Protein AF-A0A842U729-F1 (afdb_monomer)

Radius of gyration: 25.36 Å; Cα contacts (8 Å, |Δi|>4): 456; chains: 1; bounding box: 64×39×78 Å

Sequence (405 aa):
MPEKSKDIVEADSGRELNILMIYAKYDQAFELDDLKESMGKRLDIDKDDVQVNQLYGSFKEGNASMIFLDDNSDHFTTAYDQDFIRETRDWVINTFPKVKPIDQNFYANWRGLIFIMQILGGLGAFFLLIELISNTFVKQKRLLDDKENNEEKDIPDSKNETMLSIILKTIGFSLIFALPGMIIMIPVFLFLPLSIAGFALMLMFGQAFGLLVLLWWMGRKENYSLKEMLSKPFKTNRNVLVKHLILGATLSVLLIAMLYLSLGLNYLGMIPSITKLIWIPAYFTISFILFYIYNLLFQERLQARYGKKLKDIIKLSFINIAIISTYLTIIILLLCFLMGSFFFIIMLYIAIPLFSLTVFVSSITYEKTGNIIPGIIINATLIIFLVSTLSPFMTGLEYISVFSN

pLDDT: mean 86.86, std 15.6, range [28.17, 98.62]

Nearest PDB structures (foldseek):
  5hxh-assembly2_B  TM=2.381E-01  e=4.086E+00  Methanocaldococcus jannaschii DSM 2661
  9b43-assembly1_A  TM=2.752E-01  e=9.316E+00  Mycolicibacterium smegmatis
  5gtm-assembly2_B  TM=1.290E-01  e=7.500E+00  Homo sapiens

Secondary structure (DSSP, 8-state):
------------TT----EEEEEETT-SSS-HHHHHHHHHHHHTS-GGG--TT--BS-TTTT--EEEEEETT--TTTGGG-HHHHHHHHHHHHHH-TT------HHHHHHHHHHHHHHHHHHHHHHHHHHHHHHHHHS-THHHHHHHHHHTTTS----TT--HHHHHHHHHHHHHHTHHHHHHHHHHHHHTSSBHHHHHHHHHHHHHHHHHHHHHHHHHHHTT--HHHHTTGGG-S-HHHHHHHHHHHHHHHHHHHHHHIIIIITTTS--SPPHHHHTTHHHHHHHHHHHHHHHHIIIIIIIIHHH-SSHHHHHHHHHHHHHHHHHHHHHHHHHHHHHHT--GGGHHHHHHHHHHHHHHHHHHHHHHHHS-SHHHHHHHHHHHHHHHHHHS-SB-HHHHHHHH--

Foldseek 3Di:
DDDPDPPPVQPPLPDLAADEAEDEPAEQPDDVLVVLPSVCSNLVHDSVPQDAPDWDDALVSSNTYHYHYDDPDYPQCLVLDPVSVVVVVVSVCSNPVPDDDDDCVVVSVCVVVLLVCLVCVLLVVLLVVLQVLLCVLAPQVVVVVVLVVCVVPDQCQPPPDDPVNLLVQLLVLLQVQLVVQLVVLCVVQLFAQFNQLSVVLSNLRSSLVSLLVVCQVSCVVRVHHSVCLLCVLVPDDPSLVVSLQVSLVVSLVSSLVSCCVSDCPPHAPQAFDPVLVVCLVVLLVSLLSSLSSLCSPQQVPVCSPQVPDPVSLVVSLVSSLCSVLVSSVVVLVVVCVVVVTNNSVVVSVVVSVLSSSLSNLQSSSCVSRVHRSSSSSNSSSRSSSRSNRPTDRGGNVRVVVVVVD

Solvent-accessible surface area (backbone atoms only — not comparable to full-atom values): 22033 Å² total; per-residue (Å²): 131,81,85,78,65,92,65,68,77,73,68,58,90,86,59,71,51,67,44,80,45,79,42,37,69,58,32,62,88,62,60,72,66,62,54,26,43,58,48,10,68,65,69,77,47,59,38,89,74,52,57,67,73,41,82,40,79,36,56,90,73,27,42,19,34,32,40,39,70,38,84,86,25,28,75,80,46,36,89,74,34,66,65,53,53,49,50,56,48,53,53,47,35,60,68,38,78,85,57,79,78,76,87,45,83,60,47,62,66,46,45,58,54,50,42,51,52,31,47,54,50,34,52,50,52,47,61,60,44,49,57,63,53,41,55,75,69,45,64,55,75,63,55,54,59,50,48,70,69,35,70,84,66,55,79,76,65,68,97,78,77,48,73,66,58,53,52,54,49,50,53,50,33,20,60,73,32,19,62,64,30,30,58,69,40,46,73,63,31,40,76,36,55,33,30,57,32,36,49,56,52,26,59,53,32,4,36,31,41,10,49,49,53,47,51,36,56,53,23,57,78,64,78,39,54,52,68,58,64,76,37,54,90,68,76,55,57,69,73,57,49,51,39,37,53,52,50,9,52,52,51,26,53,50,48,53,50,36,45,32,75,40,36,28,78,83,78,43,73,45,71,47,56,79,89,51,56,84,51,46,66,61,53,35,54,53,37,32,54,38,39,45,48,49,36,50,52,52,42,68,46,48,32,66,73,61,33,85,44,72,71,38,40,53,53,50,36,53,51,50,40,51,50,54,46,53,52,50,51,53,53,46,50,51,50,20,64,74,68,77,44,68,48,66,58,62,54,51,72,56,46,50,60,51,47,44,51,41,43,48,48,32,51,53,42,25,70,62,64,76,43,56,63,24,24,21,45,26,41,17,51,53,51,46,34,38,35,50,32,72,23,61,87,37,27,30,58,59,55,54,57,65,73,77,109

Mean predicted aligned error: 7.65 Å

Structure (mmCIF, N/CA/C/O backbone):
data_AF-A0A842U729-F1
#
_entry.id   AF-A0A842U729-F1
#
loop_
_atom_site.group_PDB
_atom_site.id
_atom_site.type_symbol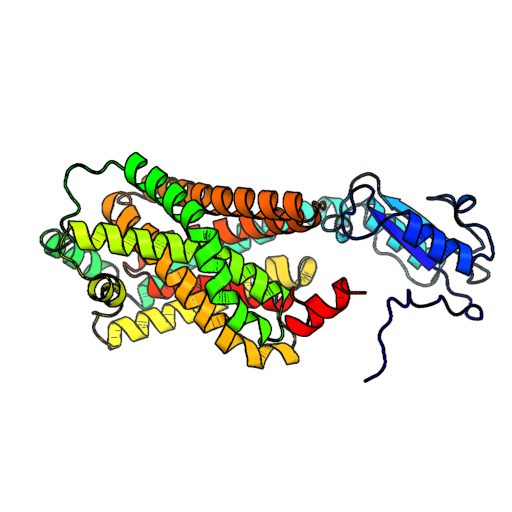
_atom_site.label_atom_id
_atom_site.label_alt_id
_atom_site.label_comp_id
_atom_site.label_asym_id
_atom_site.label_entity_id
_atom_site.label_seq_id
_atom_site.pdbx_PDB_ins_code
_atom_site.Cartn_x
_atom_site.Cartn_y
_atom_site.Cartn_z
_atom_site.occupancy
_atom_site.B_iso_or_equiv
_atom_site.auth_seq_id
_atom_site.auth_comp_id
_atom_site.auth_asym_id
_atom_site.auth_atom_id
_atom_site.pdbx_PDB_model_num
ATOM 1 N N . MET A 1 1 ? 23.853 -22.473 -8.145 1.00 31.83 1 MET A N 1
ATOM 2 C CA . MET A 1 1 ? 23.250 -21.862 -9.353 1.00 31.83 1 MET A CA 1
ATOM 3 C C . MET A 1 1 ? 24.121 -20.675 -9.723 1.00 31.83 1 MET A C 1
ATOM 5 O O . MET A 1 1 ? 24.646 -20.082 -8.790 1.00 31.83 1 MET A O 1
ATOM 9 N N . PRO A 1 2 ? 24.391 -20.445 -11.019 1.00 28.17 2 PRO A N 1
ATOM 10 C CA . PRO A 1 2 ? 25.539 -19.660 -11.467 1.00 28.17 2 PRO A CA 1
ATOM 11 C C . PRO A 1 2 ? 25.438 -18.209 -10.992 1.00 28.17 2 PRO A C 1
ATOM 13 O O . PRO A 1 2 ? 24.328 -17.696 -10.839 1.00 28.17 2 PRO A O 1
ATOM 16 N N . GLU A 1 3 ? 26.600 -17.601 -10.741 1.00 30.67 3 GLU A N 1
ATOM 17 C CA . GLU A 1 3 ? 26.783 -16.161 -10.553 1.00 30.67 3 GLU A CA 1
ATOM 18 C C . GLU A 1 3 ? 25.898 -15.394 -11.536 1.00 30.67 3 GLU A C 1
ATOM 20 O O . GLU A 1 3 ? 26.087 -15.465 -12.745 1.00 30.67 3 GLU A O 1
ATOM 25 N N . LYS A 1 4 ? 24.901 -14.680 -11.013 1.00 34.84 4 LYS A N 1
ATOM 26 C CA . LYS A 1 4 ? 24.376 -13.505 -11.696 1.00 34.84 4 LYS A CA 1
ATOM 27 C C . LYS A 1 4 ? 25.204 -12.337 -11.191 1.00 34.84 4 LYS A C 1
ATOM 29 O O . LYS A 1 4 ? 24.825 -11.676 -10.225 1.00 34.84 4 LYS A O 1
ATOM 34 N N . SER A 1 5 ? 26.356 -12.136 -11.820 1.00 32.75 5 SER A N 1
ATOM 35 C CA . SER A 1 5 ? 26.939 -10.806 -11.951 1.00 32.75 5 SER A CA 1
ATOM 36 C C . SER A 1 5 ? 25.858 -9.842 -12.448 1.00 32.75 5 SER A C 1
ATOM 38 O O . SER A 1 5 ? 24.846 -10.247 -13.035 1.00 32.75 5 SER A O 1
ATOM 40 N N . LYS A 1 6 ? 26.068 -8.546 -12.218 1.00 34.53 6 LYS A N 1
ATOM 41 C CA . LYS A 1 6 ? 25.431 -7.464 -12.976 1.00 34.53 6 LYS A CA 1
ATOM 42 C C . LYS A 1 6 ? 25.871 -7.551 -14.448 1.00 34.53 6 LYS A C 1
ATOM 44 O O . LYS A 1 6 ? 26.420 -6.602 -14.992 1.00 34.53 6 LYS A O 1
ATOM 49 N N . ASP A 1 7 ? 25.651 -8.693 -15.088 1.00 33.50 7 ASP A N 1
ATOM 50 C CA . ASP A 1 7 ? 25.668 -8.797 -16.527 1.00 33.50 7 ASP A CA 1
ATOM 51 C C . ASP A 1 7 ? 24.417 -8.039 -16.955 1.00 33.50 7 ASP A C 1
ATOM 53 O O . ASP A 1 7 ? 23.306 -8.577 -17.019 1.00 33.50 7 ASP A O 1
ATOM 57 N N . ILE A 1 8 ? 24.601 -6.742 -17.221 1.00 40.00 8 ILE A N 1
ATOM 58 C CA . ILE A 1 8 ? 23.958 -6.127 -18.379 1.00 40.00 8 ILE A CA 1
ATOM 59 C C . ILE A 1 8 ? 23.994 -7.225 -19.431 1.00 40.00 8 ILE A C 1
ATOM 61 O O . ILE A 1 8 ? 25.086 -7.687 -19.755 1.00 40.00 8 ILE A O 1
ATOM 65 N N . VAL A 1 9 ? 22.829 -7.734 -19.838 1.00 39.50 9 VAL A N 1
ATOM 66 C CA . VAL A 1 9 ? 22.755 -8.769 -20.870 1.00 39.50 9 VAL A CA 1
ATOM 67 C C . VAL A 1 9 ? 23.575 -8.228 -22.029 1.00 39.50 9 VAL A C 1
ATOM 69 O O . VAL A 1 9 ? 23.125 -7.288 -22.686 1.00 39.50 9 VAL A O 1
ATOM 72 N N . GLU A 1 10 ? 24.800 -8.738 -22.198 1.00 41.09 10 GLU A N 1
ATOM 73 C CA . GLU A 1 10 ? 25.688 -8.276 -23.250 1.00 41.09 10 GLU A CA 1
ATOM 74 C C . GLU A 1 10 ? 24.894 -8.481 -24.525 1.00 41.09 10 GLU A C 1
ATOM 76 O O . GLU A 1 10 ? 24.412 -9.584 -24.809 1.00 41.09 10 GLU A O 1
ATOM 81 N N . ALA A 1 11 ? 24.628 -7.379 -25.220 1.00 46.03 11 ALA A N 1
ATOM 82 C CA . ALA A 1 11 ? 23.924 -7.439 -26.475 1.00 46.03 11 ALA A CA 1
ATOM 83 C C . ALA A 1 11 ? 24.799 -8.291 -27.396 1.00 46.03 11 ALA A C 1
ATOM 85 O O . ALA A 1 11 ? 25.840 -7.819 -27.838 1.00 46.03 11 ALA A O 1
ATOM 86 N N . ASP A 1 12 ? 24.407 -9.555 -27.591 1.00 45.16 12 ASP A N 1
ATOM 87 C CA . ASP A 1 12 ? 25.110 -10.549 -28.402 1.00 45.16 12 ASP A CA 1
ATOM 88 C C . ASP A 1 12 ? 25.584 -9.880 -29.698 1.00 45.16 12 ASP A C 1
ATOM 90 O O . ASP A 1 12 ? 24.768 -9.497 -30.544 1.00 45.16 12 ASP A O 1
ATOM 94 N N . SER A 1 13 ? 26.896 -9.657 -29.807 1.00 47.50 13 SER A N 1
ATOM 95 C CA . SER A 1 13 ? 27.513 -8.820 -30.843 1.00 47.50 13 SER A CA 1
ATOM 96 C C . SER A 1 13 ? 27.365 -9.413 -32.247 1.00 47.50 13 SER A C 1
ATOM 98 O O . SER A 1 13 ? 27.620 -8.732 -33.236 1.00 47.50 13 SER A O 1
ATOM 100 N N . GLY A 1 14 ? 26.898 -10.664 -32.346 1.00 49.53 14 GLY A N 1
ATOM 101 C CA . GLY A 1 14 ? 26.557 -11.336 -33.598 1.00 49.53 14 GLY A CA 1
ATOM 102 C C . GLY A 1 14 ? 25.070 -11.321 -33.971 1.00 49.53 14 GLY A C 1
ATOM 103 O O . GLY A 1 14 ? 24.719 -11.854 -35.024 1.00 49.53 14 GLY A O 1
ATOM 104 N N . ARG A 1 15 ? 24.173 -10.761 -33.144 1.00 54.12 15 ARG A N 1
ATOM 105 C CA . ARG A 1 15 ? 22.732 -10.693 -33.445 1.00 54.12 15 ARG A CA 1
ATOM 106 C C . ARG A 1 15 ? 22.320 -9.304 -33.936 1.00 54.12 15 ARG A C 1
ATOM 108 O O . ARG A 1 15 ? 22.244 -8.344 -33.165 1.00 54.12 15 ARG A O 1
ATOM 115 N N . GLU A 1 16 ? 21.954 -9.238 -35.215 1.00 69.88 16 GLU A N 1
ATOM 116 C CA . GLU A 1 16 ? 21.210 -8.125 -35.814 1.00 69.88 16 GLU A CA 1
ATOM 117 C C . GLU A 1 16 ? 19.824 -8.042 -35.154 1.00 69.88 16 GLU A C 1
ATOM 119 O O . GLU A 1 16 ? 18.891 -8.775 -35.491 1.00 69.88 16 GLU A O 1
ATOM 124 N N . LEU A 1 17 ? 19.716 -7.191 -34.134 1.00 84.50 17 LEU A N 1
ATOM 125 C CA . LEU A 1 17 ? 18.466 -6.864 -33.459 1.00 84.50 17 LEU A CA 1
ATOM 126 C C . LEU A 1 17 ? 18.265 -5.352 -33.470 1.00 84.50 17 LEU A C 1
ATOM 128 O O . LEU A 1 17 ? 19.180 -4.590 -33.152 1.00 84.50 17 LEU A O 1
ATOM 132 N N . ASN A 1 18 ? 17.039 -4.922 -33.754 1.00 91.38 18 ASN A N 1
ATOM 133 C CA . ASN A 1 18 ? 16.661 -3.535 -33.535 1.00 91.38 18 ASN A CA 1
ATOM 134 C C . ASN A 1 18 ? 16.465 -3.310 -32.025 1.00 91.38 18 ASN A C 1
ATOM 136 O O . ASN A 1 18 ? 15.563 -3.910 -31.436 1.00 91.38 18 ASN A O 1
ATOM 140 N N . ILE A 1 19 ? 17.277 -2.459 -31.394 1.00 93.38 19 ILE A N 1
ATOM 141 C CA . ILE A 1 19 ? 17.250 -2.194 -29.947 1.00 93.38 19 ILE A CA 1
ATOM 142 C C . ILE A 1 19 ? 16.781 -0.771 -29.651 1.00 93.38 19 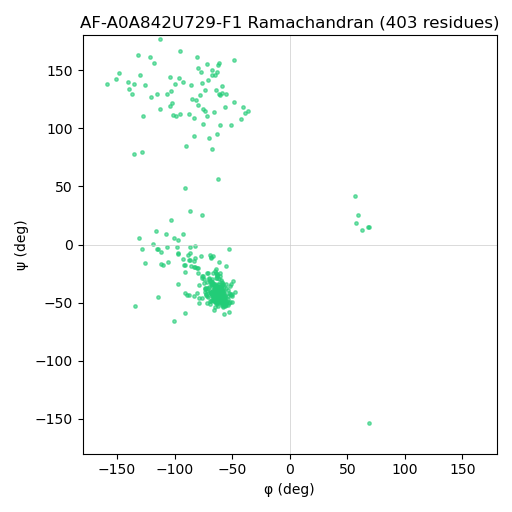ILE A C 1
ATOM 144 O O . ILE A 1 19 ? 17.466 0.201 -29.955 1.00 93.38 19 ILE A O 1
ATOM 148 N N . LEU A 1 20 ? 15.646 -0.669 -28.967 1.00 94.69 20 LEU A N 1
ATOM 149 C CA . LEU A 1 20 ? 15.211 0.561 -28.321 1.00 94.69 20 LEU A CA 1
ATOM 150 C C . LEU A 1 20 ? 15.479 0.455 -26.825 1.00 94.69 20 LEU A C 1
ATOM 152 O O . LEU A 1 20 ? 14.954 -0.442 -26.165 1.00 94.69 20 LEU A O 1
ATOM 156 N N . MET A 1 21 ? 16.261 1.386 -26.297 1.00 94.31 21 MET A N 1
ATOM 157 C CA . MET A 1 21 ? 16.318 1.663 -24.867 1.00 94.31 21 MET A CA 1
ATOM 158 C C . MET A 1 21 ? 15.523 2.938 -24.623 1.00 94.31 21 MET A C 1
ATOM 160 O O . MET A 1 21 ? 15.719 3.914 -25.338 1.00 94.31 21 MET A O 1
ATOM 164 N N . ILE A 1 22 ? 14.631 2.946 -23.638 1.00 92.44 22 ILE A N 1
ATOM 165 C CA . ILE A 1 22 ? 13.933 4.167 -23.235 1.00 92.44 22 ILE A CA 1
ATOM 166 C C . ILE A 1 22 ? 14.354 4.504 -21.814 1.00 92.44 22 ILE A C 1
ATOM 168 O O . ILE A 1 22 ? 14.312 3.642 -20.938 1.00 92.44 22 ILE A O 1
ATOM 172 N N . TYR A 1 23 ? 14.761 5.750 -21.610 1.00 93.56 23 TYR A N 1
ATOM 173 C CA . TYR A 1 23 ? 15.233 6.271 -20.342 1.00 93.56 23 TYR A CA 1
ATOM 174 C C . TYR A 1 23 ? 14.356 7.434 -19.887 1.00 93.56 23 TYR A C 1
ATOM 176 O O . TYR A 1 23 ? 14.168 8.399 -20.627 1.00 93.56 23 TYR A O 1
ATOM 184 N N . ALA A 1 24 ? 13.850 7.349 -18.660 1.00 92.75 24 ALA A N 1
ATOM 185 C CA . ALA A 1 24 ? 13.142 8.439 -18.007 1.00 92.75 24 ALA A CA 1
ATOM 186 C C . ALA A 1 24 ? 14.148 9.463 -17.475 1.00 92.75 24 ALA A C 1
ATOM 188 O O . ALA A 1 24 ? 15.045 9.120 -16.708 1.00 92.75 24 ALA A O 1
ATOM 189 N N . LYS A 1 25 ? 13.971 10.745 -17.795 1.00 91.25 25 LYS A N 1
ATOM 190 C CA . LYS A 1 25 ? 14.827 11.826 -17.286 1.00 91.25 25 LYS A CA 1
ATOM 191 C C . LYS A 1 25 ? 14.908 11.863 -15.762 1.00 91.25 25 LYS A C 1
ATOM 193 O O . LYS A 1 25 ? 15.946 12.238 -15.218 1.00 91.25 25 LYS A O 1
ATOM 198 N N . TYR A 1 26 ? 13.817 11.503 -15.089 1.00 89.38 26 TYR A N 1
ATOM 199 C CA . TYR A 1 26 ? 13.731 11.460 -13.634 1.00 89.38 26 TYR A CA 1
ATOM 200 C C . TYR A 1 26 ? 13.824 10.032 -13.081 1.00 89.38 26 TYR A C 1
ATOM 202 O O . TYR A 1 26 ? 13.364 9.803 -11.965 1.00 89.38 26 TYR A O 1
ATOM 210 N N . ASP A 1 27 ? 14.373 9.066 -13.826 1.00 86.75 27 ASP A N 1
ATOM 211 C CA . ASP A 1 27 ? 14.597 7.711 -13.311 1.00 86.75 27 ASP A CA 1
ATOM 212 C C . ASP A 1 27 ? 15.570 7.756 -12.115 1.00 86.75 27 ASP A C 1
ATOM 214 O O . ASP A 1 27 ? 16.613 8.408 -12.155 1.00 86.75 27 ASP A O 1
ATOM 218 N N . GLN A 1 28 ? 15.181 7.126 -11.005 1.00 81.88 28 GLN A N 1
ATOM 219 C CA . GLN A 1 28 ? 15.986 7.049 -9.780 1.00 81.88 28 GLN A CA 1
ATOM 220 C C . GLN A 1 28 ? 16.592 5.654 -9.556 1.00 81.88 28 GLN A C 1
ATOM 222 O O . GLN A 1 28 ? 17.257 5.434 -8.543 1.00 81.88 28 GLN A O 1
ATOM 227 N N . ALA A 1 29 ? 16.296 4.702 -10.442 1.00 82.19 29 ALA A N 1
ATOM 228 C CA . ALA A 1 29 ? 16.752 3.319 -10.398 1.00 82.19 29 ALA A CA 1
ATOM 229 C C . ALA A 1 29 ? 17.976 3.077 -11.290 1.00 82.19 29 ALA A C 1
ATOM 231 O O . ALA A 1 29 ? 18.819 2.257 -10.932 1.00 82.19 29 ALA A O 1
ATOM 232 N N . PHE A 1 30 ? 18.063 3.771 -12.428 1.00 84.62 30 PHE A N 1
ATOM 233 C CA . PHE A 1 30 ? 19.140 3.626 -13.409 1.00 84.62 30 PHE A CA 1
ATOM 234 C C . PHE A 1 30 ? 19.731 4.984 -13.781 1.00 84.62 30 PHE A C 1
ATOM 236 O O . PHE A 1 30 ? 19.001 5.969 -13.853 1.00 84.62 30 PHE A O 1
ATOM 243 N N . GLU A 1 31 ? 21.035 5.030 -14.054 1.00 89.12 31 GLU A N 1
ATOM 244 C CA . GLU A 1 31 ? 21.704 6.230 -14.556 1.00 89.12 31 GLU A CA 1
ATOM 245 C C . GLU A 1 31 ? 21.825 6.182 -16.085 1.00 89.12 31 GLU A C 1
ATOM 247 O O . GLU A 1 31 ? 22.071 5.131 -16.679 1.00 89.12 31 GLU A O 1
ATOM 252 N N . LEU A 1 32 ? 21.678 7.334 -16.748 1.00 92.06 32 LEU A N 1
ATOM 253 C CA . LEU A 1 32 ? 21.807 7.427 -18.208 1.00 92.06 32 LEU A CA 1
ATOM 254 C C . LEU A 1 32 ? 23.181 6.950 -18.705 1.00 92.06 32 LEU A C 1
ATOM 256 O O . LEU A 1 32 ? 23.280 6.375 -19.790 1.00 92.06 32 LEU A O 1
ATOM 260 N N . ASP A 1 33 ? 24.231 7.180 -17.920 1.00 93.62 33 ASP A N 1
ATOM 261 C CA . ASP A 1 33 ? 25.597 6.811 -18.286 1.00 93.62 33 ASP A CA 1
ATOM 262 C C . ASP A 1 33 ? 25.778 5.289 -18.390 1.00 93.62 33 ASP A C 1
ATOM 264 O O . ASP A 1 33 ? 26.474 4.833 -19.299 1.00 93.62 33 ASP A O 1
ATOM 268 N N . ASP A 1 34 ? 25.083 4.500 -17.563 1.00 91.56 34 ASP A N 1
ATOM 269 C CA . ASP A 1 34 ? 25.094 3.031 -17.642 1.00 91.56 34 ASP A CA 1
ATOM 270 C C . ASP A 1 34 ? 24.459 2.536 -18.955 1.00 91.56 34 ASP A C 1
ATOM 272 O O . ASP A 1 34 ? 24.933 1.591 -19.603 1.00 91.56 34 ASP A O 1
ATOM 276 N N . LEU A 1 35 ? 23.379 3.197 -19.387 1.00 92.00 35 LEU A N 1
ATOM 277 C CA . LEU A 1 35 ? 22.720 2.901 -20.660 1.00 92.00 35 LEU A CA 1
ATOM 278 C C . LEU A 1 35 ? 23.615 3.288 -21.841 1.00 92.00 35 LEU A C 1
ATOM 280 O O . LEU A 1 35 ? 23.723 2.526 -22.804 1.00 92.00 35 LEU A O 1
ATOM 284 N N . LYS A 1 36 ? 24.282 4.445 -21.767 1.00 95.75 36 LYS A N 1
ATOM 285 C CA . LYS A 1 36 ? 25.249 4.876 -22.783 1.00 95.75 36 LYS A CA 1
ATOM 286 C C . LYS A 1 36 ? 26.441 3.938 -22.872 1.00 95.75 36 LYS A C 1
ATOM 288 O O . LYS A 1 36 ? 26.849 3.614 -23.980 1.00 95.75 36 LYS A O 1
ATOM 293 N N . GLU A 1 37 ? 26.961 3.451 -21.748 1.00 94.31 37 GLU A N 1
ATOM 294 C CA . GLU A 1 37 ? 28.031 2.452 -21.742 1.00 94.31 37 GLU A CA 1
ATOM 295 C C . GLU A 1 37 ? 27.587 1.161 -22.443 1.00 94.31 37 GLU A C 1
ATOM 297 O O . GLU A 1 37 ? 28.293 0.636 -23.306 1.00 94.31 37 GLU A O 1
ATOM 302 N N . SER A 1 38 ? 26.385 0.680 -22.122 1.00 90.75 38 SER A N 1
ATOM 303 C CA . SER A 1 38 ? 25.804 -0.516 -22.743 1.00 90.75 38 SER A CA 1
ATOM 304 C C . SER A 1 38 ? 25.612 -0.346 -24.255 1.00 90.75 38 SER A C 1
ATOM 306 O O . SER A 1 38 ? 25.897 -1.257 -25.035 1.00 90.75 38 SER A O 1
ATOM 308 N N . MET A 1 39 ? 25.149 0.830 -24.682 1.00 93.38 39 MET A N 1
ATOM 309 C CA . MET A 1 39 ? 24.952 1.158 -26.093 1.00 93.38 39 MET A CA 1
ATOM 310 C C . MET A 1 39 ? 26.281 1.361 -26.834 1.00 93.38 39 MET A C 1
ATOM 312 O O . MET A 1 39 ? 26.423 0.875 -27.951 1.00 93.38 39 MET A O 1
ATOM 316 N N . GLY A 1 40 ? 27.272 2.008 -26.214 1.00 93.81 40 GLY A N 1
ATOM 317 C CA . GLY A 1 40 ? 28.609 2.204 -26.782 1.00 93.81 40 GLY A CA 1
ATOM 318 C C . GLY A 1 40 ? 29.293 0.871 -27.079 1.00 93.81 40 GLY A C 1
ATOM 319 O O . GLY A 1 40 ? 29.736 0.644 -28.202 1.00 93.81 40 GLY A O 1
ATOM 320 N N . LYS A 1 41 ? 29.235 -0.080 -26.131 1.00 91.50 41 LYS A N 1
ATOM 321 C CA . LYS A 1 41 ? 29.713 -1.462 -26.336 1.00 91.50 41 LYS A CA 1
ATOM 322 C C . LYS A 1 41 ? 29.030 -2.156 -27.516 1.00 91.50 41 LYS A C 1
ATOM 324 O O . LYS A 1 41 ? 29.685 -2.877 -28.260 1.00 91.50 41 LYS A O 1
ATOM 329 N N . ARG A 1 42 ? 27.722 -1.948 -27.700 1.00 87.69 42 ARG A N 1
ATOM 330 C CA . ARG A 1 42 ? 26.973 -2.506 -28.838 1.00 87.69 42 ARG A CA 1
ATOM 331 C C . ARG A 1 42 ? 27.394 -1.888 -30.172 1.00 87.69 42 ARG A C 1
ATOM 333 O O . ARG A 1 42 ? 27.431 -2.592 -31.176 1.00 87.69 42 ARG A O 1
ATOM 340 N N . LEU A 1 43 ? 27.606 -0.577 -30.186 1.00 90.75 43 LEU A N 1
ATOM 341 C CA . LEU A 1 43 ? 27.884 0.202 -31.390 1.00 90.75 43 LEU A CA 1
ATOM 342 C C . LEU A 1 43 ? 29.372 0.237 -31.763 1.00 90.75 43 LEU A C 1
ATOM 344 O O . LEU A 1 43 ? 29.691 0.745 -32.834 1.00 90.75 43 LEU A O 1
ATOM 348 N N . ASP A 1 44 ? 30.248 -0.297 -30.908 1.00 92.12 44 ASP A N 1
ATOM 349 C CA . ASP A 1 44 ? 31.708 -0.203 -31.031 1.00 92.12 44 ASP A CA 1
ATOM 350 C C . ASP A 1 44 ? 32.199 1.259 -31.095 1.00 92.12 44 ASP A C 1
ATOM 352 O O . ASP A 1 44 ? 33.059 1.627 -31.894 1.00 92.12 44 ASP A O 1
ATOM 356 N N . ILE A 1 45 ? 31.605 2.118 -30.256 1.00 94.19 45 ILE A N 1
ATOM 357 C CA . ILE A 1 45 ? 31.989 3.528 -30.080 1.00 94.19 45 ILE A CA 1
ATOM 358 C C . ILE A 1 45 ? 32.129 3.866 -28.595 1.00 94.19 45 ILE A C 1
ATOM 360 O O . ILE A 1 45 ? 31.624 3.146 -27.728 1.00 94.19 45 ILE A O 1
ATOM 364 N N . ASP A 1 46 ? 32.797 4.978 -28.295 1.00 95.94 46 ASP A N 1
ATOM 365 C CA . ASP A 1 46 ? 32.888 5.470 -26.924 1.00 95.94 46 ASP A CA 1
ATOM 366 C C . ASP A 1 46 ? 31.500 5.883 -26.397 1.00 95.94 46 ASP A C 1
ATOM 368 O O . ASP A 1 46 ? 30.654 6.388 -27.140 1.00 95.94 46 ASP A O 1
ATOM 372 N N . LYS A 1 47 ? 31.252 5.674 -25.099 1.00 94.81 47 LYS A N 1
ATOM 373 C CA . LYS A 1 47 ? 29.978 6.036 -24.462 1.00 94.81 47 LYS A CA 1
ATOM 374 C C . LYS A 1 47 ? 29.694 7.540 -24.541 1.00 94.81 47 LYS A C 1
ATOM 376 O O . LYS A 1 47 ? 28.527 7.931 -24.587 1.00 94.81 47 LYS A O 1
ATOM 381 N N . ASP A 1 48 ? 30.737 8.369 -24.571 1.00 96.44 48 ASP A N 1
ATOM 382 C CA . ASP A 1 48 ? 30.614 9.825 -24.641 1.00 96.44 48 ASP A CA 1
ATOM 383 C C . ASP A 1 48 ? 30.121 10.282 -26.026 1.00 96.44 48 ASP A C 1
ATOM 385 O O . ASP A 1 48 ? 29.445 11.308 -26.138 1.00 96.44 48 ASP A O 1
ATOM 389 N N . ASP A 1 49 ? 30.360 9.470 -27.062 1.00 96.75 49 ASP A N 1
ATOM 390 C CA . ASP A 1 49 ? 29.868 9.691 -28.424 1.00 96.75 49 ASP A CA 1
ATOM 391 C C . ASP A 1 49 ? 28.417 9.206 -28.617 1.00 96.75 49 ASP A C 1
ATOM 393 O O . ASP A 1 49 ? 27.768 9.546 -29.612 1.00 96.75 49 ASP A O 1
ATOM 397 N N . VAL A 1 50 ? 27.859 8.455 -27.657 1.00 96.12 50 VAL A N 1
ATOM 398 C CA . VAL A 1 50 ? 26.459 8.013 -27.688 1.00 96.12 50 VAL A CA 1
ATOM 399 C C . VAL A 1 50 ? 25.527 9.174 -27.328 1.00 96.12 50 VAL A C 1
ATOM 401 O O . VAL A 1 50 ? 25.330 9.544 -26.164 1.00 96.12 50 VAL A O 1
ATOM 404 N N . GLN A 1 51 ? 24.882 9.727 -28.352 1.00 97.12 51 GLN A N 1
ATOM 405 C CA . GLN A 1 51 ? 23.809 10.714 -28.218 1.00 97.12 51 GLN A CA 1
ATOM 406 C C . GLN A 1 51 ? 22.437 10.055 -28.019 1.00 97.12 51 GLN A C 1
ATOM 408 O O . GLN A 1 51 ? 22.084 9.094 -28.707 1.00 97.12 51 GLN A O 1
ATOM 413 N N . VAL A 1 52 ? 21.648 10.607 -27.092 1.00 96.06 52 VAL A N 1
ATOM 414 C CA . VAL A 1 52 ? 20.232 10.251 -26.904 1.00 96.06 52 VAL A CA 1
ATOM 415 C C . VAL A 1 52 ? 19.381 10.804 -28.047 1.00 96.06 52 VAL A C 1
ATOM 417 O O . VAL A 1 52 ? 19.745 11.796 -28.676 1.00 96.06 52 VAL A O 1
ATOM 420 N N . ASN A 1 53 ? 18.235 10.177 -28.304 1.00 96.12 53 ASN A N 1
ATOM 421 C CA . ASN A 1 53 ? 17.300 10.504 -29.384 1.00 96.12 53 ASN A CA 1
ATOM 422 C C . ASN A 1 53 ? 17.927 10.462 -30.794 1.00 96.12 53 ASN A C 1
ATOM 424 O O . ASN A 1 53 ? 17.366 11.010 -31.742 1.00 96.12 53 ASN A O 1
ATOM 428 N N . GLN A 1 54 ? 19.078 9.798 -30.942 1.00 96.44 54 GLN A N 1
ATOM 429 C CA . GLN A 1 54 ? 19.744 9.558 -32.217 1.00 96.44 54 GLN A CA 1
ATOM 430 C C . GLN A 1 54 ? 19.589 8.091 -32.626 1.00 96.44 54 GLN A C 1
ATOM 432 O O . GLN A 1 54 ? 19.900 7.181 -31.856 1.00 96.44 54 GLN A O 1
ATOM 437 N N . LEU A 1 55 ? 19.142 7.869 -33.863 1.00 95.81 55 LEU A N 1
ATOM 438 C CA . LEU A 1 55 ? 19.093 6.543 -34.470 1.00 95.81 55 LEU A CA 1
ATOM 439 C C . LEU A 1 55 ? 20.471 6.163 -35.025 1.00 95.81 55 LEU A C 1
ATOM 441 O O . LEU A 1 55 ? 21.013 6.855 -35.887 1.00 95.81 55 LEU A O 1
ATOM 445 N N . TYR A 1 56 ? 20.992 5.028 -34.575 1.00 94.62 56 TYR A N 1
ATOM 446 C CA . TYR A 1 56 ? 22.175 4.370 -35.123 1.00 94.62 56 TYR A CA 1
ATOM 447 C C . TYR A 1 56 ? 21.747 3.160 -35.959 1.00 94.62 56 TYR A C 1
ATOM 449 O O . TYR A 1 56 ? 20.785 2.475 -35.611 1.00 94.62 56 TYR A O 1
ATOM 457 N N . GLY A 1 57 ? 22.451 2.885 -37.060 1.00 91.12 57 GLY A N 1
ATOM 458 C CA . GLY A 1 57 ? 22.101 1.795 -37.977 1.00 91.12 57 GLY A CA 1
ATOM 459 C C . GLY A 1 57 ? 20.801 2.044 -38.751 1.00 91.12 57 GLY A C 1
ATOM 460 O O . GLY A 1 57 ? 20.403 3.184 -38.999 1.00 91.12 57 GLY A O 1
ATOM 461 N N . SER A 1 58 ? 20.130 0.971 -39.170 1.00 90.94 58 SER A N 1
ATOM 462 C CA . SER A 1 58 ? 18.867 1.038 -39.899 1.00 90.94 58 SER A CA 1
ATOM 463 C C . SER A 1 58 ? 17.950 -0.152 -39.608 1.00 90.94 58 SER A C 1
ATOM 465 O O . SER A 1 58 ? 18.380 -1.291 -39.442 1.00 90.94 58 SER A O 1
ATOM 467 N N . PHE A 1 59 ? 16.637 0.090 -39.637 1.00 90.62 59 PHE A N 1
ATOM 468 C CA . PHE A 1 59 ? 15.642 -0.978 -39.474 1.00 90.62 59 PHE A CA 1
ATOM 469 C C . PHE A 1 59 ? 15.699 -2.014 -40.604 1.00 90.62 59 PHE A C 1
ATOM 471 O O . PHE A 1 59 ? 15.327 -3.168 -40.403 1.00 90.62 59 PHE A O 1
ATOM 478 N N . LYS A 1 60 ? 16.163 -1.608 -41.795 1.00 86.62 60 LYS A N 1
ATOM 479 C CA . LYS A 1 60 ? 16.281 -2.473 -42.976 1.00 86.62 60 LYS A CA 1
ATOM 480 C C . LYS A 1 60 ? 17.391 -3.512 -42.817 1.00 86.62 60 LYS A C 1
ATOM 482 O O . LYS A 1 60 ? 17.233 -4.630 -43.296 1.00 86.62 60 LYS A O 1
ATOM 487 N N . GLU A 1 61 ? 18.485 -3.126 -42.172 1.00 85.94 61 GLU A N 1
ATOM 488 C CA . GLU A 1 61 ? 19.627 -3.992 -41.859 1.00 85.94 61 GLU A CA 1
ATOM 489 C C . GLU A 1 61 ? 19.435 -4.748 -40.536 1.00 85.94 61 GLU A C 1
ATOM 491 O O . GLU A 1 61 ? 20.292 -5.529 -40.152 1.00 85.94 61 GLU A O 1
ATOM 496 N N . GLY A 1 62 ? 18.326 -4.523 -39.821 1.00 86.19 62 GLY A N 1
ATOM 497 C CA . GLY A 1 62 ? 18.051 -5.198 -38.551 1.00 86.19 62 GLY A CA 1
ATOM 498 C C . GLY A 1 62 ? 18.980 -4.781 -37.407 1.00 86.19 62 GLY A C 1
ATOM 499 O O . GLY A 1 62 ? 19.022 -5.465 -36.392 1.00 86.19 62 GLY A O 1
ATOM 500 N N . ASN A 1 63 ? 19.719 -3.679 -37.550 1.00 90.56 63 ASN A N 1
ATOM 501 C CA . ASN A 1 63 ? 20.706 -3.195 -36.581 1.00 90.56 63 ASN A CA 1
ATOM 502 C C . ASN A 1 63 ? 20.338 -1.825 -35.971 1.00 90.56 63 ASN A C 1
ATOM 504 O O . ASN A 1 63 ? 21.176 -1.209 -35.311 1.00 90.56 63 ASN A O 1
ATOM 508 N N . ALA A 1 64 ? 19.102 -1.343 -36.170 1.00 93.81 64 ALA A N 1
ATOM 509 C CA . ALA A 1 64 ? 18.647 -0.064 -35.625 1.00 93.81 64 ALA A CA 1
ATOM 510 C C . ALA A 1 64 ? 18.847 -0.022 -34.107 1.00 93.81 64 ALA A C 1
ATOM 512 O O . ALA A 1 64 ? 18.430 -0.939 -33.407 1.00 93.81 64 ALA A O 1
ATOM 513 N N . SER A 1 65 ? 19.469 1.025 -33.581 1.00 95.25 65 SER A N 1
ATOM 514 C CA . SER A 1 65 ? 19.695 1.173 -32.144 1.00 95.25 65 SER A CA 1
ATOM 515 C C . SER A 1 65 ? 19.471 2.620 -31.713 1.00 95.25 65 SER A C 1
ATOM 517 O O . SER A 1 65 ? 19.928 3.536 -32.392 1.00 95.25 65 SER A O 1
ATOM 519 N N . MET A 1 66 ? 18.745 2.843 -30.618 1.00 96.25 66 MET A N 1
ATOM 520 C CA . MET A 1 66 ? 18.488 4.184 -30.082 1.00 96.25 66 MET A CA 1
ATOM 521 C C . MET A 1 66 ? 18.288 4.143 -28.567 1.00 96.25 66 MET A C 1
ATOM 523 O O . MET A 1 66 ? 17.649 3.228 -28.045 1.00 96.25 66 MET A O 1
ATOM 527 N N . ILE A 1 67 ? 18.801 5.164 -27.875 1.00 96.44 67 ILE A N 1
ATOM 528 C CA . ILE A 1 67 ? 18.361 5.525 -26.524 1.00 96.44 67 ILE A CA 1
ATOM 529 C C . ILE A 1 67 ? 17.373 6.681 -26.667 1.00 96.44 67 ILE A C 1
ATOM 531 O O . ILE A 1 67 ? 17.785 7.779 -27.032 1.00 96.44 67 ILE A O 1
ATOM 535 N N . PHE A 1 68 ? 16.090 6.454 -26.403 1.00 95.88 68 PHE A N 1
ATOM 536 C CA . PHE A 1 68 ? 15.090 7.514 -26.316 1.00 95.88 68 PHE A CA 1
ATOM 537 C C . PHE A 1 68 ? 15.084 8.106 -24.905 1.00 95.88 68 PHE A C 1
ATOM 539 O O . PHE A 1 68 ? 14.936 7.370 -23.929 1.00 95.88 68 PHE A O 1
ATOM 546 N N . LEU A 1 69 ? 15.248 9.421 -24.798 1.00 94.69 69 LEU A N 1
ATOM 547 C CA . LEU A 1 69 ? 15.128 10.162 -23.547 1.00 94.69 69 LEU A CA 1
ATOM 548 C C . LEU A 1 69 ? 13.707 10.718 -23.435 1.00 94.69 69 LEU A C 1
ATOM 550 O O . LEU A 1 69 ? 13.338 11.626 -24.178 1.00 94.69 69 LEU A O 1
ATOM 554 N N . ASP A 1 70 ? 12.945 10.191 -22.483 1.00 92.00 70 AS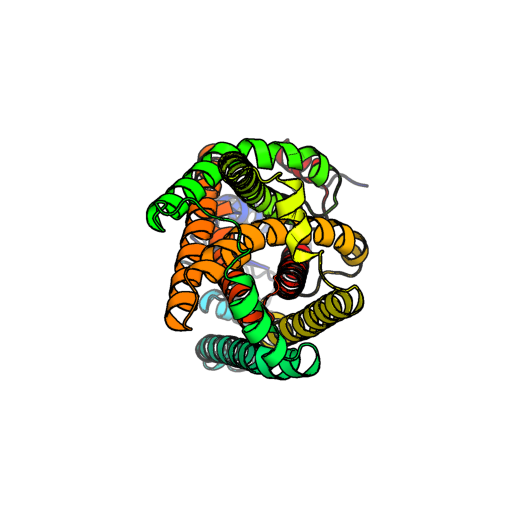P A N 1
ATOM 555 C CA . ASP A 1 70 ? 11.648 10.729 -22.090 1.00 92.00 70 ASP A CA 1
ATOM 556 C C . ASP A 1 70 ? 11.844 11.810 -21.018 1.00 92.00 70 ASP A C 1
ATOM 558 O O . ASP A 1 70 ? 12.251 11.540 -19.885 1.00 92.00 70 ASP A O 1
ATOM 562 N N . ASP A 1 71 ? 11.547 13.054 -21.386 1.00 90.81 71 ASP A N 1
ATOM 563 C CA . ASP A 1 71 ? 11.755 14.229 -20.544 1.00 90.81 71 ASP A CA 1
ATOM 564 C C . ASP A 1 71 ? 10.705 14.412 -19.433 1.00 90.81 71 ASP A C 1
ATOM 566 O O . ASP A 1 71 ? 10.895 15.276 -18.570 1.00 90.81 71 ASP A O 1
ATOM 570 N N . ASN A 1 72 ? 9.611 13.640 -19.440 1.00 87.44 72 ASN A N 1
ATOM 571 C CA . ASN A 1 72 ? 8.434 13.886 -18.599 1.00 87.44 72 ASN A CA 1
ATOM 572 C C . ASN A 1 72 ? 8.107 12.764 -17.607 1.00 87.44 72 ASN A C 1
ATOM 574 O O . ASN A 1 72 ? 7.141 12.899 -16.851 1.00 87.44 72 ASN A O 1
ATOM 578 N N . SER A 1 73 ? 8.895 11.689 -17.572 1.00 89.06 73 SER A N 1
ATOM 579 C CA . SER A 1 73 ? 8.625 10.547 -16.700 1.00 89.06 73 SER A CA 1
ATOM 580 C C . SER A 1 73 ? 9.746 10.222 -15.714 1.00 89.06 73 SER A C 1
ATOM 582 O O . SER A 1 73 ? 10.898 10.652 -15.826 1.00 89.06 73 SER A O 1
ATOM 584 N N . ASP A 1 74 ? 9.347 9.470 -14.696 1.00 88.06 74 ASP A N 1
ATOM 585 C CA . ASP A 1 74 ? 10.198 8.761 -13.750 1.00 88.06 74 ASP A CA 1
ATOM 586 C C . ASP A 1 74 ? 10.036 7.248 -13.936 1.00 88.06 74 ASP A C 1
ATOM 588 O O . ASP A 1 74 ? 9.156 6.791 -14.668 1.00 88.06 74 ASP A O 1
ATOM 592 N N . HIS A 1 75 ? 10.808 6.470 -13.179 1.00 86.62 75 HIS A N 1
ATOM 593 C CA . HIS A 1 75 ? 10.803 5.008 -13.240 1.00 86.62 75 HIS A CA 1
ATOM 594 C C . HIS A 1 75 ? 9.398 4.365 -13.176 1.00 86.62 75 HIS A C 1
ATOM 596 O O . HIS A 1 75 ? 9.160 3.299 -13.747 1.00 86.62 75 HIS A O 1
ATOM 602 N N . PHE A 1 76 ? 8.444 4.985 -12.469 1.00 84.12 76 PHE A N 1
ATOM 603 C CA . PHE A 1 76 ? 7.079 4.467 -12.351 1.00 84.12 76 PHE A CA 1
ATOM 604 C C . PHE A 1 76 ? 6.191 4.847 -13.529 1.00 84.12 76 PHE A C 1
ATOM 606 O O . PHE A 1 76 ? 5.365 4.057 -13.993 1.00 84.12 76 PHE A O 1
ATOM 613 N N . THR A 1 77 ? 6.289 6.109 -13.929 1.00 85.31 77 THR A N 1
ATOM 614 C CA . THR A 1 77 ? 5.343 6.774 -14.820 1.00 85.31 77 THR A CA 1
ATOM 615 C C . THR A 1 77 ? 5.672 6.536 -16.285 1.00 85.31 77 THR A C 1
ATOM 617 O O . THR A 1 77 ? 4.766 6.625 -17.109 1.00 85.31 77 THR A O 1
ATOM 620 N N . THR A 1 78 ? 6.901 6.114 -16.598 1.00 84.00 78 THR A N 1
ATOM 621 C CA . THR A 1 78 ? 7.378 5.823 -17.956 1.00 84.00 78 THR A CA 1
ATOM 622 C C . THR A 1 78 ? 6.434 4.907 -18.746 1.00 84.00 78 THR A C 1
ATOM 624 O O . THR A 1 78 ? 6.081 5.211 -19.877 1.00 84.00 78 THR A O 1
ATOM 627 N N . ALA A 1 79 ? 5.908 3.830 -18.148 1.00 79.00 79 ALA A N 1
ATOM 628 C CA . ALA A 1 79 ? 4.995 2.909 -18.846 1.00 79.00 79 ALA A CA 1
ATOM 629 C C . ALA A 1 79 ? 3.611 3.509 -19.192 1.00 79.00 79 ALA A C 1
ATOM 631 O O . ALA A 1 79 ? 2.819 2.891 -19.914 1.00 79.00 79 ALA A O 1
ATOM 632 N N . TYR A 1 80 ? 3.298 4.684 -18.647 1.00 80.81 80 TYR A N 1
ATOM 633 C CA . TYR A 1 80 ? 2.052 5.416 -18.863 1.00 80.81 80 TYR A CA 1
ATOM 634 C C . TYR A 1 80 ? 2.258 6.708 -19.659 1.00 80.81 80 TYR A C 1
ATOM 636 O O . TYR A 1 80 ? 1.263 7.344 -20.012 1.00 80.81 80 TYR A O 1
ATOM 644 N N . ASP A 1 81 ? 3.508 7.080 -19.939 1.00 84.56 81 ASP A N 1
ATOM 645 C CA . ASP A 1 81 ? 3.833 8.272 -20.705 1.00 84.56 81 ASP A CA 1
ATOM 646 C C . ASP A 1 81 ? 3.454 8.107 -22.186 1.00 84.56 81 ASP A C 1
ATOM 648 O O . ASP A 1 81 ? 3.561 7.030 -22.786 1.00 84.56 81 ASP A O 1
ATOM 652 N N . GLN A 1 82 ? 2.946 9.187 -22.781 1.00 84.12 82 GLN A N 1
ATOM 653 C CA . GLN A 1 82 ? 2.470 9.162 -24.158 1.00 84.12 82 GLN A CA 1
ATOM 654 C C . GLN A 1 82 ? 3.621 8.997 -25.155 1.00 84.12 82 GLN A C 1
ATOM 656 O O . GLN A 1 82 ? 3.460 8.273 -26.141 1.00 84.12 82 GLN A O 1
ATOM 661 N N . ASP A 1 83 ? 4.748 9.660 -24.927 1.00 87.31 83 ASP A N 1
ATOM 662 C CA . ASP A 1 83 ? 5.900 9.617 -25.816 1.00 87.31 83 ASP A CA 1
ATOM 663 C C . ASP A 1 83 ? 6.612 8.267 -25.699 1.00 87.31 83 ASP A C 1
ATOM 665 O O . ASP A 1 83 ? 6.905 7.664 -26.733 1.00 87.31 83 ASP A O 1
ATOM 669 N N . PHE A 1 84 ? 6.717 7.692 -24.493 1.00 87.12 84 PHE A N 1
ATOM 670 C CA . PHE A 1 84 ? 7.160 6.300 -24.315 1.00 87.12 84 PHE A CA 1
ATOM 671 C C . PHE A 1 84 ? 6.343 5.312 -25.164 1.00 87.12 84 PHE A C 1
ATOM 673 O O . PHE A 1 84 ? 6.891 4.470 -25.888 1.00 87.12 84 PHE A O 1
ATOM 680 N N . ILE A 1 85 ? 5.008 5.400 -25.083 1.00 84.94 85 ILE A N 1
ATOM 681 C CA . ILE A 1 85 ? 4.097 4.499 -25.805 1.00 84.94 85 ILE A CA 1
ATOM 682 C C . ILE A 1 85 ? 4.241 4.689 -27.320 1.00 84.94 85 ILE A C 1
ATOM 684 O O . ILE A 1 85 ? 4.251 3.708 -28.071 1.00 84.94 85 ILE A O 1
ATOM 688 N N . ARG A 1 86 ? 4.343 5.941 -27.778 1.00 85.56 86 ARG A N 1
ATOM 689 C CA . ARG A 1 86 ? 4.487 6.273 -29.201 1.00 85.56 86 ARG A CA 1
ATOM 690 C C . ARG A 1 86 ? 5.809 5.776 -29.763 1.00 85.56 86 ARG A C 1
ATOM 692 O O . ARG A 1 86 ? 5.784 5.128 -30.806 1.00 85.56 86 ARG A O 1
ATOM 699 N N . GLU A 1 87 ? 6.911 6.008 -29.062 1.00 90.12 87 GLU A N 1
ATOM 700 C CA . GLU A 1 87 ? 8.235 5.594 -29.518 1.00 90.12 87 GLU A CA 1
ATOM 701 C C . GLU A 1 87 ? 8.344 4.068 -29.576 1.00 90.12 87 GLU A C 1
ATOM 703 O O . GLU A 1 87 ? 8.731 3.500 -30.597 1.00 90.12 87 GLU A O 1
ATOM 708 N N . THR A 1 88 ? 7.872 3.374 -28.534 1.00 89.50 88 THR A N 1
ATOM 709 C CA . THR A 1 88 ? 7.815 1.903 -28.518 1.00 89.50 88 THR A CA 1
ATOM 710 C C . THR A 1 88 ? 7.022 1.360 -29.710 1.00 89.50 88 THR A C 1
ATOM 712 O O . THR A 1 88 ? 7.434 0.402 -30.368 1.00 89.50 88 THR A O 1
ATOM 715 N N . ARG A 1 89 ? 5.871 1.970 -30.018 1.00 85.62 89 ARG A N 1
ATOM 716 C CA . ARG A 1 89 ? 5.040 1.582 -31.162 1.00 85.62 89 ARG A CA 1
ATOM 717 C C . ARG A 1 89 ? 5.775 1.804 -32.480 1.00 85.62 89 ARG A C 1
ATOM 719 O O . ARG A 1 89 ? 5.794 0.894 -33.308 1.00 85.62 89 ARG A O 1
ATOM 726 N N . ASP A 1 90 ? 6.324 2.994 -32.689 1.00 88.12 90 ASP A N 1
ATOM 727 C CA . ASP A 1 90 ? 6.983 3.361 -33.943 1.00 88.12 90 ASP A CA 1
ATOM 728 C C . ASP A 1 90 ? 8.196 2.462 -34.191 1.00 88.12 90 ASP A C 1
ATOM 730 O O . ASP A 1 90 ? 8.369 1.942 -35.295 1.00 88.12 90 ASP A O 1
ATOM 734 N N . TRP A 1 91 ? 8.932 2.122 -33.135 1.00 92.50 91 TRP A N 1
ATOM 735 C CA . TRP A 1 91 ? 9.995 1.126 -33.180 1.00 92.50 91 TRP A CA 1
ATOM 736 C C . TRP A 1 91 ? 9.517 -0.264 -33.614 1.00 92.50 91 TRP A C 1
ATOM 738 O O . TRP A 1 91 ? 10.132 -0.903 -34.475 1.00 92.50 91 TRP A O 1
ATOM 748 N N . VAL A 1 92 ? 8.397 -0.742 -33.057 1.00 89.38 92 VAL A N 1
ATOM 749 C CA . VAL A 1 92 ? 7.793 -2.035 -33.419 1.00 89.38 92 VAL A CA 1
ATOM 750 C C . VAL A 1 92 ? 7.289 -2.033 -34.863 1.00 89.38 92 VAL A C 1
ATOM 752 O O . VAL A 1 92 ? 7.521 -3.010 -35.571 1.00 89.38 92 VAL A O 1
ATOM 755 N N . ILE A 1 93 ? 6.638 -0.960 -35.326 1.00 87.62 93 ILE A N 1
ATOM 756 C CA . ILE A 1 93 ? 6.158 -0.835 -36.715 1.00 87.62 93 ILE A CA 1
ATOM 757 C C . ILE A 1 93 ? 7.336 -0.883 -37.687 1.00 87.62 93 ILE A C 1
ATOM 759 O O . ILE A 1 93 ? 7.292 -1.612 -38.679 1.00 87.62 93 ILE A O 1
ATOM 763 N N . ASN A 1 94 ? 8.396 -0.132 -37.389 1.00 88.62 94 ASN A N 1
ATOM 764 C CA . ASN A 1 94 ? 9.580 -0.069 -38.237 1.00 88.62 94 ASN A CA 1
ATOM 765 C C . ASN A 1 94 ? 10.352 -1.397 -38.242 1.00 88.62 94 ASN A C 1
ATOM 767 O O . ASN A 1 94 ? 10.878 -1.799 -39.277 1.00 88.62 94 ASN A O 1
ATOM 771 N N . THR A 1 95 ? 10.363 -2.119 -37.118 1.00 89.88 95 THR A N 1
ATOM 772 C CA . THR A 1 95 ? 10.971 -3.456 -37.017 1.00 89.88 95 THR A CA 1
ATOM 773 C C . THR A 1 95 ? 10.130 -4.533 -37.703 1.00 89.88 95 THR A C 1
ATOM 775 O O . THR A 1 95 ? 10.669 -5.443 -38.331 1.00 89.88 95 THR A O 1
ATOM 778 N N . PHE A 1 96 ? 8.801 -4.435 -37.621 1.00 88.00 96 PHE A N 1
ATOM 779 C CA . PHE A 1 96 ? 7.867 -5.419 -38.160 1.00 88.00 96 PHE A CA 1
ATOM 780 C C . PHE A 1 96 ? 6.814 -4.751 -39.061 1.00 88.00 96 PHE A C 1
ATOM 782 O O . PHE A 1 96 ? 5.652 -4.631 -38.666 1.00 88.00 96 PHE A O 1
ATOM 789 N N . PRO A 1 97 ? 7.143 -4.420 -40.327 1.00 78.81 97 PRO A N 1
ATOM 790 C CA . PRO A 1 97 ? 6.268 -3.639 -41.218 1.00 78.81 97 PRO A CA 1
ATOM 791 C C . PRO A 1 97 ? 4.907 -4.281 -41.533 1.00 78.81 97 PRO A C 1
ATOM 793 O O . PRO A 1 97 ? 4.004 -3.639 -42.063 1.00 78.81 97 PRO A O 1
ATOM 796 N N . LYS A 1 98 ? 4.756 -5.581 -41.252 1.00 83.38 98 LYS A N 1
ATOM 797 C CA . LYS A 1 98 ? 3.501 -6.326 -41.431 1.00 83.38 98 LYS A CA 1
ATOM 798 C C . LYS A 1 98 ? 2.537 -6.163 -40.251 1.00 83.38 98 LYS A C 1
ATOM 800 O O . LYS A 1 98 ? 1.368 -6.527 -40.382 1.00 83.38 98 LYS A O 1
ATOM 805 N N . VAL A 1 99 ? 3.003 -5.645 -39.114 1.00 79.38 99 VAL A N 1
ATOM 806 C CA . VAL A 1 99 ? 2.163 -5.330 -37.957 1.00 79.38 99 VAL A CA 1
ATOM 807 C C . VAL A 1 99 ? 1.370 -4.074 -38.292 1.00 79.38 99 VAL A C 1
ATOM 809 O O . VAL A 1 99 ? 1.934 -3.005 -38.489 1.00 79.38 99 VAL A O 1
ATOM 812 N N . LYS A 1 100 ? 0.043 -4.203 -38.377 1.00 74.31 100 LYS A N 1
ATOM 813 C CA . LYS A 1 100 ? -0.850 -3.051 -38.529 1.00 74.31 100 LYS A CA 1
ATOM 814 C C . LYS A 1 100 ? -1.102 -2.455 -37.143 1.00 74.31 100 LYS A C 1
ATOM 816 O O . LYS A 1 100 ? -1.787 -3.107 -36.351 1.00 74.31 100 LYS A O 1
ATOM 821 N N . PRO A 1 101 ? -0.566 -1.269 -36.820 1.00 67.38 101 PRO A N 1
ATOM 822 C CA . PRO A 1 101 ? -0.829 -0.647 -35.533 1.00 67.38 101 PRO A CA 1
ATOM 823 C C . PRO A 1 101 ? -2.302 -0.232 -35.442 1.00 67.38 101 PRO A C 1
ATOM 825 O O . PRO A 1 101 ? -2.915 0.173 -36.430 1.00 67.38 101 PRO A O 1
ATOM 828 N N . ILE A 1 102 ? -2.869 -0.325 -34.244 1.00 66.81 102 ILE A N 1
ATOM 829 C CA . ILE A 1 102 ? -4.159 0.296 -33.928 1.00 66.81 102 ILE A CA 1
ATOM 830 C C . ILE A 1 102 ? -3.904 1.802 -33.743 1.00 66.81 102 ILE A C 1
ATOM 832 O O . ILE A 1 102 ? -2.890 2.182 -33.156 1.00 66.81 102 ILE A O 1
ATOM 836 N N . ASP A 1 103 ? -4.792 2.663 -34.246 1.00 60.53 103 ASP A N 1
ATOM 837 C CA . ASP A 1 103 ? -4.679 4.120 -34.083 1.00 60.53 103 ASP A CA 1
ATOM 838 C C . ASP A 1 103 ? -4.835 4.513 -32.598 1.00 60.53 103 ASP A C 1
ATOM 840 O O . ASP A 1 103 ? -5.882 4.290 -31.983 1.00 60.53 103 ASP A O 1
ATOM 844 N N . GLN A 1 104 ? -3.762 5.039 -31.992 1.00 55.72 104 GLN A N 1
ATOM 845 C CA . GLN A 1 104 ? -3.637 5.204 -30.537 1.00 55.72 104 GLN A CA 1
ATOM 846 C C . GLN A 1 104 ? -3.575 6.651 -30.036 1.00 55.72 104 GLN A C 1
ATOM 848 O O . GLN A 1 104 ? -3.637 6.846 -28.823 1.00 55.72 104 GLN A O 1
ATOM 853 N N . ASN A 1 105 ? -3.563 7.671 -30.905 1.00 55.94 105 ASN A N 1
ATOM 854 C CA . ASN A 1 105 ? -3.757 9.054 -30.430 1.00 55.94 105 ASN A CA 1
ATOM 855 C C . ASN A 1 105 ? -5.135 9.216 -29.754 1.00 55.94 105 ASN A C 1
ATOM 857 O O . ASN A 1 105 ? -5.302 10.023 -28.839 1.00 55.94 105 ASN A O 1
ATOM 861 N N . PHE A 1 106 ? -6.104 8.386 -30.154 1.00 54.41 106 PHE A N 1
ATOM 862 C CA . PHE A 1 106 ? -7.365 8.201 -29.447 1.00 54.41 106 PHE A CA 1
ATOM 863 C C . PHE A 1 106 ? -7.165 7.423 -28.130 1.00 54.41 106 PHE A C 1
ATOM 865 O O . PHE A 1 106 ? -7.563 7.886 -27.066 1.00 54.41 106 PHE A O 1
ATOM 872 N N . TYR A 1 107 ? -6.489 6.272 -28.149 1.00 60.91 107 TYR A N 1
ATOM 873 C CA . TYR A 1 107 ? -6.374 5.423 -26.959 1.00 60.91 107 TYR A CA 1
ATOM 874 C C . TYR A 1 107 ? -5.550 6.028 -25.817 1.00 60.91 107 TYR A C 1
ATOM 876 O O . TYR A 1 107 ? -5.983 5.892 -24.685 1.00 60.91 107 TYR A O 1
ATOM 884 N N . ALA A 1 108 ? -4.421 6.707 -26.047 1.00 63.03 108 ALA A N 1
ATOM 885 C CA . ALA A 1 108 ? -3.604 7.252 -24.951 1.00 63.03 108 ALA A CA 1
ATOM 886 C C . ALA A 1 108 ? -4.366 8.319 -24.137 1.00 63.03 108 ALA A C 1
ATOM 888 O O . ALA A 1 108 ? -4.461 8.220 -22.913 1.00 63.03 108 ALA A O 1
ATOM 889 N N . ASN A 1 109 ? -5.021 9.260 -24.828 1.00 68.88 109 ASN A N 1
ATOM 890 C CA . ASN A 1 109 ? -5.802 10.334 -24.206 1.00 68.88 109 ASN A CA 1
ATOM 891 C C . ASN A 1 109 ? -7.076 9.818 -23.514 1.00 68.88 109 ASN A C 1
ATOM 893 O O . ASN A 1 109 ? -7.412 10.247 -22.409 1.00 68.88 109 ASN A O 1
ATOM 897 N N . TRP A 1 110 ? -7.781 8.863 -24.131 1.00 78.31 110 TRP A N 1
ATOM 898 C CA . TRP A 1 110 ? -8.996 8.289 -23.546 1.00 78.31 110 TRP A CA 1
ATOM 899 C C . TRP A 1 110 ? -8.703 7.237 -22.470 1.00 78.31 110 TRP A C 1
ATOM 901 O O . TRP A 1 110 ? -9.526 7.049 -21.578 1.00 78.31 110 TRP A O 1
ATOM 911 N N . ARG A 1 111 ? -7.538 6.578 -22.487 1.00 77.50 111 ARG A N 1
ATOM 912 C CA . ARG A 1 111 ? -7.165 5.530 -21.519 1.00 77.50 111 ARG A CA 1
ATOM 913 C C . ARG A 1 111 ? -7.079 6.060 -20.096 1.00 77.50 111 ARG A C 1
ATOM 915 O O . ARG A 1 111 ? -7.492 5.344 -19.187 1.00 77.50 111 ARG A O 1
ATOM 922 N N . GLY A 1 112 ? -6.593 7.285 -19.896 1.00 79.06 112 GLY A N 1
ATOM 923 C CA . GLY A 1 112 ? -6.600 7.935 -18.582 1.00 79.06 112 GLY A CA 1
ATOM 924 C C . GLY A 1 112 ? -8.020 8.209 -18.076 1.00 79.06 112 GLY A C 1
ATOM 925 O O . GLY A 1 112 ? -8.341 7.931 -16.923 1.00 79.06 112 GLY A O 1
ATOM 926 N N . LEU A 1 113 ? -8.919 8.670 -18.951 1.00 84.56 113 LEU A N 1
ATOM 927 C CA . LEU A 1 113 ? -10.321 8.878 -18.584 1.00 84.56 113 LEU A CA 1
ATOM 928 C C . LEU A 1 113 ? -11.045 7.552 -18.302 1.00 84.56 113 LEU A C 1
ATOM 930 O O . LEU A 1 113 ? -11.745 7.444 -17.297 1.00 84.56 113 LEU A O 1
ATOM 934 N N . ILE A 1 114 ? -10.841 6.531 -19.142 1.00 86.19 114 ILE A N 1
ATOM 935 C CA . ILE A 1 114 ? -11.381 5.178 -18.942 1.00 86.19 114 ILE A CA 1
ATOM 936 C C . ILE A 1 114 ? -10.893 4.612 -17.608 1.00 86.19 114 ILE A C 1
ATOM 938 O O . ILE A 1 114 ? -11.704 4.101 -16.842 1.00 86.19 114 ILE A O 1
ATOM 942 N N . PHE A 1 115 ? -9.606 4.769 -17.294 1.00 85.88 115 PHE A N 1
ATOM 943 C CA . PHE A 1 115 ? -9.023 4.368 -16.016 1.00 85.88 115 PHE A CA 1
ATOM 944 C C . PHE A 1 115 ? -9.730 5.021 -14.826 1.00 85.88 115 PHE A C 1
ATOM 946 O O . PHE A 1 115 ? -10.168 4.333 -13.905 1.00 85.88 115 PHE A O 1
ATOM 953 N N . ILE A 1 116 ? -9.898 6.348 -14.863 1.00 88.56 116 ILE A N 1
ATOM 954 C CA . ILE A 1 116 ? -10.584 7.097 -13.803 1.00 88.56 116 ILE A CA 1
ATOM 955 C C . ILE A 1 116 ? -12.033 6.614 -13.664 1.00 88.56 116 ILE A C 1
ATOM 957 O O . ILE A 1 116 ? -12.487 6.350 -12.551 1.00 88.56 116 ILE A O 1
ATOM 961 N N . MET A 1 117 ? -12.752 6.443 -14.777 1.00 91.62 117 MET A N 1
ATOM 962 C CA . MET A 1 117 ? -14.124 5.929 -14.767 1.00 91.62 117 MET A CA 1
ATOM 963 C C . MET A 1 117 ? -14.206 4.504 -14.207 1.00 91.62 117 MET A C 1
ATOM 965 O O . MET A 1 117 ? -15.120 4.210 -13.438 1.00 91.62 117 MET A O 1
ATOM 969 N N . GLN A 1 118 ? -13.255 3.632 -14.546 1.00 91.94 118 GLN A N 1
ATOM 970 C CA . GLN A 1 118 ? -13.179 2.262 -14.039 1.00 91.94 118 GLN A CA 1
ATOM 971 C C . GLN A 1 118 ? -12.912 2.233 -12.534 1.00 91.94 118 GLN A C 1
ATOM 973 O O . GLN A 1 118 ? -13.624 1.541 -11.812 1.00 91.94 118 GLN A O 1
ATOM 978 N N . ILE A 1 119 ? -11.953 3.020 -12.035 1.00 91.06 119 ILE A N 1
ATOM 979 C CA . ILE A 1 119 ? -11.670 3.102 -10.595 1.00 91.06 119 ILE A CA 1
ATOM 980 C C . ILE A 1 119 ? -12.877 3.645 -9.837 1.00 91.06 119 ILE A C 1
ATOM 982 O O . ILE A 1 119 ? -13.320 3.025 -8.871 1.00 91.06 119 ILE A O 1
ATOM 986 N N . LEU A 1 120 ? -13.415 4.795 -10.256 1.00 93.56 120 LEU A N 1
ATOM 987 C CA . LEU A 1 120 ? -14.535 5.433 -9.563 1.00 93.56 120 LEU A CA 1
ATOM 988 C C . LEU A 1 120 ? -15.791 4.559 -9.618 1.00 93.56 120 LEU A C 1
ATOM 990 O O . LEU A 1 120 ? -16.471 4.404 -8.606 1.00 93.56 120 LEU A O 1
ATOM 994 N N . GLY A 1 121 ? -16.073 3.951 -10.772 1.00 94.69 121 GLY A N 1
ATOM 995 C CA . GLY A 1 121 ? -17.193 3.033 -10.954 1.00 94.69 121 GLY A CA 1
ATOM 996 C C . GLY A 1 121 ? -17.039 1.750 -10.137 1.00 94.69 121 GLY A C 1
ATOM 997 O O . GLY A 1 121 ? -17.956 1.380 -9.409 1.00 94.69 121 GLY A O 1
ATOM 998 N N . GLY A 1 122 ? -15.875 1.099 -10.202 1.00 94.56 122 GLY A N 1
ATOM 999 C CA . GLY A 1 122 ? -15.585 -0.142 -9.483 1.00 94.56 122 GLY A CA 1
ATOM 1000 C C . GLY A 1 122 ? -15.573 0.040 -7.964 1.00 94.56 122 GLY A C 1
ATOM 1001 O O . GLY A 1 122 ? -16.234 -0.713 -7.247 1.00 94.56 122 GLY A O 1
ATOM 1002 N N . LEU A 1 123 ? -14.887 1.073 -7.461 1.00 95.50 123 LEU A N 1
ATOM 1003 C CA . LEU A 1 123 ? -14.880 1.400 -6.032 1.00 95.50 123 LEU A CA 1
ATOM 1004 C C . LEU A 1 123 ? -16.249 1.890 -5.553 1.00 95.50 123 LEU A C 1
ATOM 1006 O O . LEU A 1 123 ? -16.703 1.477 -4.488 1.00 95.50 123 LEU A O 1
ATOM 1010 N N . GLY A 1 124 ? -16.932 2.731 -6.336 1.00 95.50 124 GLY A N 1
ATOM 1011 C CA . GLY A 1 124 ? -18.283 3.195 -6.026 1.00 95.50 124 GLY A CA 1
ATOM 1012 C C . GLY A 1 124 ? -19.269 2.033 -5.904 1.00 95.50 124 GLY A C 1
ATOM 1013 O O . GLY A 1 124 ? -19.979 1.929 -4.903 1.00 95.50 124 GLY A O 1
ATOM 1014 N N . ALA A 1 125 ? -19.254 1.106 -6.867 1.00 96.00 125 ALA A N 1
ATOM 1015 C CA . ALA A 1 125 ? -20.051 -0.116 -6.817 1.00 96.00 125 ALA A CA 1
ATOM 1016 C C . ALA A 1 125 ? -19.700 -0.973 -5.593 1.00 96.00 125 ALA A C 1
ATOM 1018 O O . ALA A 1 125 ? -20.600 -1.431 -4.891 1.00 96.00 125 ALA A O 1
ATOM 1019 N N . PHE A 1 126 ? -18.410 -1.148 -5.292 1.00 97.62 126 PHE A N 1
ATOM 1020 C CA . PHE A 1 126 ? -17.973 -1.882 -4.108 1.00 97.62 126 PHE A CA 1
ATOM 1021 C C . PHE A 1 126 ? -18.541 -1.280 -2.813 1.00 97.62 126 PHE A C 1
ATOM 1023 O O . PHE A 1 126 ? -19.164 -2.004 -2.037 1.00 97.62 126 PHE A O 1
ATOM 1030 N N . PHE A 1 127 ? -18.403 0.032 -2.595 1.00 96.44 127 PHE A N 1
ATOM 1031 C CA . PHE A 1 127 ? -18.903 0.684 -1.380 1.00 96.44 127 PHE A CA 1
ATOM 1032 C C . PHE A 1 127 ? -20.430 0.602 -1.235 1.00 96.44 127 PHE A C 1
ATOM 1034 O O . PHE A 1 127 ? -20.915 0.414 -0.119 1.00 96.44 127 PHE A O 1
ATOM 1041 N N . LEU A 1 128 ? -21.187 0.671 -2.336 1.00 95.62 128 LEU A N 1
ATOM 1042 C CA . LEU A 1 128 ? -22.640 0.449 -2.318 1.00 95.62 128 LEU A CA 1
ATOM 1043 C C . LEU A 1 128 ? -22.998 -0.998 -1.942 1.00 95.62 128 LEU A C 1
ATOM 1045 O O . LEU A 1 128 ? -23.946 -1.239 -1.192 1.00 95.62 128 LEU A O 1
ATOM 1049 N N . LEU A 1 129 ? -22.220 -1.970 -2.424 1.00 96.56 129 LEU A N 1
ATOM 1050 C CA . LEU A 1 129 ? -22.442 -3.387 -2.141 1.00 96.56 129 LEU A CA 1
ATOM 1051 C C . LEU A 1 129 ? -22.090 -3.781 -0.701 1.00 96.56 129 LEU A C 1
ATOM 1053 O O . LEU A 1 129 ? -22.675 -4.743 -0.203 1.00 96.56 129 LEU A O 1
ATOM 1057 N N . ILE A 1 130 ? -21.206 -3.049 -0.005 1.00 95.38 130 ILE A N 1
ATOM 1058 C CA . ILE A 1 130 ? -20.899 -3.319 1.413 1.00 95.38 130 ILE A CA 1
ATOM 1059 C C . ILE A 1 130 ? -22.181 -3.336 2.239 1.00 95.38 130 ILE A C 1
ATOM 1061 O O . ILE A 1 130 ? -22.373 -4.259 3.026 1.00 95.38 130 ILE A O 1
ATOM 1065 N N . GLU A 1 131 ? -23.063 -2.350 2.072 1.00 92.94 131 GLU A N 1
ATOM 1066 C CA . GLU A 1 131 ? -24.308 -2.277 2.839 1.00 92.94 131 GLU A CA 1
ATOM 1067 C C . GLU A 1 131 ? -25.246 -3.442 2.508 1.00 92.94 131 GLU A C 1
ATOM 1069 O O . GLU A 1 131 ? -25.719 -4.134 3.412 1.00 92.94 131 GLU A O 1
ATOM 1074 N N . LEU A 1 132 ? -25.458 -3.700 1.213 1.00 94.06 132 LEU A N 1
ATOM 1075 C CA . LEU A 1 132 ? -26.327 -4.776 0.740 1.00 94.06 132 LEU A CA 1
ATOM 1076 C C . LEU A 1 132 ? -25.878 -6.137 1.288 1.00 94.06 132 LEU A C 1
ATOM 1078 O O . LEU A 1 132 ? -26.690 -6.892 1.819 1.00 94.06 132 LEU A O 1
ATOM 1082 N N . ILE A 1 133 ? -24.581 -6.432 1.189 1.00 94.81 133 ILE A N 1
ATOM 1083 C CA . ILE A 1 133 ? -24.001 -7.701 1.632 1.00 94.81 133 ILE A CA 1
ATOM 1084 C C . ILE A 1 133 ? -23.944 -7.753 3.163 1.00 94.81 133 ILE A C 1
ATOM 1086 O O . ILE A 1 133 ? -24.279 -8.773 3.753 1.00 94.81 133 ILE A O 1
ATOM 1090 N N . SER A 1 134 ? -23.589 -6.665 3.848 1.00 92.81 134 SER A N 1
ATOM 1091 C CA . SER A 1 134 ? -23.546 -6.659 5.318 1.00 92.81 134 SER A CA 1
ATOM 1092 C C . SER A 1 134 ? -24.913 -6.984 5.918 1.00 92.81 134 SER A C 1
ATOM 1094 O O . SER A 1 134 ? -24.987 -7.791 6.843 1.00 92.81 134 SER A O 1
ATOM 1096 N N . ASN A 1 135 ? -25.994 -6.450 5.339 1.00 90.00 135 ASN A N 1
ATOM 1097 C CA . ASN A 1 135 ? -27.363 -6.685 5.799 1.00 90.00 135 ASN A CA 1
ATOM 1098 C C . ASN A 1 135 ? -27.833 -8.145 5.657 1.00 90.00 135 ASN A C 1
ATOM 1100 O O . ASN A 1 135 ? -28.728 -8.563 6.397 1.00 90.00 135 ASN A O 1
ATOM 1104 N N . THR A 1 136 ? -27.239 -8.944 4.761 1.00 90.06 136 THR A N 1
ATOM 1105 C CA . THR A 1 136 ? -27.572 -10.377 4.641 1.00 90.06 136 THR A CA 1
ATOM 1106 C C . THR A 1 136 ? -26.900 -11.222 5.725 1.00 90.06 136 THR A C 1
ATOM 1108 O O . THR A 1 136 ? -27.504 -12.172 6.227 1.00 90.06 136 THR A O 1
ATOM 1111 N N . PHE A 1 137 ? -25.682 -10.863 6.145 1.00 86.56 137 PHE A N 1
ATOM 1112 C CA . PHE A 1 137 ? -24.925 -11.614 7.154 1.00 86.56 137 PHE A CA 1
ATOM 1113 C C . PHE A 1 137 ? -25.177 -11.124 8.589 1.00 86.56 137 PHE A C 1
ATOM 1115 O O . PHE A 1 137 ? -25.342 -11.939 9.508 1.00 86.56 137 PHE A O 1
ATOM 1122 N N . VAL A 1 138 ? -25.232 -9.805 8.792 1.00 83.94 138 VAL A N 1
ATOM 1123 C CA . VAL A 1 138 ? -25.280 -9.128 10.096 1.00 83.94 138 VAL A CA 1
ATOM 1124 C C . VAL A 1 138 ? -26.467 -8.156 10.116 1.00 83.94 138 VAL A C 1
ATOM 1126 O O . VAL A 1 138 ? -26.468 -7.136 9.438 1.00 83.94 138 VAL A O 1
ATOM 1129 N N . LYS A 1 139 ? -27.512 -8.456 10.903 1.00 71.00 139 LYS A N 1
ATOM 1130 C CA . LYS A 1 139 ? -28.682 -7.565 11.029 1.00 71.00 139 LYS A CA 1
ATOM 1131 C C . LYS A 1 139 ? -28.320 -6.307 11.825 1.00 71.00 139 LYS A C 1
ATOM 1133 O O . LYS A 1 139 ? -28.193 -6.372 13.047 1.00 71.00 139 LYS A O 1
ATOM 1138 N N . GLN A 1 140 ? -28.275 -5.167 11.137 1.00 61.12 140 GLN A N 1
ATOM 1139 C CA . GLN A 1 140 ? -27.961 -3.833 11.669 1.00 61.12 140 GLN A CA 1
ATOM 1140 C C . GLN A 1 140 ? -28.796 -3.441 12.907 1.00 61.12 140 GLN A C 1
ATOM 1142 O O . GLN A 1 140 ? -28.281 -2.840 13.847 1.00 61.12 140 GLN A O 1
ATOM 1147 N N . LYS A 1 141 ? -30.073 -3.852 12.957 1.00 47.03 141 LYS A N 1
ATOM 1148 C CA . LYS A 1 141 ? -31.024 -3.471 14.018 1.00 47.03 141 LYS A CA 1
ATOM 1149 C C . LYS A 1 141 ? -30.640 -3.964 15.423 1.00 47.03 141 LYS A C 1
ATOM 1151 O O . LYS A 1 141 ? -31.009 -3.328 16.394 1.00 47.03 141 LYS A O 1
ATOM 1156 N N . ARG A 1 142 ? -29.868 -5.052 15.546 1.00 47.25 142 ARG A N 1
ATOM 1157 C CA . ARG A 1 142 ? -29.463 -5.604 16.856 1.00 47.25 142 ARG A CA 1
ATOM 1158 C C . ARG A 1 142 ? -28.273 -4.859 17.483 1.00 47.25 142 ARG A C 1
ATOM 1160 O O . ARG A 1 142 ? -28.076 -4.943 18.682 1.00 47.25 142 ARG A O 1
ATOM 1167 N N . LEU A 1 143 ? -27.494 -4.134 16.673 1.00 51.00 143 LEU A N 1
ATOM 1168 C CA . LEU A 1 143 ? -26.267 -3.443 17.096 1.00 51.00 143 LEU A CA 1
ATOM 1169 C C . LEU A 1 143 ? -26.512 -2.000 17.563 1.00 51.00 143 LEU A C 1
ATOM 1171 O O . LEU A 1 143 ? -25.708 -1.465 18.319 1.00 51.00 143 LEU A O 1
ATOM 1175 N N . LEU A 1 144 ? -27.605 -1.372 17.116 1.00 47.53 144 LEU A N 1
ATOM 1176 C CA . LEU A 1 144 ? -28.049 -0.068 17.622 1.00 47.53 144 LEU A CA 1
ATOM 1177 C C . LEU A 1 144 ? -28.635 -0.202 19.038 1.00 47.53 144 LEU A C 1
ATOM 1179 O O . LEU A 1 144 ? -28.244 0.564 19.912 1.00 47.53 144 LEU A O 1
ATOM 1183 N N . ASP A 1 145 ? -29.439 -1.244 19.284 1.00 43.41 145 ASP A N 1
ATOM 1184 C CA . ASP A 1 145 ? -29.980 -1.561 20.617 1.00 43.41 145 ASP A CA 1
ATOM 1185 C C . ASP A 1 145 ? -28.874 -1.957 21.622 1.00 43.41 145 ASP A C 1
ATOM 1187 O O . ASP A 1 145 ? -28.951 -1.624 22.805 1.00 43.41 145 ASP A O 1
ATOM 1191 N N . ASP A 1 146 ? -27.811 -2.635 21.166 1.00 48.03 146 ASP A N 1
ATOM 1192 C CA . ASP A 1 146 ? -26.638 -2.941 22.001 1.00 48.03 146 ASP A CA 1
ATOM 1193 C C . ASP A 1 146 ? -25.733 -1.714 22.208 1.00 48.03 146 ASP A C 1
ATOM 1195 O O . ASP A 1 146 ? -25.050 -1.647 23.226 1.00 48.03 146 ASP A O 1
ATOM 1199 N N . LYS A 1 147 ? -25.709 -0.738 21.288 1.00 47.44 147 LYS A N 1
ATOM 1200 C CA . LYS A 1 147 ? -24.982 0.528 21.484 1.00 47.44 147 LYS A CA 1
ATOM 1201 C C . LYS A 1 147 ? -25.670 1.411 22.518 1.00 47.44 147 LYS A C 1
ATOM 1203 O O . LYS A 1 147 ? -24.974 1.895 23.397 1.00 47.44 147 LYS A O 1
ATOM 1208 N N . GLU A 1 148 ? -26.995 1.560 22.468 1.00 43.16 148 GLU A N 1
ATOM 1209 C CA . GLU A 1 148 ? -27.752 2.308 23.489 1.00 43.16 148 GLU A CA 1
ATOM 1210 C C . GLU A 1 148 ? -27.670 1.645 24.875 1.00 43.16 148 GLU A C 1
ATOM 1212 O O . GLU A 1 148 ? -27.508 2.342 25.872 1.00 43.16 148 GLU A O 1
ATOM 1217 N N . ASN A 1 149 ? -27.682 0.308 24.959 1.00 36.94 149 ASN A N 1
ATOM 1218 C CA . ASN A 1 149 ? -27.558 -0.396 26.245 1.00 36.94 149 ASN A CA 1
ATOM 1219 C C . ASN A 1 149 ? -26.107 -0.552 26.754 1.00 36.94 149 ASN A C 1
ATOM 1221 O O . ASN A 1 149 ? -25.908 -0.797 27.942 1.00 36.94 149 ASN A O 1
ATOM 1225 N N . ASN A 1 150 ? -25.084 -0.419 25.896 1.00 41.38 150 ASN A N 1
ATOM 1226 C CA . ASN A 1 150 ? -23.667 -0.438 26.297 1.00 41.38 150 ASN A CA 1
ATOM 1227 C C . ASN A 1 150 ? -23.028 0.958 26.398 1.00 41.38 150 ASN A C 1
ATOM 1229 O O . ASN A 1 150 ? -21.835 1.027 26.702 1.00 41.38 150 ASN A O 1
ATOM 1233 N N . GLU A 1 151 ? -23.779 2.059 26.248 1.00 44.38 151 GLU A N 1
ATOM 1234 C CA . GLU A 1 151 ? -23.288 3.404 26.616 1.00 44.38 151 GLU A CA 1
ATOM 1235 C C . GLU A 1 151 ? -22.804 3.457 28.086 1.00 44.38 151 GLU A C 1
ATOM 1237 O O . GLU A 1 151 ? -21.987 4.305 28.441 1.00 44.38 151 GLU A O 1
ATOM 1242 N N . GLU A 1 152 ? -23.212 2.497 28.926 1.00 38.62 152 GLU A N 1
ATOM 1243 C CA . GLU A 1 152 ? -22.764 2.340 30.317 1.00 38.62 152 GLU A CA 1
ATOM 1244 C C . GLU A 1 152 ? -21.491 1.477 30.502 1.00 38.62 152 GLU A C 1
ATOM 1246 O O . GLU A 1 152 ? -20.935 1.421 31.599 1.00 38.62 152 GLU A O 1
ATOM 1251 N N . LYS A 1 153 ? -21.003 0.792 29.454 1.00 40.53 153 LYS A N 1
ATOM 1252 C CA . LYS A 1 153 ? -19.845 -0.132 29.516 1.00 40.53 153 LYS A CA 1
ATOM 1253 C C . LYS A 1 153 ? -18.781 0.092 28.447 1.00 40.53 153 LYS A C 1
ATOM 1255 O O . LYS A 1 153 ? -17.825 -0.689 28.372 1.00 40.53 153 LYS A O 1
ATOM 1260 N N . ASP A 1 154 ? -18.903 1.135 27.634 1.00 45.66 154 ASP A N 1
ATOM 1261 C CA . ASP A 1 154 ? -17.754 1.588 26.868 1.00 45.66 154 ASP A CA 1
ATOM 1262 C C . ASP A 1 154 ? -16.685 2.088 27.841 1.00 45.66 154 ASP A C 1
ATOM 1264 O O . ASP A 1 154 ? -16.967 2.786 28.814 1.00 45.66 154 ASP A O 1
ATOM 1268 N N . ILE A 1 155 ? -15.459 1.629 27.598 1.00 48.72 155 ILE A N 1
ATOM 1269 C CA . ILE A 1 155 ? -14.262 1.935 28.377 1.00 48.72 155 ILE A CA 1
ATOM 1270 C C . ILE A 1 155 ? -14.304 3.425 28.761 1.00 48.72 155 ILE A C 1
ATOM 1272 O O . ILE A 1 155 ? -14.347 4.247 27.840 1.00 48.72 155 ILE A O 1
ATOM 1276 N N . PRO A 1 156 ? -14.345 3.786 30.062 1.00 40.88 156 PRO A N 1
ATOM 1277 C CA . PRO A 1 156 ? -14.399 5.169 30.508 1.00 40.88 156 PRO A CA 1
ATOM 1278 C C . PRO A 1 156 ? -13.075 5.845 30.167 1.00 40.88 156 PRO A C 1
ATOM 1280 O O . PRO A 1 156 ? -12.166 5.966 30.983 1.00 40.88 156 PRO A O 1
ATOM 1283 N N . ASP A 1 157 ? -12.975 6.269 28.916 1.00 50.50 157 ASP A N 1
ATOM 1284 C CA . ASP A 1 157 ? -11.919 7.120 28.421 1.00 50.50 157 ASP A CA 1
ATOM 1285 C C . ASP A 1 157 ? -12.002 8.415 29.225 1.00 50.50 157 ASP A C 1
ATOM 1287 O O . ASP A 1 157 ? -13.088 8.988 29.392 1.00 50.50 157 ASP A O 1
ATOM 1291 N N . SER A 1 158 ? -10.876 8.841 29.800 1.00 50.19 158 SER A N 1
ATOM 1292 C CA . SER A 1 158 ? -10.847 9.996 30.697 1.00 50.19 158 SER A CA 1
ATOM 1293 C C . SER A 1 158 ? -11.594 11.165 30.040 1.00 50.19 158 SER A C 1
ATOM 1295 O O . SER A 1 158 ? -11.268 11.569 28.920 1.00 50.19 158 SER A O 1
ATOM 1297 N N . LYS A 1 159 ? -12.632 11.686 30.712 1.00 56.81 159 LYS A N 1
ATOM 1298 C CA . LYS A 1 159 ? -13.598 12.676 30.183 1.00 56.81 159 LYS A CA 1
ATOM 1299 C C . LYS A 1 159 ? -12.971 13.949 29.570 1.00 56.81 159 LYS A C 1
ATOM 1301 O O . LYS A 1 159 ? -13.693 14.757 28.997 1.00 56.81 159 LYS A O 1
ATOM 1306 N N . ASN A 1 160 ? -11.647 14.109 29.632 1.00 64.75 160 ASN A N 1
ATOM 1307 C CA . ASN A 1 160 ? -10.908 15.319 29.296 1.00 64.75 160 ASN A CA 1
ATOM 1308 C C . ASN A 1 160 ? -9.955 15.201 28.088 1.00 64.75 160 ASN A C 1
ATOM 1310 O O . ASN A 1 160 ? -9.361 16.211 27.713 1.00 64.75 160 ASN A O 1
ATOM 1314 N N . GLU A 1 161 ? -9.766 14.032 27.456 1.00 79.19 161 GLU A N 1
ATOM 1315 C CA . GLU A 1 161 ? -8.876 13.960 26.281 1.00 79.19 161 GLU A CA 1
ATOM 1316 C C . GLU A 1 161 ? -9.560 14.458 24.998 1.00 79.19 161 GLU A C 1
ATOM 1318 O O . GLU A 1 161 ? -10.578 13.916 24.558 1.00 79.19 161 GLU A O 1
ATOM 1323 N N . THR A 1 162 ? -8.975 15.497 24.390 1.00 87.88 162 THR A N 1
ATOM 1324 C CA . THR A 1 162 ? -9.421 16.076 23.116 1.00 87.88 162 THR A CA 1
ATOM 1325 C C . THR A 1 162 ? -8.943 15.244 21.925 1.00 87.88 162 THR A C 1
ATOM 1327 O O . THR A 1 162 ? -7.880 14.624 21.965 1.00 87.88 162 THR A O 1
ATOM 1330 N N . MET A 1 163 ? -9.688 15.280 20.813 1.00 88.25 163 MET A N 1
ATOM 1331 C CA . MET A 1 163 ? -9.301 14.622 19.554 1.00 88.25 163 MET A CA 1
ATOM 1332 C C . MET A 1 163 ? -7.883 15.011 19.104 1.00 88.25 163 MET A C 1
ATOM 1334 O O . MET A 1 163 ? -7.106 14.145 18.710 1.00 88.25 163 MET A O 1
ATOM 1338 N N . LEU A 1 164 ? -7.526 16.296 19.208 1.00 90.81 164 LEU A N 1
ATOM 1339 C CA . LEU A 1 164 ? -6.192 16.784 18.851 1.00 90.81 164 LEU A CA 1
ATOM 1340 C C . LEU A 1 164 ? -5.097 16.132 19.707 1.00 90.81 164 LEU A C 1
ATOM 1342 O O . LEU A 1 164 ? -4.059 15.749 19.177 1.00 90.81 164 LEU A O 1
ATOM 1346 N N . SER A 1 165 ? -5.343 15.955 21.010 1.00 92.69 165 SER A N 1
ATOM 1347 C CA . SER A 1 165 ? -4.403 15.271 21.904 1.00 92.69 165 SER A CA 1
ATOM 1348 C C . SER A 1 165 ? -4.148 13.831 21.454 1.00 92.69 165 SER A C 1
ATOM 1350 O O . SER A 1 165 ? -2.995 13.405 21.395 1.00 92.69 165 SER A O 1
ATOM 1352 N N . ILE A 1 166 ? -5.202 13.098 21.075 1.00 92.44 166 ILE A N 1
ATOM 1353 C CA . ILE A 1 166 ? -5.073 11.717 20.591 1.00 92.44 166 ILE A CA 1
ATOM 1354 C C . ILE A 1 166 ? -4.302 11.681 19.265 1.00 92.44 166 ILE A C 1
ATOM 1356 O O . ILE A 1 166 ? -3.404 10.856 19.118 1.00 92.44 166 ILE A O 1
ATOM 1360 N N . ILE A 1 167 ? -4.581 12.596 18.330 1.00 94.44 167 ILE A N 1
ATOM 1361 C CA . ILE A 1 167 ? -3.863 12.692 17.045 1.00 94.44 167 ILE A CA 1
ATOM 1362 C C . ILE A 1 167 ? -2.367 12.941 17.268 1.00 94.44 167 ILE A C 1
ATOM 1364 O O . ILE A 1 167 ? -1.537 12.212 16.727 1.00 94.44 167 ILE A O 1
ATOM 1368 N N . LEU A 1 168 ? -2.011 13.926 18.100 1.00 95.88 168 LEU A N 1
ATOM 1369 C CA . LEU A 1 168 ? -0.612 14.261 18.380 1.00 95.88 168 LEU A CA 1
ATOM 1370 C C . LEU A 1 168 ? 0.129 13.104 19.055 1.00 95.88 168 LEU A C 1
ATOM 1372 O O . LEU A 1 168 ? 1.252 12.790 18.668 1.00 95.88 168 LEU A O 1
ATOM 1376 N N . LYS A 1 169 ? -0.509 12.421 20.015 1.00 96.25 169 LYS A N 1
ATOM 1377 C CA . LYS A 1 169 ? 0.048 11.200 20.614 1.00 96.25 169 LYS A CA 1
ATOM 1378 C C . LYS A 1 169 ? 0.207 10.094 19.578 1.00 96.25 169 LYS A C 1
ATOM 1380 O O . LYS A 1 169 ? 1.232 9.431 19.570 1.00 96.25 169 LYS A O 1
ATOM 1385 N N . THR A 1 170 ? -0.766 9.918 18.688 1.00 97.25 170 THR A N 1
ATOM 1386 C CA . THR A 1 170 ? -0.710 8.905 17.626 1.00 97.25 170 THR A CA 1
ATOM 1387 C C . THR A 1 170 ? 0.505 9.130 16.734 1.00 97.25 170 THR A C 1
ATOM 1389 O O . THR A 1 170 ? 1.289 8.204 16.546 1.00 97.25 170 THR A O 1
ATOM 1392 N N . ILE A 1 171 ? 0.719 10.358 16.253 1.00 97.50 171 ILE A N 1
ATOM 1393 C CA . ILE A 1 171 ? 1.891 10.713 15.439 1.00 97.50 171 ILE A CA 1
ATOM 1394 C C . ILE A 1 171 ? 3.183 10.539 16.247 1.00 97.50 171 ILE A C 1
ATOM 1396 O O . ILE A 1 171 ? 4.102 9.863 15.791 1.00 97.50 171 ILE A O 1
ATOM 1400 N N . GLY A 1 172 ? 3.240 11.088 17.466 1.00 97.81 172 GLY A N 1
ATOM 1401 C CA . GLY A 1 172 ? 4.425 11.027 18.322 1.00 97.81 172 GLY A CA 1
ATOM 1402 C C . GLY A 1 172 ? 4.856 9.594 18.642 1.00 97.81 172 GLY A C 1
ATOM 1403 O O . GLY A 1 172 ? 6.010 9.241 18.421 1.00 97.81 172 GLY A O 1
ATOM 1404 N N . PHE A 1 173 ? 3.932 8.741 19.092 1.00 98.25 173 PHE A N 1
ATOM 1405 C CA . PHE A 1 173 ? 4.225 7.332 19.369 1.00 98.25 173 PHE A CA 1
ATOM 1406 C C . PHE A 1 173 ? 4.561 6.556 18.092 1.00 98.25 173 PHE A C 1
ATOM 1408 O O . PHE A 1 173 ? 5.484 5.746 18.123 1.00 98.25 173 PHE A O 1
ATOM 1415 N N . SER A 1 174 ? 3.869 6.819 16.975 1.00 97.81 174 SER A N 1
ATOM 1416 C CA . SER A 1 174 ? 4.180 6.174 15.690 1.00 97.81 174 SER A CA 1
ATOM 1417 C C . SER A 1 174 ? 5.616 6.457 15.258 1.00 97.81 174 SER A C 1
ATOM 1419 O O . SER A 1 174 ? 6.293 5.534 14.835 1.00 97.81 174 SER A O 1
ATOM 1421 N N . LEU A 1 175 ? 6.093 7.701 15.392 1.00 97.75 175 LEU A N 1
ATOM 1422 C CA . LEU A 1 175 ? 7.449 8.096 14.997 1.00 97.75 175 LEU A CA 1
ATOM 1423 C C . LEU A 1 175 ? 8.520 7.621 15.992 1.00 97.75 175 LEU A C 1
ATOM 1425 O O . LEU A 1 175 ? 9.526 7.059 15.573 1.00 97.75 175 LEU A O 1
ATOM 1429 N N . ILE A 1 176 ? 8.301 7.799 17.301 1.00 97.81 176 ILE A N 1
ATOM 1430 C CA . ILE A 1 176 ? 9.274 7.419 18.345 1.00 97.81 176 ILE A CA 1
ATOM 1431 C C . ILE A 1 176 ? 9.526 5.907 18.342 1.00 97.81 176 ILE A C 1
ATOM 1433 O O . ILE A 1 176 ? 10.666 5.462 18.456 1.00 97.81 176 ILE A O 1
ATOM 1437 N N . PHE A 1 177 ? 8.465 5.111 18.204 1.00 97.94 177 PHE A N 1
ATOM 1438 C CA . PHE A 1 177 ? 8.551 3.652 18.256 1.00 97.94 177 PHE A CA 1
ATOM 1439 C C . PHE A 1 177 ? 8.630 2.993 16.870 1.00 97.94 177 PHE A C 1
ATOM 1441 O O . PHE A 1 177 ? 8.710 1.766 16.801 1.00 97.94 177 PHE A O 1
ATOM 1448 N N . ALA A 1 178 ? 8.695 3.784 15.790 1.00 96.56 178 ALA A N 1
ATOM 1449 C CA . ALA A 1 178 ? 8.841 3.297 14.418 1.00 96.56 178 ALA A CA 1
ATOM 1450 C C . ALA A 1 178 ? 10.037 2.354 14.279 1.00 96.56 178 ALA A C 1
ATOM 1452 O O . ALA A 1 178 ? 9.894 1.195 13.894 1.00 96.56 178 ALA A O 1
ATOM 1453 N N . LEU A 1 179 ? 11.225 2.862 14.623 1.00 95.81 179 LEU A N 1
ATOM 1454 C CA . LEU A 1 179 ? 12.491 2.167 14.428 1.00 95.81 179 LEU A CA 1
ATOM 1455 C C . LEU A 1 179 ? 12.600 0.903 15.298 1.00 95.81 179 LEU A C 1
ATOM 1457 O O . LEU A 1 179 ? 12.895 -0.150 14.733 1.00 95.81 179 LEU A O 1
ATOM 1461 N N . PRO A 1 180 ? 12.281 0.932 16.611 1.00 97.44 180 PRO A N 1
ATOM 1462 C CA . PRO A 1 180 ? 12.181 -0.291 17.407 1.00 97.44 180 PRO A CA 1
ATOM 1463 C C . PRO A 1 180 ? 11.235 -1.335 16.801 1.00 97.44 180 PRO A C 1
ATOM 1465 O O . PRO A 1 180 ? 11.593 -2.508 16.721 1.00 97.44 180 PRO A O 1
ATOM 1468 N N . GLY A 1 181 ? 10.052 -0.915 16.333 1.00 97.31 181 GLY A N 1
ATOM 1469 C CA . GLY A 1 181 ? 9.094 -1.811 15.690 1.00 97.31 181 GLY A CA 1
ATOM 1470 C C . GLY A 1 181 ? 9.658 -2.445 14.418 1.00 97.31 181 GLY A C 1
ATOM 1471 O O . GLY A 1 181 ? 9.593 -3.662 14.258 1.00 97.31 181 GLY A O 1
ATOM 1472 N N . MET A 1 182 ? 10.270 -1.645 13.541 1.00 97.19 182 MET A N 1
ATOM 1473 C CA . MET A 1 182 ? 10.911 -2.141 12.319 1.00 97.19 182 MET A CA 1
ATOM 1474 C C . MET A 1 182 ? 12.017 -3.158 12.630 1.00 97.19 182 MET A C 1
ATOM 1476 O O . MET A 1 182 ? 12.037 -4.231 12.032 1.00 97.19 182 MET A O 1
ATOM 1480 N N . ILE A 1 183 ? 12.878 -2.878 13.617 1.00 96.81 183 ILE A N 1
ATOM 1481 C CA . ILE A 1 183 ? 13.978 -3.772 14.019 1.00 96.81 183 ILE A CA 1
ATOM 1482 C C . ILE A 1 183 ? 13.459 -5.144 14.467 1.00 96.81 183 ILE A C 1
ATOM 1484 O O . ILE A 1 183 ? 14.033 -6.165 14.092 1.00 96.81 183 ILE A O 1
ATOM 1488 N N . ILE A 1 184 ? 12.351 -5.191 15.215 1.00 96.88 184 ILE A N 1
ATOM 1489 C CA . ILE A 1 184 ? 11.736 -6.452 15.670 1.00 96.88 184 ILE A CA 1
ATOM 1490 C C . ILE A 1 184 ? 11.318 -7.342 14.488 1.00 96.88 184 ILE A C 1
ATOM 1492 O O . ILE A 1 184 ? 11.344 -8.567 14.601 1.00 96.88 184 ILE A O 1
ATOM 1496 N N . MET A 1 185 ? 10.957 -6.748 13.350 1.00 96.38 185 MET A N 1
ATOM 1497 C CA . MET A 1 185 ? 10.510 -7.488 12.170 1.00 96.38 185 MET A CA 1
ATOM 1498 C C . MET A 1 185 ? 11.643 -7.938 11.245 1.00 96.38 185 MET A C 1
ATOM 1500 O O . MET A 1 185 ? 11.404 -8.805 10.402 1.00 96.38 185 MET A O 1
ATOM 1504 N N . ILE A 1 186 ? 12.867 -7.417 11.407 1.00 94.25 186 ILE A N 1
ATOM 1505 C CA . ILE A 1 186 ? 14.016 -7.797 10.569 1.00 94.25 186 ILE A CA 1
ATOM 1506 C C . ILE A 1 186 ? 14.222 -9.322 10.562 1.00 94.25 186 ILE A C 1
ATOM 1508 O O . ILE A 1 186 ? 14.220 -9.893 9.472 1.00 94.25 186 ILE A O 1
ATOM 1512 N N . PRO A 1 187 ? 14.311 -10.029 11.712 1.00 93.56 187 PRO A N 1
ATOM 1513 C CA . PRO A 1 187 ? 14.511 -11.477 11.701 1.00 93.56 187 PRO A CA 1
ATOM 1514 C C . PRO A 1 187 ? 13.401 -12.227 10.965 1.00 93.56 187 PRO A C 1
ATOM 1516 O O . PRO A 1 187 ? 13.682 -13.201 10.282 1.00 93.56 187 PRO A O 1
ATOM 1519 N N . VAL A 1 188 ? 12.150 -11.769 11.061 1.00 92.62 188 VAL A N 1
ATOM 1520 C CA . VAL A 1 188 ? 11.011 -12.414 10.391 1.00 92.62 188 VAL A CA 1
ATOM 1521 C C . VAL A 1 188 ? 11.139 -12.292 8.873 1.00 92.62 188 VAL A C 1
ATOM 1523 O O . VAL A 1 188 ? 10.961 -13.277 8.160 1.00 92.62 188 VAL A O 1
ATOM 1526 N N . PHE A 1 189 ? 11.470 -11.102 8.368 1.00 92.56 189 PHE A N 1
ATOM 1527 C CA . PHE A 1 189 ? 11.515 -10.848 6.927 1.00 92.56 189 PHE A CA 1
ATOM 1528 C C . PHE A 1 189 ? 12.817 -11.266 6.250 1.00 92.56 189 PHE A C 1
ATOM 1530 O O . PHE A 1 189 ? 12.802 -11.502 5.045 1.00 92.56 189 PHE A O 1
ATOM 1537 N N . LEU A 1 190 ? 13.912 -11.440 6.996 1.00 90.62 190 LEU A N 1
ATOM 1538 C CA . LEU A 1 190 ? 15.155 -11.981 6.441 1.00 90.62 190 LEU A CA 1
ATOM 1539 C C . LEU A 1 190 ? 14.967 -13.379 5.831 1.00 90.62 190 LEU A C 1
ATOM 1541 O O . LEU A 1 190 ? 15.606 -13.690 4.827 1.00 90.62 190 LEU A O 1
ATOM 1545 N N . PHE A 1 191 ? 14.069 -14.194 6.397 1.00 89.81 191 PHE A N 1
ATOM 1546 C CA . PHE A 1 191 ? 13.838 -15.576 5.962 1.00 89.81 191 PHE A CA 1
ATOM 1547 C C . PHE A 1 191 ? 12.656 -15.760 5.001 1.00 89.81 191 PHE A C 1
ATOM 1549 O O . PHE A 1 191 ? 12.465 -16.860 4.486 1.00 89.81 191 PHE A O 1
ATOM 1556 N N . LEU A 1 192 ? 11.848 -14.726 4.750 1.00 92.94 192 LEU A N 1
ATOM 1557 C CA . LEU A 1 192 ? 10.707 -14.831 3.836 1.00 92.94 192 LEU A CA 1
ATOM 1558 C C . LEU A 1 192 ? 11.107 -14.415 2.403 1.00 92.94 192 LEU A C 1
ATOM 1560 O O . LEU A 1 192 ? 11.828 -13.432 2.237 1.00 92.94 192 LEU A O 1
ATOM 1564 N N . PRO A 1 193 ? 10.635 -15.110 1.346 1.00 91.62 193 PRO A N 1
ATOM 1565 C CA . PRO A 1 193 ? 11.147 -14.943 -0.023 1.00 91.62 193 PRO A CA 1
ATOM 1566 C C . PRO A 1 193 ? 10.477 -13.820 -0.831 1.00 91.62 193 PRO A C 1
ATOM 1568 O O . PRO A 1 193 ? 10.377 -13.902 -2.056 1.00 91.62 193 PRO A O 1
ATOM 1571 N N . LEU A 1 194 ? 9.994 -12.773 -0.158 1.00 93.31 194 LEU A N 1
ATOM 1572 C CA . LEU A 1 194 ? 9.484 -11.556 -0.795 1.00 93.31 194 LEU A CA 1
ATOM 1573 C C . LEU A 1 194 ? 10.030 -10.333 -0.050 1.00 93.31 194 LEU A C 1
ATOM 1575 O O . LEU A 1 194 ? 9.324 -9.728 0.761 1.00 93.31 194 LEU A O 1
ATOM 1579 N N . SER A 1 195 ? 11.293 -9.981 -0.302 1.00 91.19 195 SER A N 1
ATOM 1580 C CA . SER A 1 195 ? 11.998 -8.894 0.399 1.00 91.19 195 SER A CA 1
ATOM 1581 C C . SER A 1 195 ? 11.291 -7.549 0.315 1.00 91.19 195 SER A C 1
ATOM 1583 O O . SER A 1 195 ? 11.162 -6.877 1.333 1.00 91.19 195 SER A O 1
ATOM 1585 N N . ILE A 1 196 ? 10.778 -7.161 -0.859 1.00 89.94 196 ILE A N 1
ATOM 1586 C CA . ILE A 1 196 ? 10.094 -5.867 -1.023 1.00 89.94 196 ILE A CA 1
ATOM 1587 C C . ILE A 1 196 ? 8.762 -5.867 -0.267 1.00 89.94 196 ILE A C 1
ATOM 1589 O O . ILE A 1 196 ? 8.440 -4.901 0.424 1.00 89.94 196 ILE A O 1
ATOM 1593 N N . ALA A 1 197 ? 8.006 -6.968 -0.329 1.00 93.44 197 ALA A N 1
ATOM 1594 C CA . ALA A 1 197 ? 6.789 -7.113 0.468 1.00 93.44 197 ALA A CA 1
ATOM 1595 C C . ALA A 1 197 ? 7.094 -7.079 1.974 1.00 93.44 197 ALA A C 1
ATOM 1597 O O . ALA A 1 197 ? 6.390 -6.418 2.735 1.00 93.44 197 ALA A O 1
ATOM 1598 N N . GLY A 1 198 ? 8.160 -7.762 2.401 1.00 94.81 198 GLY A N 1
ATOM 1599 C CA . GLY A 1 198 ? 8.624 -7.765 3.785 1.00 94.81 198 GLY A CA 1
ATOM 1600 C C . GLY A 1 198 ? 9.030 -6.371 4.250 1.00 94.81 198 GLY A C 1
ATOM 1601 O O . GLY A 1 198 ? 8.583 -5.927 5.301 1.00 94.81 198 GLY A O 1
ATOM 1602 N N . PHE A 1 199 ? 9.781 -5.638 3.430 1.00 93.38 199 PHE A N 1
ATOM 1603 C CA . PHE A 1 199 ? 10.151 -4.250 3.686 1.00 93.38 199 PHE A CA 1
ATOM 1604 C C . PHE A 1 199 ? 8.917 -3.347 3.824 1.00 93.38 199 PHE A C 1
ATOM 1606 O O . PHE A 1 199 ? 8.785 -2.647 4.825 1.00 93.38 199 PHE A O 1
ATOM 1613 N N . ALA A 1 200 ? 7.958 -3.422 2.896 1.00 94.56 200 ALA A N 1
ATOM 1614 C CA . ALA A 1 200 ? 6.720 -2.644 2.976 1.00 94.56 200 ALA A CA 1
ATOM 1615 C C . ALA A 1 200 ? 5.922 -2.943 4.262 1.00 94.56 200 ALA A C 1
ATOM 1617 O O . ALA A 1 200 ? 5.486 -2.023 4.959 1.00 94.56 200 ALA A O 1
ATOM 1618 N N . LEU A 1 201 ? 5.766 -4.223 4.623 1.00 96.56 201 LEU A N 1
ATOM 1619 C CA . LEU A 1 201 ? 5.090 -4.610 5.864 1.00 96.56 201 LEU A CA 1
ATOM 1620 C C . LEU A 1 201 ? 5.893 -4.238 7.118 1.00 96.56 201 LEU A C 1
ATOM 1622 O O . LEU A 1 201 ? 5.288 -3.918 8.138 1.00 96.56 201 LEU A O 1
ATOM 1626 N N . MET A 1 202 ? 7.225 -4.238 7.057 1.00 96.94 202 MET A N 1
ATOM 1627 C CA . MET A 1 202 ? 8.095 -3.771 8.138 1.00 96.94 202 MET A CA 1
ATOM 1628 C C . MET A 1 202 ? 7.881 -2.281 8.408 1.00 96.94 202 MET A C 1
ATOM 1630 O O . MET A 1 202 ? 7.681 -1.904 9.563 1.00 96.94 202 MET A O 1
ATOM 1634 N N . LEU A 1 203 ? 7.835 -1.450 7.359 1.00 96.44 203 LEU A N 1
ATOM 1635 C CA . LEU A 1 203 ? 7.526 -0.021 7.483 1.00 96.44 203 LEU A CA 1
ATOM 1636 C C . LEU A 1 203 ? 6.169 0.195 8.165 1.00 96.44 203 LEU A C 1
ATOM 1638 O O . LEU A 1 203 ? 6.062 0.990 9.101 1.00 96.44 203 LEU A O 1
ATOM 1642 N N . MET A 1 204 ? 5.141 -0.554 7.750 1.00 97.50 204 MET A N 1
ATOM 1643 C CA . MET A 1 204 ? 3.815 -0.512 8.377 1.00 97.50 204 MET A CA 1
ATOM 1644 C C . MET A 1 204 ? 3.824 -1.010 9.826 1.00 97.50 204 MET A C 1
ATOM 1646 O O . MET A 1 204 ? 3.065 -0.499 10.655 1.00 97.50 204 MET A O 1
ATOM 1650 N N . PHE A 1 205 ? 4.653 -2.011 10.135 1.00 98.25 205 PHE A N 1
ATOM 1651 C CA . PHE A 1 205 ? 4.787 -2.555 11.481 1.00 98.25 205 PHE A CA 1
ATOM 1652 C C . PHE A 1 205 ? 5.418 -1.557 12.443 1.00 98.25 205 PHE A C 1
ATOM 1654 O O . PHE A 1 205 ? 4.977 -1.494 13.584 1.00 98.25 205 PHE A O 1
ATOM 1661 N N . GLY A 1 206 ? 6.372 -0.734 11.997 1.00 98.12 206 GLY A N 1
ATOM 1662 C CA . GLY A 1 206 ? 6.928 0.343 12.821 1.00 98.12 206 GLY A CA 1
ATOM 1663 C C . GLY A 1 206 ? 5.837 1.238 13.421 1.00 98.12 206 GLY A C 1
ATOM 1664 O O . GLY A 1 206 ? 5.775 1.424 14.638 1.00 98.12 206 GLY A O 1
ATOM 1665 N N . GLN A 1 207 ? 4.899 1.703 12.590 1.00 98.12 207 GLN A N 1
ATOM 1666 C CA . GLN A 1 207 ? 3.761 2.491 13.060 1.00 98.12 207 GLN A CA 1
ATOM 1667 C C . GLN A 1 207 ? 2.812 1.655 13.914 1.00 98.12 207 GLN A C 1
ATOM 1669 O O . GLN A 1 207 ? 2.462 2.091 15.009 1.00 98.12 207 GLN A O 1
ATOM 1674 N N . ALA A 1 208 ? 2.429 0.452 13.473 1.00 98.25 208 ALA A N 1
ATOM 1675 C CA . ALA A 1 208 ? 1.541 -0.416 14.249 1.00 98.25 208 ALA A CA 1
ATOM 1676 C C . ALA A 1 208 ? 2.104 -0.714 15.652 1.00 98.25 208 ALA A C 1
ATOM 1678 O O . ALA A 1 208 ? 1.356 -0.727 16.625 1.00 98.25 208 ALA A O 1
ATOM 1679 N N . PHE A 1 209 ? 3.419 -0.878 15.792 1.00 98.38 209 PHE A N 1
ATOM 1680 C CA . PHE A 1 209 ? 4.079 -1.053 17.079 1.00 98.38 209 PHE A CA 1
ATOM 1681 C C . PHE A 1 209 ? 3.949 0.198 17.959 1.00 98.38 209 PHE A C 1
ATOM 1683 O O . PHE A 1 209 ? 3.548 0.090 19.118 1.00 98.38 209 PHE A O 1
ATOM 1690 N N . GLY A 1 210 ? 4.175 1.395 17.409 1.00 98.19 210 GLY A N 1
ATOM 1691 C CA . GLY A 1 210 ? 3.909 2.648 18.123 1.00 98.19 210 GLY A CA 1
ATOM 1692 C C . GLY A 1 210 ? 2.448 2.797 18.558 1.00 98.19 210 GLY A C 1
ATOM 1693 O O . GLY A 1 210 ? 2.181 3.187 19.697 1.00 98.19 210 GLY A O 1
ATOM 1694 N N . LEU A 1 211 ? 1.497 2.401 17.706 1.00 97.94 211 LEU A N 1
ATOM 1695 C CA . LEU A 1 211 ? 0.073 2.369 18.055 1.00 97.94 211 LEU A CA 1
ATOM 1696 C C . LEU A 1 211 ? -0.226 1.354 19.166 1.00 97.94 211 LEU A C 1
ATOM 1698 O O . LEU A 1 211 ? -1.016 1.644 20.059 1.00 97.94 211 LEU A O 1
ATOM 1702 N N . LEU A 1 212 ? 0.423 0.188 19.156 1.00 97.69 212 LEU A N 1
ATOM 1703 C CA . LEU A 1 212 ? 0.277 -0.825 20.201 1.00 97.69 212 LEU A CA 1
ATOM 1704 C C . LEU A 1 212 ? 0.771 -0.309 21.559 1.00 97.69 212 LEU A C 1
ATOM 1706 O O . LEU A 1 212 ? 0.098 -0.502 22.573 1.00 97.69 212 LEU A O 1
ATOM 1710 N N . VAL A 1 213 ? 1.912 0.388 21.581 1.00 97.69 213 VAL A N 1
ATOM 1711 C CA . VAL A 1 213 ? 2.449 1.024 22.795 1.00 97.69 213 VAL A CA 1
ATOM 1712 C C . VAL A 1 213 ? 1.523 2.143 23.280 1.00 97.69 213 VAL A C 1
ATOM 1714 O O . VAL A 1 213 ? 1.270 2.246 24.482 1.00 97.69 213 VAL A O 1
ATOM 1717 N N . LEU A 1 214 ? 0.961 2.944 22.368 1.00 96.38 214 LEU A N 1
ATOM 1718 C CA . LEU A 1 214 ? -0.035 3.961 22.711 1.00 96.38 214 LEU A CA 1
ATOM 1719 C C . LEU A 1 214 ? -1.293 3.331 23.328 1.00 96.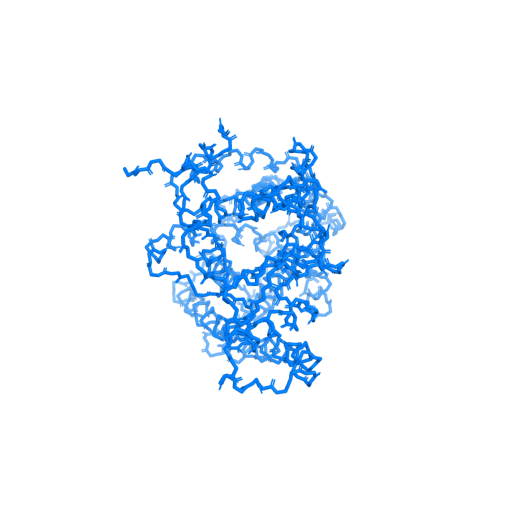38 214 LEU A C 1
ATOM 1721 O O . LEU A 1 214 ? -1.736 3.778 24.385 1.00 96.38 214 LEU A O 1
ATOM 1725 N N . LEU A 1 215 ? -1.834 2.271 22.721 1.00 94.62 215 LEU A N 1
ATOM 1726 C CA . LEU A 1 215 ? -2.988 1.536 23.250 1.00 94.62 215 LEU A CA 1
ATOM 1727 C C . LEU A 1 215 ? -2.694 0.958 24.640 1.00 94.62 215 LEU A C 1
ATOM 1729 O O . LEU A 1 215 ? -3.532 1.066 25.531 1.00 94.62 215 LEU A O 1
ATOM 1733 N N . TRP A 1 216 ? -1.499 0.400 24.855 1.00 95.19 216 TRP A N 1
ATOM 1734 C CA . TRP A 1 216 ? -1.064 -0.076 26.171 1.00 95.19 216 TRP A CA 1
ATOM 1735 C C . TRP A 1 216 ? -1.013 1.052 27.209 1.00 95.19 216 TRP A C 1
ATOM 1737 O O . TRP A 1 216 ? -1.512 0.891 28.325 1.00 95.19 216 TRP A O 1
ATOM 1747 N N . TRP A 1 217 ? -0.445 2.204 26.845 1.00 93.69 217 TRP A N 1
ATOM 1748 C CA . TRP A 1 217 ? -0.359 3.364 27.730 1.00 93.69 217 TRP A CA 1
ATOM 1749 C C . TRP A 1 217 ? -1.740 3.930 28.082 1.00 93.69 217 TRP A C 1
ATOM 1751 O O . TRP A 1 217 ? -1.993 4.242 29.248 1.00 93.69 217 TRP A O 1
ATOM 1761 N N . MET A 1 218 ? -2.645 4.018 27.102 1.00 90.00 218 MET A N 1
ATOM 1762 C CA . MET A 1 218 ? -4.035 4.433 27.316 1.00 90.00 218 MET A CA 1
ATOM 1763 C C . MET A 1 218 ? -4.775 3.443 28.222 1.00 90.00 218 MET A C 1
ATOM 1765 O O . MET A 1 218 ? -5.359 3.858 29.219 1.00 90.00 218 MET A O 1
ATOM 1769 N N . GLY A 1 219 ? -4.673 2.137 27.954 1.00 87.94 219 GLY A N 1
ATOM 1770 C CA . GLY A 1 219 ? -5.298 1.102 28.783 1.00 87.94 219 GLY A CA 1
ATOM 1771 C C . GLY A 1 219 ? -4.830 1.152 30.238 1.00 87.94 219 GLY A C 1
ATOM 1772 O O . GLY A 1 219 ? -5.649 1.117 31.156 1.00 87.94 219 GLY A O 1
ATOM 1773 N N . ARG A 1 220 ? -3.524 1.351 30.470 1.00 88.62 220 ARG A N 1
ATOM 1774 C CA . ARG A 1 220 ? -2.962 1.465 31.825 1.00 88.62 220 ARG A CA 1
ATOM 1775 C C . ARG A 1 220 ? -3.545 2.642 32.611 1.00 88.62 220 ARG A C 1
ATOM 1777 O O . ARG A 1 220 ? -3.734 2.515 33.817 1.00 88.62 220 ARG A O 1
ATOM 1784 N N . LYS A 1 221 ? -3.832 3.772 31.958 1.00 85.31 221 LYS A N 1
ATOM 1785 C CA . LYS A 1 221 ? -4.465 4.933 32.611 1.00 85.31 221 LYS A CA 1
ATOM 1786 C C . LYS A 1 221 ? -5.898 4.665 33.060 1.00 85.31 221 LYS A C 1
ATOM 1788 O O . LYS A 1 221 ? -6.377 5.323 33.975 1.00 85.31 221 LYS A O 1
ATOM 1793 N N . GLU A 1 222 ? -6.561 3.714 32.420 1.00 78.69 222 GLU A N 1
ATOM 1794 C CA . GLU A 1 222 ? -7.973 3.396 32.626 1.00 78.69 222 GLU A CA 1
ATOM 1795 C C . GLU A 1 222 ? -8.170 2.072 33.381 1.00 78.69 222 GLU A C 1
ATOM 1797 O O . GLU A 1 222 ? -9.290 1.587 33.487 1.00 78.69 222 GLU A O 1
ATOM 1802 N N . ASN A 1 223 ? -7.093 1.482 33.913 1.00 84.75 223 ASN A N 1
ATOM 1803 C CA . ASN A 1 223 ? -7.084 0.166 34.565 1.00 84.75 223 ASN A CA 1
ATOM 1804 C C . ASN A 1 223 ? -7.539 -1.002 33.667 1.00 84.75 223 ASN A C 1
ATOM 1806 O O . ASN A 1 223 ? -7.964 -2.036 34.177 1.00 84.75 223 ASN A O 1
ATOM 1810 N N . TYR A 1 224 ? -7.393 -0.876 32.345 1.00 86.38 224 TYR A N 1
ATOM 1811 C CA . TYR A 1 224 ? -7.577 -1.981 31.404 1.00 86.38 224 TYR A CA 1
ATOM 1812 C C . TYR A 1 224 ? -6.234 -2.575 30.995 1.00 86.38 224 TYR A C 1
ATOM 1814 O O . TYR A 1 224 ? -5.268 -1.874 30.684 1.00 86.38 224 TYR A O 1
ATOM 1822 N N . SER A 1 225 ? -6.175 -3.901 30.933 1.00 91.06 225 SER A N 1
ATOM 1823 C CA . SER A 1 225 ? -5.015 -4.589 30.377 1.00 91.06 225 SER A CA 1
ATOM 1824 C C . SER A 1 225 ? -5.020 -4.524 28.846 1.00 91.06 225 SER A C 1
ATOM 1826 O O . SER A 1 225 ? -6.067 -4.592 28.197 1.00 91.06 225 SER A O 1
ATOM 1828 N N . LEU A 1 226 ? -3.830 -4.489 28.236 1.00 89.44 226 LEU A N 1
ATOM 1829 C CA . LEU A 1 226 ? -3.700 -4.578 26.776 1.00 89.44 226 LEU A CA 1
ATOM 1830 C C . LEU A 1 226 ? -4.383 -5.845 26.233 1.00 89.44 226 LEU A C 1
ATOM 1832 O O . LEU A 1 226 ? -5.042 -5.800 25.201 1.00 89.44 226 LEU A O 1
ATOM 1836 N N . LYS A 1 227 ? -4.301 -6.965 26.961 1.00 92.38 227 LYS A N 1
ATOM 1837 C CA . LYS A 1 227 ? -4.978 -8.221 26.609 1.00 92.38 227 LYS A CA 1
ATOM 1838 C C . LYS A 1 227 ? -6.501 -8.066 26.540 1.00 92.38 227 LYS A C 1
ATOM 1840 O O . LYS A 1 227 ? -7.132 -8.649 25.660 1.00 92.38 227 LYS A O 1
ATOM 1845 N N . GLU A 1 228 ? -7.113 -7.307 27.445 1.00 88.38 228 GLU A N 1
ATOM 1846 C CA . GLU A 1 228 ? -8.558 -7.050 27.407 1.00 88.38 228 GLU A CA 1
ATOM 1847 C C . GLU A 1 228 ? -8.950 -6.208 26.198 1.00 88.38 228 GLU A C 1
ATOM 1849 O O . GLU A 1 228 ? -9.923 -6.546 25.524 1.00 88.38 228 GLU A O 1
ATOM 1854 N N . MET A 1 229 ? -8.159 -5.182 25.872 1.00 88.12 229 MET A N 1
ATOM 1855 C CA . MET A 1 229 ? -8.365 -4.365 24.674 1.00 88.12 229 MET A CA 1
ATOM 1856 C C . MET A 1 229 ? -8.222 -5.208 23.399 1.00 88.12 229 MET A C 1
ATOM 1858 O O . MET A 1 229 ? -9.123 -5.226 22.565 1.00 88.12 229 MET A O 1
ATOM 1862 N N . LEU A 1 230 ? -7.141 -5.991 23.298 1.00 92.25 230 LEU A N 1
ATOM 1863 C CA . LEU A 1 230 ? -6.856 -6.888 22.174 1.00 92.25 230 LEU A CA 1
ATOM 1864 C C . LEU A 1 230 ? -7.800 -8.096 22.091 1.00 92.25 230 LEU A C 1
ATOM 1866 O O . LEU A 1 230 ? -7.734 -8.833 21.114 1.00 92.25 230 LEU A O 1
ATOM 1870 N N . SER A 1 231 ? -8.654 -8.353 23.079 1.00 91.62 231 SER A N 1
ATOM 1871 C CA . SER A 1 231 ? -9.642 -9.438 23.003 1.00 91.62 231 SER A CA 1
ATOM 1872 C C . SER A 1 231 ? -11.063 -8.938 22.767 1.00 91.62 231 SER A C 1
ATOM 1874 O O . SER A 1 231 ? -11.903 -9.743 22.370 1.00 91.62 231 SER A O 1
ATOM 1876 N N . LYS A 1 232 ? -11.347 -7.636 22.949 1.00 87.81 232 LYS A N 1
ATOM 1877 C CA . LYS A 1 232 ? -12.698 -7.052 22.818 1.00 87.81 232 LYS A CA 1
ATOM 1878 C C . LYS A 1 232 ? -13.397 -7.446 21.501 1.00 87.81 232 LYS A C 1
ATOM 1880 O O . LYS A 1 232 ? -14.498 -7.988 21.597 1.00 87.81 232 LYS A O 1
ATOM 1885 N N . PRO A 1 233 ? -12.777 -7.327 20.308 1.00 87.56 233 PRO A N 1
ATOM 1886 C CA . PRO A 1 233 ? -13.434 -7.675 19.039 1.00 87.56 233 PRO A CA 1
ATOM 1887 C C . PRO A 1 233 ? -13.800 -9.162 18.901 1.00 87.56 233 PRO A C 1
ATOM 1889 O O . PRO A 1 233 ? -14.689 -9.519 18.124 1.00 87.56 233 PRO A O 1
ATOM 1892 N N . PHE A 1 234 ? -13.135 -10.029 19.672 1.00 90.50 234 PHE A N 1
ATOM 1893 C CA . PHE A 1 234 ? -13.325 -11.480 19.664 1.00 90.50 234 PHE A CA 1
ATOM 1894 C C . PHE A 1 234 ? -14.265 -11.984 20.769 1.00 90.50 234 PHE A C 1
ATOM 1896 O O . PHE A 1 234 ? -14.654 -13.149 20.738 1.00 90.50 234 PHE A O 1
ATOM 1903 N N . LYS A 1 235 ? -14.682 -11.137 21.722 1.00 87.25 235 LYS A N 1
ATOM 1904 C CA . LYS A 1 235 ? -15.600 -11.495 22.828 1.00 87.25 235 LYS A CA 1
ATOM 1905 C C . LYS A 1 235 ? -17.072 -11.621 22.393 1.00 87.25 235 LYS A C 1
ATOM 1907 O O . LYS A 1 235 ? -17.981 -11.456 23.202 1.00 87.25 235 LYS A O 1
ATOM 1912 N N . THR A 1 236 ? -17.326 -11.915 21.121 1.00 82.56 236 THR A N 1
ATOM 1913 C CA . THR A 1 236 ? -18.674 -12.107 20.574 1.00 82.56 236 THR A CA 1
ATOM 1914 C C . THR A 1 236 ? -19.051 -13.590 20.548 1.00 82.56 236 THR A C 1
ATOM 1916 O O . THR A 1 236 ? -18.214 -14.478 20.717 1.00 82.56 236 THR A O 1
ATOM 1919 N N . ASN A 1 237 ? -20.335 -13.891 20.343 1.00 89.19 237 ASN A N 1
ATOM 1920 C CA . ASN A 1 237 ? -20.772 -15.271 20.133 1.00 89.19 237 ASN A CA 1
ATOM 1921 C C . ASN A 1 237 ? -20.053 -15.867 18.904 1.00 89.19 237 ASN A C 1
ATOM 1923 O O . ASN A 1 237 ? -20.003 -15.223 17.856 1.00 89.19 237 ASN A O 1
ATOM 1927 N N . ARG A 1 238 ? -19.563 -17.113 18.999 1.00 91.31 238 ARG A N 1
ATOM 1928 C CA . ARG A 1 238 ? -18.872 -17.826 17.906 1.00 91.31 238 ARG A CA 1
ATOM 1929 C C . ARG A 1 238 ? -19.614 -17.735 16.567 1.00 91.31 238 ARG A C 1
ATOM 1931 O O . ARG A 1 238 ? -18.979 -17.521 15.541 1.00 91.31 238 ARG A O 1
ATOM 1938 N N . ASN A 1 239 ? -20.943 -17.840 16.566 1.00 90.94 239 ASN A N 1
ATOM 1939 C CA . ASN A 1 239 ? -21.748 -17.748 15.343 1.00 90.94 239 ASN A CA 1
ATOM 1940 C C . ASN A 1 239 ? -21.719 -16.343 14.722 1.00 90.94 239 ASN A C 1
ATOM 1942 O O . ASN A 1 239 ? -21.763 -16.207 13.503 1.00 90.94 239 ASN A O 1
ATOM 1946 N N . VAL A 1 240 ? -21.646 -15.299 15.548 1.00 90.44 240 VAL A N 1
ATOM 1947 C CA . VAL A 1 240 ? -21.513 -13.906 15.095 1.00 90.44 240 VAL A CA 1
ATOM 1948 C C . VAL A 1 240 ? -20.106 -13.670 14.553 1.00 90.44 240 VAL A C 1
ATOM 1950 O O . VAL A 1 240 ? -19.962 -13.134 13.458 1.00 90.44 240 VAL A O 1
ATOM 1953 N N . LEU A 1 241 ? -19.076 -14.164 15.247 1.00 92.56 241 LEU A N 1
ATOM 1954 C CA . LEU A 1 241 ? -17.694 -14.087 14.776 1.00 92.56 241 LEU A CA 1
ATOM 1955 C C . LEU A 1 241 ? -17.521 -14.762 13.408 1.00 92.56 241 LEU A C 1
ATOM 1957 O O . LEU A 1 241 ? -16.975 -14.153 12.494 1.00 92.56 241 LEU A O 1
ATOM 1961 N N . VAL A 1 242 ? -18.043 -15.981 13.230 1.00 95.06 242 VAL A N 1
ATOM 1962 C CA . VAL A 1 242 ? -17.993 -16.698 11.942 1.00 95.06 242 VAL A CA 1
ATOM 1963 C C . VAL A 1 242 ? -18.677 -15.899 10.828 1.00 95.06 242 VAL A C 1
ATOM 1965 O O . VAL A 1 242 ? -18.148 -15.827 9.723 1.00 95.06 242 VAL A O 1
ATOM 1968 N N . LYS A 1 243 ? -19.806 -15.236 11.109 1.00 95.00 243 LYS A N 1
ATOM 1969 C CA . LYS A 1 243 ? -20.468 -14.355 10.133 1.00 95.00 243 LYS A CA 1
ATOM 1970 C C . LYS A 1 243 ? -19.596 -13.165 9.738 1.00 95.00 243 LYS A C 1
ATOM 1972 O O . LYS A 1 243 ? -19.534 -12.852 8.555 1.00 95.00 243 LYS A O 1
ATOM 1977 N N . HIS A 1 244 ? -18.894 -12.540 10.685 1.00 95.25 244 HIS A N 1
ATOM 1978 C CA . HIS A 1 244 ? -17.941 -11.469 10.375 1.00 95.25 244 HIS A CA 1
ATOM 1979 C C . HIS A 1 244 ? -16.751 -11.967 9.542 1.00 95.25 244 HIS A C 1
ATOM 1981 O O . HIS A 1 244 ? -16.334 -11.271 8.619 1.00 95.25 244 HIS A O 1
ATOM 1987 N N . LEU A 1 245 ? -16.241 -13.176 9.812 1.00 96.62 245 LEU A N 1
ATOM 1988 C CA . LEU A 1 245 ? -15.178 -13.792 9.009 1.00 96.62 245 LEU A CA 1
ATOM 1989 C C . LEU A 1 245 ? -15.634 -14.044 7.562 1.00 96.62 245 LEU A C 1
ATOM 1991 O O . LEU A 1 245 ? -14.938 -13.656 6.626 1.00 96.62 245 LEU A O 1
ATOM 1995 N N . ILE A 1 246 ? -16.815 -14.647 7.376 1.00 97.12 246 ILE A N 1
ATOM 1996 C CA . ILE A 1 246 ? -17.389 -14.923 6.047 1.00 97.12 246 ILE A CA 1
ATOM 1997 C C . ILE A 1 246 ? -17.673 -13.619 5.296 1.00 97.12 246 ILE A C 1
ATOM 1999 O O . ILE A 1 246 ? -17.360 -13.516 4.110 1.00 97.12 246 ILE A O 1
ATOM 2003 N N . LEU A 1 247 ? -18.230 -12.615 5.980 1.00 97.19 247 LEU A N 1
ATOM 2004 C CA . LEU A 1 247 ? -18.480 -11.297 5.402 1.00 97.19 247 LEU A CA 1
ATOM 2005 C C . LEU A 1 247 ? -17.175 -10.649 4.925 1.00 97.19 247 LEU A C 1
ATOM 2007 O O . LEU A 1 247 ? -17.107 -10.204 3.783 1.00 97.19 247 LEU A O 1
ATOM 2011 N N . GLY A 1 248 ? -16.137 -10.651 5.768 1.00 98.00 248 GLY A N 1
ATOM 2012 C CA . GLY A 1 248 ? -14.810 -10.147 5.416 1.00 98.00 248 GLY A CA 1
ATOM 2013 C C . GLY A 1 248 ? -14.251 -10.841 4.177 1.00 98.00 248 GLY A C 1
ATOM 2014 O O . GLY A 1 248 ? -13.917 -10.169 3.212 1.00 98.00 248 GLY A O 1
ATOM 2015 N N . ALA A 1 249 ? -14.240 -12.177 4.153 1.00 98.06 249 ALA A N 1
ATOM 2016 C CA . ALA A 1 249 ? -13.758 -12.948 3.006 1.00 98.06 249 ALA A CA 1
ATOM 2017 C C . ALA A 1 249 ? -14.555 -12.669 1.716 1.00 98.06 249 ALA A C 1
ATOM 2019 O O . ALA A 1 249 ? -13.966 -12.499 0.650 1.00 98.06 249 ALA A O 1
ATOM 2020 N N . THR A 1 250 ? -15.885 -12.573 1.812 1.00 98.06 250 THR A N 1
ATOM 2021 C CA . THR A 1 250 ? -16.763 -12.282 0.665 1.00 98.06 250 THR A CA 1
ATOM 2022 C C . THR A 1 250 ? -16.472 -10.897 0.089 1.00 98.06 250 THR A C 1
ATOM 2024 O O . THR A 1 250 ? -16.295 -10.748 -1.121 1.00 98.06 250 THR A O 1
ATOM 2027 N N . LEU A 1 251 ? -16.371 -9.885 0.955 1.00 98.31 251 LEU A N 1
ATOM 2028 C CA . LEU A 1 251 ? -16.050 -8.520 0.547 1.00 98.31 251 LEU A CA 1
ATOM 2029 C C . LEU A 1 251 ? -14.607 -8.395 0.036 1.00 98.31 251 LEU A C 1
ATOM 2031 O O . LEU A 1 251 ? -14.384 -7.641 -0.905 1.00 98.31 251 LEU A O 1
ATOM 2035 N N . SER A 1 252 ? -13.648 -9.160 0.570 1.00 98.19 252 SER A N 1
ATOM 2036 C CA . SER A 1 252 ? -12.282 -9.222 0.031 1.00 98.19 252 SER A CA 1
ATOM 2037 C C . SER A 1 252 ? -12.272 -9.702 -1.414 1.00 98.19 252 SER A C 1
ATOM 2039 O O . SER A 1 252 ? -11.668 -9.060 -2.268 1.00 98.19 252 SER A O 1
ATOM 2041 N N . VAL A 1 253 ? -12.945 -10.825 -1.697 1.00 97.62 253 VAL A N 1
ATOM 2042 C CA . VAL A 1 253 ? -13.019 -11.391 -3.052 1.00 97.62 253 VAL A CA 1
ATOM 2043 C C . VAL A 1 253 ? -13.677 -10.398 -4.002 1.00 97.62 253 VAL A C 1
ATOM 2045 O O . VAL A 1 253 ? -13.166 -10.171 -5.096 1.00 97.62 253 VAL A O 1
ATOM 2048 N N . LEU A 1 254 ? -14.765 -9.758 -3.568 1.00 97.69 254 LEU A N 1
ATOM 2049 C CA . LEU A 1 254 ? -15.448 -8.737 -4.355 1.00 97.69 254 LEU A CA 1
ATOM 2050 C C . LEU A 1 254 ? -14.540 -7.535 -4.652 1.00 97.69 254 LEU A C 1
ATOM 2052 O O . LEU A 1 254 ? -14.473 -7.103 -5.800 1.00 97.69 254 LEU A O 1
ATOM 2056 N N . LEU A 1 255 ? -13.827 -7.011 -3.648 1.00 97.50 255 LEU A N 1
ATOM 2057 C CA . LEU A 1 255 ? -12.918 -5.879 -3.829 1.00 97.50 255 LEU A CA 1
ATOM 2058 C C . LEU A 1 255 ? -11.781 -6.230 -4.791 1.00 97.50 255 LEU A C 1
ATOM 2060 O O . LEU A 1 255 ? -11.525 -5.476 -5.726 1.00 97.50 255 LEU A O 1
ATOM 2064 N N . ILE A 1 256 ? -11.131 -7.381 -4.597 1.00 96.50 256 ILE A N 1
ATOM 2065 C CA . ILE A 1 256 ? -10.057 -7.850 -5.482 1.00 96.50 256 ILE A CA 1
ATOM 2066 C C . ILE A 1 256 ? -10.575 -8.038 -6.907 1.00 96.50 256 ILE A C 1
ATOM 2068 O O . ILE A 1 256 ? -9.906 -7.610 -7.840 1.00 96.50 256 ILE A O 1
ATOM 2072 N N . ALA A 1 257 ? -11.765 -8.615 -7.098 1.00 95.81 257 ALA A N 1
ATOM 2073 C CA . ALA A 1 257 ? -12.358 -8.778 -8.423 1.00 95.81 257 ALA A CA 1
ATOM 2074 C C . ALA A 1 257 ? -12.646 -7.425 -9.095 1.00 95.81 257 ALA A C 1
ATOM 2076 O O . ALA A 1 257 ? -12.261 -7.221 -10.244 1.00 95.81 257 ALA A O 1
ATOM 2077 N N . MET A 1 258 ? -13.259 -6.479 -8.376 1.00 95.38 258 MET A N 1
ATOM 2078 C CA . MET A 1 258 ? -13.545 -5.133 -8.891 1.00 95.38 258 MET A CA 1
ATOM 2079 C C . MET A 1 258 ? -12.266 -4.393 -9.270 1.00 95.38 258 MET A C 1
ATOM 2081 O O . MET A 1 258 ? -12.165 -3.840 -10.367 1.00 95.38 258 MET A O 1
ATOM 2085 N N . LEU A 1 259 ? -11.263 -4.422 -8.392 1.00 94.75 259 LEU A N 1
ATOM 2086 C CA . LEU A 1 259 ? -9.966 -3.836 -8.685 1.00 94.75 259 LEU A CA 1
ATOM 2087 C C . LEU A 1 259 ? -9.291 -4.576 -9.846 1.00 94.75 259 LEU A C 1
ATOM 2089 O O . LEU A 1 259 ? -8.648 -3.934 -10.661 1.00 94.75 259 LEU A O 1
ATOM 2093 N N . TYR A 1 260 ? -9.416 -5.901 -9.968 1.00 94.25 260 TYR A N 1
ATOM 2094 C CA . TYR A 1 260 ? -8.760 -6.669 -11.033 1.00 94.25 260 TYR A CA 1
ATOM 2095 C C . TYR A 1 260 ? -9.323 -6.313 -12.404 1.00 94.25 260 TYR A C 1
ATOM 2097 O O . TYR A 1 260 ? -8.565 -6.071 -13.341 1.00 94.25 260 TYR A O 1
ATOM 2105 N N . LEU A 1 261 ? -10.643 -6.177 -12.491 1.00 92.44 261 LEU A N 1
ATOM 2106 C CA . LEU A 1 261 ? -11.315 -5.732 -13.706 1.00 92.44 261 LEU A CA 1
ATOM 2107 C C . LEU A 1 261 ? -11.016 -4.261 -14.043 1.00 92.44 261 LEU A C 1
ATOM 2109 O O . LEU A 1 261 ? -10.961 -3.912 -15.219 1.00 92.44 261 LEU A O 1
ATOM 2113 N N . SER A 1 262 ? -10.799 -3.414 -13.031 1.00 91.25 262 SER A N 1
ATOM 2114 C CA . SER A 1 262 ? -10.578 -1.968 -13.214 1.00 91.25 262 SER A CA 1
ATOM 2115 C C . SER A 1 262 ? -9.106 -1.595 -13.451 1.00 91.25 262 SER A C 1
ATOM 2117 O O . SER A 1 262 ? -8.795 -0.778 -14.307 1.00 91.25 262 SER A O 1
ATOM 2119 N N . LEU A 1 263 ? -8.193 -2.196 -12.688 1.00 88.62 263 LEU A N 1
ATOM 2120 C CA . LEU A 1 263 ? -6.752 -1.912 -12.640 1.00 88.62 263 LEU A CA 1
ATOM 2121 C C . LEU A 1 263 ? -5.918 -3.093 -13.149 1.00 88.62 263 LEU A C 1
ATOM 2123 O O . LEU A 1 263 ? -4.989 -2.916 -13.936 1.00 88.62 263 LEU A O 1
ATOM 2127 N N . GLY A 1 264 ? -6.273 -4.296 -12.691 1.00 86.31 264 GLY A N 1
ATOM 2128 C CA . GLY A 1 264 ? -5.497 -5.531 -12.831 1.00 86.31 264 GLY A CA 1
ATOM 2129 C C . GLY A 1 264 ? -5.183 -5.944 -14.265 1.00 86.31 264 GLY A C 1
ATOM 2130 O O . GLY A 1 264 ? -4.072 -6.369 -14.567 1.00 86.31 264 GLY A O 1
ATOM 2131 N N . LEU A 1 265 ? -6.181 -5.834 -15.141 1.00 85.81 265 LEU A N 1
ATOM 2132 C CA . LEU A 1 265 ? -6.086 -6.288 -16.529 1.00 85.81 265 LEU A CA 1
ATOM 2133 C C . LEU A 1 265 ? -5.272 -5.353 -17.428 1.00 85.81 265 LEU A C 1
ATOM 2135 O O . LEU A 1 265 ? -4.705 -5.810 -18.414 1.00 85.81 265 LEU A O 1
ATOM 2139 N N . ASN A 1 266 ? -5.242 -4.056 -17.112 1.00 81.25 266 ASN A N 1
ATOM 2140 C CA . ASN A 1 266 ? -4.843 -3.027 -18.077 1.00 81.25 266 ASN A CA 1
ATOM 2141 C C . ASN A 1 266 ? -3.715 -2.105 -17.593 1.00 81.25 266 ASN A C 1
ATOM 2143 O O . ASN A 1 266 ? -3.156 -1.378 -18.416 1.00 81.25 266 ASN A O 1
ATOM 2147 N N . TYR A 1 267 ? -3.411 -2.074 -16.290 1.00 82.06 267 TYR A N 1
ATOM 2148 C CA . TYR A 1 267 ? -2.523 -1.058 -15.711 1.00 82.06 267 TYR A CA 1
ATOM 2149 C C . TYR A 1 267 ? -1.493 -1.649 -14.752 1.00 82.06 267 TYR A C 1
ATOM 2151 O O . TYR A 1 267 ? -0.303 -1.425 -14.928 1.00 82.06 267 TYR A O 1
ATOM 2159 N N . LEU A 1 268 ? -1.927 -2.430 -13.762 1.00 85.12 268 LEU A N 1
ATOM 2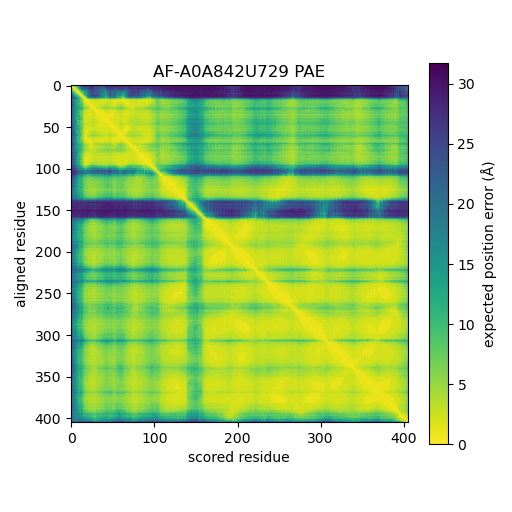160 C CA . LEU A 1 268 ? -1.038 -2.931 -12.717 1.00 85.12 268 LEU A CA 1
ATOM 2161 C C . LEU A 1 268 ? -1.332 -4.394 -12.421 1.00 85.12 268 LEU A C 1
ATOM 2163 O O . LEU A 1 268 ? -2.471 -4.744 -12.132 1.00 85.12 268 LEU A O 1
ATOM 2167 N N . GLY A 1 269 ? -0.307 -5.245 -12.414 1.00 86.38 269 GLY A N 1
ATOM 2168 C CA . GLY A 1 269 ? -0.465 -6.626 -11.969 1.00 86.38 269 GLY A CA 1
ATOM 2169 C C . GLY A 1 269 ? -0.969 -6.685 -10.523 1.00 86.38 269 GLY A C 1
ATOM 2170 O O . GLY A 1 269 ? -0.401 -6.057 -9.634 1.00 86.38 269 GLY A O 1
ATOM 2171 N N . MET A 1 270 ? -2.017 -7.473 -10.275 1.00 89.69 270 MET A N 1
ATOM 2172 C CA . MET A 1 270 ? -2.589 -7.650 -8.928 1.00 89.69 270 MET A CA 1
ATOM 2173 C C . MET A 1 270 ? -2.763 -9.104 -8.489 1.00 89.69 270 MET A C 1
ATOM 2175 O O . MET A 1 270 ? -3.195 -9.361 -7.364 1.00 89.69 270 MET A O 1
ATOM 2179 N N . ILE A 1 271 ? -2.466 -10.056 -9.374 1.00 92.19 271 ILE A N 1
ATOM 2180 C CA . ILE A 1 271 ? -2.508 -11.479 -9.049 1.00 92.19 271 ILE A CA 1
ATOM 2181 C C . ILE A 1 271 ? -1.066 -11.960 -8.869 1.00 92.19 271 ILE A C 1
ATOM 2183 O O . ILE A 1 271 ? -0.281 -11.887 -9.820 1.00 92.19 271 ILE A O 1
ATOM 2187 N N . PRO A 1 272 ? -0.701 -12.466 -7.680 1.00 93.12 272 PRO A N 1
ATOM 2188 C CA . PRO A 1 272 ? 0.637 -12.980 -7.447 1.00 93.12 272 PRO A CA 1
ATOM 2189 C C . PRO A 1 272 ? 0.876 -14.255 -8.262 1.00 93.12 272 PRO A C 1
ATOM 2191 O O . PRO A 1 272 ? -0.041 -15.038 -8.514 1.00 93.12 272 PRO A O 1
ATOM 2194 N N . SER A 1 273 ? 2.130 -14.490 -8.654 1.00 92.25 273 SER A N 1
ATOM 2195 C CA . SER A 1 273 ? 2.507 -15.712 -9.369 1.00 92.25 273 SER A CA 1
ATOM 2196 C C . SER A 1 273 ? 2.269 -16.961 -8.514 1.00 92.25 273 SER A C 1
ATOM 2198 O O . SER A 1 273 ? 2.346 -16.918 -7.285 1.00 92.25 273 SER A O 1
ATOM 2200 N N . ILE A 1 274 ? 2.054 -18.106 -9.171 1.00 93.56 274 ILE A N 1
ATOM 2201 C CA . ILE A 1 274 ? 1.775 -19.396 -8.512 1.00 93.56 274 ILE A CA 1
ATOM 2202 C C . ILE A 1 274 ? 2.851 -19.746 -7.471 1.00 93.56 274 ILE A C 1
ATOM 2204 O O . ILE A 1 274 ? 2.535 -20.197 -6.373 1.00 93.56 274 ILE A O 1
ATOM 2208 N N . THR A 1 275 ? 4.118 -19.453 -7.775 1.00 93.25 275 THR A N 1
ATOM 2209 C CA . THR A 1 275 ? 5.269 -19.674 -6.881 1.00 93.25 275 THR A CA 1
ATOM 2210 C C . THR A 1 275 ? 5.191 -18.901 -5.561 1.00 93.25 275 THR A C 1
ATOM 2212 O O . THR A 1 275 ? 5.778 -19.319 -4.565 1.00 93.25 275 THR A O 1
ATOM 2215 N N . LYS A 1 276 ? 4.448 -17.790 -5.521 1.00 94.38 276 LYS A N 1
ATOM 2216 C CA . LYS A 1 276 ? 4.298 -16.931 -4.341 1.00 94.38 276 LYS A CA 1
ATOM 2217 C C . LYS A 1 276 ? 3.098 -17.315 -3.475 1.00 94.38 276 LYS A C 1
ATOM 2219 O O . LYS A 1 276 ? 3.060 -16.939 -2.306 1.00 94.38 276 LYS A O 1
ATOM 2224 N N . LEU A 1 277 ? 2.142 -18.082 -4.011 1.00 93.56 277 LEU A N 1
ATOM 2225 C CA . LEU A 1 277 ? 0.886 -18.414 -3.324 1.00 93.56 277 LEU A CA 1
ATOM 2226 C C . LEU A 1 277 ? 1.107 -19.136 -1.989 1.00 93.56 277 LEU A C 1
ATOM 2228 O O . LEU A 1 277 ? 0.382 -18.878 -1.032 1.00 93.56 277 LEU A O 1
ATOM 2232 N N . ILE A 1 278 ? 2.133 -19.987 -1.896 1.00 94.75 278 ILE A N 1
ATOM 2233 C CA . ILE A 1 278 ? 2.456 -20.726 -0.666 1.00 94.75 278 ILE A CA 1
ATOM 2234 C C . ILE A 1 278 ? 2.862 -19.807 0.498 1.00 94.75 278 ILE A C 1
ATOM 2236 O O . ILE A 1 278 ? 2.675 -20.164 1.658 1.00 94.75 278 ILE A O 1
ATOM 2240 N N . TRP A 1 279 ? 3.366 -18.605 0.203 1.00 94.94 279 TRP A N 1
ATOM 2241 C CA . TRP A 1 279 ? 3.813 -17.636 1.207 1.00 94.94 279 TRP A CA 1
ATOM 2242 C C . TRP A 1 279 ? 2.707 -16.674 1.641 1.00 94.94 279 TRP A C 1
ATOM 2244 O O . TRP A 1 279 ? 2.805 -16.077 2.714 1.00 94.94 279 TRP A O 1
ATOM 2254 N N . ILE A 1 280 ? 1.625 -16.559 0.863 1.00 94.19 280 ILE A N 1
ATOM 2255 C CA . ILE A 1 280 ? 0.491 -15.672 1.160 1.00 94.19 280 ILE A CA 1
ATOM 2256 C C . ILE A 1 280 ? -0.052 -15.862 2.583 1.00 94.19 280 ILE A C 1
ATOM 2258 O O . ILE A 1 280 ? -0.268 -14.843 3.233 1.00 94.19 280 ILE A O 1
ATOM 2262 N N . PRO A 1 281 ? -0.233 -17.081 3.133 1.00 96.38 281 PRO A N 1
ATOM 2263 C CA . PRO A 1 281 ? -0.725 -17.242 4.504 1.00 96.38 281 PRO A CA 1
ATOM 2264 C C . PRO A 1 281 ? 0.163 -16.585 5.576 1.00 96.38 281 PRO A C 1
ATOM 2266 O O . PRO A 1 281 ? -0.350 -16.024 6.550 1.00 96.38 281 PRO A O 1
ATOM 2269 N N . ALA A 1 282 ? 1.488 -16.609 5.397 1.00 95.81 282 ALA A N 1
ATOM 2270 C CA . ALA A 1 282 ? 2.428 -15.991 6.332 1.00 95.81 282 ALA A CA 1
ATOM 2271 C C . ALA A 1 282 ? 2.316 -14.460 6.286 1.00 95.81 282 ALA A C 1
ATOM 2273 O O . ALA A 1 282 ? 2.080 -13.820 7.313 1.00 95.81 282 ALA A O 1
ATOM 2274 N N . TYR A 1 283 ? 2.378 -13.883 5.082 1.00 96.44 283 TYR A N 1
ATOM 2275 C CA . TYR A 1 283 ? 2.177 -12.446 4.876 1.00 96.44 283 TYR A CA 1
ATOM 2276 C C . TYR A 1 283 ? 0.771 -12.005 5.312 1.00 96.44 283 TYR A C 1
ATOM 2278 O O . TYR A 1 283 ? 0.624 -10.938 5.902 1.00 96.44 283 TYR A O 1
ATOM 2286 N N . PHE A 1 284 ? -0.245 -12.858 5.137 1.00 97.50 284 PHE A N 1
ATOM 2287 C CA . PHE A 1 284 ? -1.604 -12.609 5.614 1.00 97.50 284 PHE A CA 1
ATOM 2288 C C . PHE A 1 284 ? -1.696 -12.467 7.110 1.00 97.50 284 PHE A C 1
ATOM 2290 O O . PHE A 1 284 ? -2.301 -11.516 7.593 1.00 97.50 284 PHE A O 1
ATOM 2297 N N . THR A 1 285 ? -1.066 -13.374 7.842 1.00 97.44 285 THR A N 1
ATOM 2298 C CA . THR A 1 285 ? -1.055 -13.316 9.301 1.00 97.44 285 THR A CA 1
ATOM 2299 C C . THR A 1 285 ? -0.433 -12.007 9.787 1.00 97.44 285 THR A C 1
ATOM 2301 O O . THR A 1 285 ? -0.990 -11.344 10.662 1.00 97.44 285 THR A O 1
ATOM 2304 N N . ILE A 1 286 ? 0.673 -11.583 9.168 1.00 97.31 286 ILE A N 1
ATOM 2305 C CA . ILE A 1 286 ? 1.342 -10.325 9.509 1.00 97.31 286 ILE A CA 1
ATOM 2306 C C . ILE A 1 286 ? 0.440 -9.130 9.178 1.00 97.31 286 ILE A C 1
ATOM 2308 O O . ILE A 1 286 ? 0.152 -8.321 10.058 1.00 97.31 286 ILE A O 1
ATOM 2312 N N . SER A 1 287 ? -0.064 -9.029 7.944 1.00 98.06 287 SER A N 1
ATOM 2313 C CA . SER A 1 287 ? -0.957 -7.937 7.534 1.00 98.06 287 SER A CA 1
ATOM 2314 C C . SER A 1 287 ? -2.236 -7.880 8.369 1.00 98.06 287 SER A C 1
ATOM 2316 O O . SER A 1 287 ? -2.694 -6.790 8.710 1.00 98.06 287 SER A O 1
ATOM 2318 N N . PHE A 1 288 ? -2.790 -9.029 8.759 1.00 98.38 288 PHE A N 1
ATOM 2319 C CA . PHE A 1 288 ? -3.939 -9.104 9.654 1.00 98.38 288 PHE A CA 1
ATOM 2320 C C . PHE A 1 288 ? -3.622 -8.463 11.008 1.00 98.38 288 PHE A C 1
ATOM 2322 O O . PHE A 1 288 ? -4.396 -7.631 11.471 1.00 98.38 288 PHE A O 1
ATOM 2329 N N . ILE A 1 289 ? -2.479 -8.787 11.624 1.00 97.94 289 ILE A N 1
ATOM 2330 C CA . ILE A 1 289 ? -2.053 -8.190 12.903 1.00 97.94 289 ILE A CA 1
ATOM 2331 C C . ILE A 1 289 ? -1.859 -6.676 12.766 1.00 97.94 289 ILE A C 1
ATOM 2333 O O . ILE A 1 289 ? -2.303 -5.923 13.632 1.00 97.94 289 ILE A O 1
ATOM 2337 N N . LEU A 1 290 ? -1.244 -6.220 11.671 1.00 98.06 290 LEU A N 1
ATOM 2338 C CA . LEU A 1 290 ? -1.065 -4.793 11.399 1.00 98.06 290 LEU A CA 1
ATOM 2339 C C . LEU A 1 290 ? -2.410 -4.074 11.385 1.00 98.06 290 LEU A C 1
ATOM 2341 O O . LEU A 1 290 ? -2.655 -3.187 12.206 1.00 98.06 290 LEU A O 1
ATOM 2345 N N . PHE A 1 291 ? -3.308 -4.488 10.489 1.00 98.38 291 PHE A N 1
ATOM 2346 C CA . PHE A 1 291 ? -4.624 -3.872 10.367 1.00 98.38 291 PHE A CA 1
ATOM 2347 C C . PHE A 1 291 ? -5.468 -4.056 11.620 1.00 98.38 291 PHE A C 1
ATOM 2349 O O . PHE A 1 291 ? -6.267 -3.175 11.924 1.00 98.38 291 PHE A O 1
ATOM 2356 N N . TYR A 1 292 ? -5.278 -5.132 12.380 1.00 98.31 292 TYR A N 1
ATOM 2357 C CA . TYR A 1 292 ? -5.923 -5.305 13.673 1.00 98.31 292 TYR A CA 1
ATOM 2358 C C . TYR A 1 292 ? -5.585 -4.157 14.628 1.00 98.31 292 TYR A C 1
ATOM 2360 O O . TYR A 1 292 ? -6.489 -3.522 15.172 1.00 98.31 292 TYR A O 1
ATOM 2368 N N . ILE A 1 293 ? -4.299 -3.823 14.762 1.00 97.94 293 ILE A N 1
ATOM 2369 C CA . ILE A 1 293 ? -3.845 -2.734 15.634 1.00 97.94 293 ILE A CA 1
ATOM 2370 C C . ILE A 1 293 ? -4.340 -1.371 15.129 1.00 97.94 293 ILE A C 1
ATOM 2372 O O . ILE A 1 293 ? -4.860 -0.586 15.924 1.00 97.94 293 ILE A O 1
ATOM 2376 N N . TYR A 1 294 ? -4.246 -1.103 13.819 1.00 97.75 294 TYR A N 1
ATOM 2377 C CA . TYR A 1 294 ? -4.797 0.125 13.229 1.00 97.75 294 TYR A CA 1
ATOM 2378 C C . TYR A 1 294 ? -6.289 0.274 13.550 1.00 97.75 294 TYR A C 1
ATOM 2380 O O . TYR A 1 294 ? -6.724 1.317 14.042 1.00 97.75 294 TYR A O 1
ATOM 2388 N N . ASN A 1 295 ? -7.075 -0.783 13.322 1.00 97.69 295 ASN A N 1
ATOM 2389 C CA . ASN A 1 295 ? -8.521 -0.717 13.487 1.00 97.69 295 ASN A CA 1
ATOM 2390 C C . ASN A 1 295 ? -8.968 -0.595 14.952 1.00 97.69 295 ASN A C 1
ATOM 2392 O O . ASN A 1 295 ? -9.989 0.036 15.229 1.00 97.69 295 ASN A O 1
ATOM 2396 N N . LEU A 1 296 ? -8.201 -1.128 15.906 1.00 95.75 296 LEU A N 1
ATOM 2397 C CA . LEU A 1 296 ? -8.479 -0.925 17.331 1.00 95.75 296 LEU A CA 1
ATOM 2398 C C . LEU A 1 296 ? -8.408 0.552 17.739 1.00 95.75 296 LEU A C 1
ATOM 2400 O O . LEU A 1 296 ? -9.229 1.022 18.526 1.00 95.75 296 LEU A O 1
ATOM 2404 N N . LEU A 1 297 ? -7.437 1.301 17.216 1.00 95.56 297 LEU A N 1
ATOM 2405 C CA . LEU A 1 297 ? -7.313 2.720 17.539 1.00 95.56 297 LEU A CA 1
ATOM 2406 C C . LEU A 1 297 ? -8.309 3.572 16.742 1.00 95.56 297 LEU A C 1
ATOM 2408 O O . LEU A 1 297 ? -9.029 4.399 17.306 1.00 95.56 297 LEU A O 1
ATOM 2412 N N . PHE A 1 298 ? -8.356 3.394 15.423 1.00 96.19 298 PHE A N 1
ATOM 2413 C CA . PHE A 1 298 ? -9.109 4.299 14.558 1.00 96.19 298 PHE A CA 1
ATOM 2414 C C . PHE A 1 298 ? -10.608 3.997 14.531 1.00 96.19 298 PHE A C 1
ATOM 2416 O O . PHE A 1 298 ? -11.410 4.927 14.601 1.00 96.19 298 PHE A O 1
ATOM 2423 N N . GLN A 1 299 ? -11.009 2.728 14.483 1.00 94.88 299 GLN A N 1
ATOM 2424 C CA . GLN A 1 299 ? -12.418 2.349 14.399 1.00 94.88 299 GLN A CA 1
ATOM 2425 C C . GLN A 1 299 ? -13.024 2.143 15.797 1.00 94.88 299 GLN A C 1
ATOM 2427 O O . GLN A 1 299 ? -13.940 2.873 16.179 1.00 94.88 299 GLN A O 1
ATOM 2432 N N . GLU A 1 300 ? -12.478 1.227 16.602 1.00 90.25 300 GLU A N 1
ATOM 2433 C CA . GLU A 1 300 ? -13.048 0.878 17.921 1.00 90.25 300 GLU A CA 1
ATOM 2434 C C . GLU A 1 300 ? -12.967 2.007 18.957 1.00 90.25 300 GLU A C 1
ATOM 2436 O O . GLU A 1 300 ? -13.827 2.093 19.828 1.00 90.25 300 GLU A O 1
ATOM 2441 N N . ARG A 1 301 ? -11.959 2.886 18.886 1.00 89.12 301 ARG A N 1
ATOM 2442 C CA . ARG A 1 301 ? -11.824 4.036 19.801 1.00 89.12 301 ARG A CA 1
ATOM 2443 C C . ARG A 1 301 ? -12.308 5.334 19.163 1.00 89.12 301 ARG A C 1
ATOM 2445 O O . ARG A 1 301 ? -13.294 5.918 19.611 1.00 89.12 301 ARG A O 1
ATOM 2452 N N . LEU A 1 302 ? -11.621 5.814 18.123 1.00 91.88 302 LEU A N 1
ATOM 2453 C CA . LEU A 1 302 ? -11.894 7.144 17.566 1.00 91.88 302 LEU A CA 1
ATOM 2454 C C . LEU A 1 302 ? -13.245 7.222 16.844 1.00 91.88 302 LEU A C 1
ATOM 2456 O O . LEU A 1 302 ? -14.027 8.135 17.119 1.00 91.88 302 LEU A O 1
ATOM 2460 N N . GLN A 1 303 ? -13.551 6.279 15.951 1.00 92.44 303 GLN A N 1
ATOM 2461 C CA . GLN A 1 303 ? -14.824 6.274 15.229 1.00 92.44 303 GLN A CA 1
ATOM 2462 C C . GLN A 1 303 ? -16.006 5.909 16.121 1.00 92.44 303 GLN A C 1
ATOM 2464 O O . GLN A 1 303 ? -17.055 6.530 15.982 1.00 92.44 303 GLN A O 1
ATOM 2469 N N . ALA A 1 304 ? -15.848 4.987 17.072 1.00 88.50 304 ALA A N 1
ATOM 2470 C CA . ALA A 1 304 ? -16.894 4.710 18.058 1.00 88.50 304 ALA A CA 1
ATOM 2471 C C . ALA A 1 304 ? -17.290 5.969 18.854 1.00 88.50 304 ALA A C 1
ATOM 2473 O O . ALA A 1 304 ? -18.475 6.237 19.038 1.00 88.50 304 ALA A O 1
ATOM 2474 N N . ARG A 1 305 ? -16.304 6.784 19.256 1.00 85.75 305 ARG A N 1
ATOM 2475 C CA . ARG A 1 305 ? -16.524 7.991 20.066 1.00 85.75 305 ARG A CA 1
ATOM 2476 C C . ARG A 1 305 ? -17.026 9.193 19.264 1.00 85.75 305 ARG A C 1
ATOM 2478 O O . ARG A 1 305 ? -17.938 9.890 19.705 1.00 85.75 305 ARG A O 1
ATOM 2485 N N . TYR A 1 306 ? -16.414 9.468 18.113 1.00 86.50 306 TYR A N 1
ATOM 2486 C CA . TYR A 1 306 ? -16.643 10.707 17.359 1.00 86.50 306 TYR A CA 1
ATOM 2487 C C . TYR A 1 306 ? -17.411 10.500 16.045 1.00 86.50 306 TYR A C 1
ATOM 2489 O O . TYR A 1 306 ? -17.943 11.458 15.496 1.00 86.50 306 TYR A O 1
ATOM 2497 N N . GLY A 1 307 ? -17.490 9.274 15.528 1.00 84.50 307 GLY A N 1
ATOM 2498 C CA . GLY A 1 307 ? -18.026 8.944 14.204 1.00 84.50 307 GLY A CA 1
ATOM 2499 C C . GLY A 1 307 ? -19.521 8.630 14.190 1.00 84.50 307 GLY A C 1
ATOM 2500 O O . GLY A 1 307 ? -19.914 7.613 13.624 1.00 84.50 307 GLY A O 1
ATOM 2501 N N . LYS A 1 308 ? -20.358 9.471 14.813 1.00 80.44 308 LYS A N 1
ATOM 2502 C CA . LYS A 1 308 ? -21.814 9.225 14.894 1.00 80.44 308 LYS A CA 1
ATOM 2503 C C . LYS A 1 308 ? -22.546 9.490 13.572 1.00 80.44 308 LYS A C 1
ATOM 2505 O O . LYS A 1 308 ? -23.572 8.870 13.314 1.00 80.44 308 LYS A O 1
ATOM 2510 N N . LYS A 1 309 ? -22.049 10.413 12.741 1.00 88.62 309 LYS A N 1
ATOM 2511 C CA . LYS A 1 309 ? -22.638 10.767 11.436 1.00 88.62 309 LYS A CA 1
ATOM 2512 C C . LYS A 1 309 ? -21.660 10.473 10.301 1.00 88.62 309 LYS A C 1
ATOM 2514 O O . LYS A 1 309 ? -20.449 10.536 10.496 1.00 88.62 309 LYS A O 1
ATOM 2519 N N . LEU A 1 310 ? -22.172 10.276 9.082 1.00 88.75 310 LEU A N 1
ATOM 2520 C CA . LEU A 1 310 ? -21.346 10.054 7.883 1.00 88.75 310 LEU A CA 1
ATOM 2521 C C . LEU A 1 310 ? -20.273 11.141 7.691 1.00 88.75 310 LEU A C 1
ATOM 2523 O O . LEU A 1 310 ? -19.120 10.829 7.409 1.00 88.75 310 LEU A O 1
ATOM 2527 N N . LYS A 1 311 ? -20.624 12.415 7.912 1.00 94.19 311 LYS A N 1
ATOM 2528 C CA . LYS A 1 311 ? -19.671 13.538 7.848 1.00 94.19 311 LYS A CA 1
ATOM 2529 C C . LYS A 1 311 ? -18.502 13.365 8.826 1.00 94.19 311 LYS A C 1
ATOM 2531 O O . LYS A 1 311 ? -17.364 13.669 8.473 1.00 94.19 311 LYS A O 1
ATOM 2536 N N . ASP A 1 312 ? -18.772 12.868 10.030 1.00 91.69 312 ASP A N 1
ATOM 2537 C CA . ASP A 1 312 ? -17.747 12.647 11.050 1.00 91.69 312 ASP A CA 1
ATOM 2538 C C . ASP A 1 312 ? -16.863 11.450 10.693 1.00 91.69 312 ASP A C 1
ATOM 2540 O O . ASP A 1 312 ? -15.650 11.512 10.869 1.00 91.69 312 ASP A O 1
ATOM 2544 N N . ILE A 1 313 ? -17.445 10.395 10.114 1.00 94.25 313 ILE A N 1
ATOM 2545 C CA . ILE A 1 313 ? -16.708 9.228 9.608 1.00 94.25 313 ILE A CA 1
ATOM 2546 C C . ILE A 1 313 ? -15.756 9.634 8.482 1.00 94.25 313 ILE A C 1
ATOM 2548 O O . ILE A 1 313 ? -14.587 9.251 8.504 1.00 94.25 313 ILE A O 1
ATOM 2552 N N . ILE A 1 314 ? -16.219 10.450 7.531 1.00 96.25 314 ILE A N 1
ATOM 2553 C CA . ILE A 1 314 ? -15.378 10.983 6.451 1.00 96.25 314 ILE A CA 1
ATOM 2554 C C . ILE A 1 314 ? -14.241 11.827 7.040 1.00 96.25 314 ILE A C 1
ATOM 2556 O O . ILE A 1 314 ? -13.078 11.615 6.701 1.00 96.25 314 ILE A O 1
ATOM 2560 N N . LYS A 1 315 ? -14.547 12.737 7.975 1.00 96.50 315 LYS A N 1
ATOM 2561 C CA . LYS A 1 315 ? -13.536 13.559 8.658 1.00 96.50 315 LYS A CA 1
ATOM 2562 C C . LYS A 1 315 ? -12.485 12.700 9.370 1.00 96.50 315 LYS A C 1
ATOM 2564 O O . LYS A 1 315 ? -11.293 12.953 9.230 1.00 96.50 315 LYS A O 1
ATOM 2569 N N . LEU A 1 316 ? -12.917 11.691 10.124 1.00 96.00 316 LEU A N 1
ATOM 2570 C CA . LEU A 1 316 ? -12.034 10.751 10.817 1.00 96.00 316 LEU A CA 1
ATOM 2571 C C . LEU A 1 316 ? -11.181 9.931 9.848 1.00 96.00 316 LEU A C 1
ATOM 2573 O O . LEU A 1 316 ? -10.004 9.710 10.121 1.00 96.00 316 LEU A O 1
ATOM 2577 N N . SER A 1 317 ? -11.751 9.528 8.711 1.00 97.56 317 SER A N 1
ATOM 2578 C CA . SER A 1 317 ? -11.032 8.815 7.653 1.00 97.56 317 SER A CA 1
ATOM 2579 C C . SER A 1 317 ? -9.904 9.681 7.095 1.00 97.56 317 SER A C 1
ATOM 2581 O O . SER A 1 317 ? -8.767 9.231 7.043 1.00 97.56 317 SER A O 1
ATOM 2583 N N . PHE A 1 318 ? -10.166 10.955 6.786 1.00 97.94 318 PHE A N 1
ATOM 2584 C CA . PHE A 1 318 ? -9.119 11.884 6.346 1.00 97.94 318 PHE A CA 1
ATOM 2585 C C . PHE A 1 318 ? -8.038 12.124 7.405 1.00 97.94 318 PHE A C 1
ATOM 2587 O O . PHE A 1 318 ? -6.863 12.198 7.061 1.00 97.94 318 PHE A O 1
ATOM 2594 N N . ILE A 1 319 ? -8.405 12.206 8.689 1.00 97.19 319 ILE A N 1
ATOM 2595 C CA . ILE A 1 319 ? -7.427 12.303 9.785 1.00 97.19 319 ILE A CA 1
ATOM 2596 C C . ILE A 1 319 ? -6.544 11.050 9.831 1.00 97.19 319 ILE A C 1
ATOM 2598 O O . ILE A 1 319 ? -5.329 11.166 9.952 1.00 97.19 319 ILE A O 1
ATOM 2602 N N . ASN A 1 320 ? -7.137 9.861 9.715 1.00 97.50 320 ASN A N 1
ATOM 2603 C CA . ASN A 1 320 ? -6.399 8.600 9.703 1.00 97.50 320 ASN A CA 1
ATOM 2604 C C . ASN A 1 320 ? -5.453 8.512 8.490 1.00 97.50 320 ASN A C 1
ATOM 2606 O O . ASN A 1 320 ? -4.267 8.240 8.660 1.00 97.50 320 ASN A O 1
ATOM 2610 N N . ILE A 1 321 ? -5.938 8.859 7.291 1.00 97.94 321 ILE A N 1
ATOM 2611 C CA . ILE A 1 321 ? -5.112 8.962 6.077 1.00 97.94 321 ILE A CA 1
ATOM 2612 C C . ILE A 1 321 ? -3.941 9.914 6.317 1.00 97.94 321 ILE A C 1
ATOM 2614 O O . ILE A 1 321 ? -2.797 9.531 6.105 1.00 97.94 321 ILE A O 1
ATOM 2618 N N . ALA A 1 322 ? -4.200 11.119 6.832 1.00 97.69 322 ALA A N 1
ATOM 2619 C CA . ALA A 1 322 ? -3.153 12.095 7.110 1.00 97.69 322 ALA A CA 1
ATOM 2620 C C . ALA A 1 322 ? -2.107 11.560 8.098 1.00 97.69 322 ALA A C 1
ATOM 2622 O O . ALA A 1 322 ? -0.917 11.768 7.883 1.00 97.69 322 ALA A O 1
ATOM 2623 N N . ILE A 1 323 ? -2.516 10.842 9.148 1.00 97.69 323 ILE A N 1
ATOM 2624 C CA . ILE A 1 323 ? -1.595 10.238 10.120 1.00 97.69 323 ILE A CA 1
ATOM 2625 C C . ILE A 1 323 ? -0.726 9.158 9.464 1.00 97.69 323 ILE A C 1
ATOM 2627 O O . ILE A 1 323 ? 0.494 9.185 9.631 1.00 97.69 323 ILE A O 1
ATOM 2631 N N . ILE A 1 324 ? -1.330 8.223 8.722 1.00 97.19 324 ILE A N 1
ATOM 2632 C CA . ILE A 1 324 ? -0.605 7.140 8.038 1.00 97.19 324 ILE A CA 1
ATOM 2633 C C . ILE A 1 324 ? 0.355 7.723 6.996 1.00 97.19 324 ILE A C 1
ATOM 2635 O O . ILE A 1 324 ? 1.541 7.402 7.003 1.00 97.19 324 ILE A O 1
ATOM 2639 N N . SER A 1 325 ? -0.125 8.628 6.141 1.00 96.62 325 SER A N 1
ATOM 2640 C CA . SER A 1 325 ? 0.691 9.273 5.111 1.00 96.62 325 SER A CA 1
ATOM 2641 C C . SER A 1 325 ? 1.817 10.111 5.712 1.00 96.62 325 SER A C 1
ATOM 2643 O O . SER A 1 325 ? 2.941 10.018 5.240 1.00 96.62 325 SER A O 1
ATOM 2645 N N . THR A 1 326 ? 1.564 10.879 6.777 1.00 97.06 326 THR A N 1
ATOM 2646 C CA . THR A 1 326 ? 2.615 11.669 7.446 1.00 97.06 326 THR A CA 1
ATOM 2647 C C . THR A 1 326 ? 3.708 10.762 8.000 1.00 97.06 326 THR A C 1
ATOM 2649 O O . THR A 1 326 ? 4.888 11.024 7.781 1.00 97.06 326 THR A O 1
ATOM 2652 N N . TYR A 1 327 ? 3.326 9.676 8.679 1.00 97.69 327 TYR A N 1
ATOM 2653 C CA . TYR A 1 327 ? 4.277 8.685 9.174 1.00 97.69 327 TYR A CA 1
ATOM 2654 C C . TYR A 1 327 ? 5.115 8.090 8.033 1.00 97.69 327 TYR A C 1
ATOM 2656 O O . TYR A 1 327 ? 6.343 8.145 8.087 1.00 97.69 327 TYR A O 1
ATOM 2664 N N . LEU A 1 328 ? 4.463 7.567 6.989 1.00 96.69 328 LEU A N 1
ATOM 2665 C CA . LEU A 1 328 ? 5.151 6.916 5.873 1.00 96.69 328 LEU A CA 1
ATOM 2666 C C . LEU A 1 328 ? 6.080 7.877 5.139 1.00 96.69 328 LEU A C 1
ATOM 2668 O O . LEU A 1 328 ? 7.220 7.514 4.873 1.00 96.69 328 LEU A O 1
ATOM 2672 N N . THR A 1 329 ? 5.628 9.101 4.863 1.00 96.81 329 THR A N 1
ATOM 2673 C CA . THR A 1 329 ? 6.444 10.124 4.208 1.00 96.81 329 THR A CA 1
ATOM 2674 C C . THR A 1 329 ? 7.680 10.454 5.037 1.00 96.81 329 THR A C 1
ATOM 2676 O O . THR A 1 329 ? 8.776 10.459 4.490 1.00 96.81 329 THR A O 1
ATOM 2679 N N . ILE A 1 330 ? 7.549 10.677 6.351 1.00 97.50 330 ILE A N 1
ATOM 2680 C CA . ILE A 1 330 ? 8.705 10.986 7.209 1.00 97.50 330 ILE A CA 1
ATOM 2681 C C . ILE A 1 330 ? 9.706 9.825 7.223 1.00 97.50 330 ILE A C 1
ATOM 2683 O O . ILE A 1 330 ? 10.901 10.054 7.051 1.00 97.50 330 ILE A O 1
ATOM 2687 N N . ILE A 1 331 ? 9.235 8.588 7.407 1.00 96.94 331 ILE A N 1
ATOM 2688 C CA . ILE A 1 331 ? 10.119 7.417 7.467 1.00 96.94 331 ILE A CA 1
ATOM 2689 C C . ILE A 1 331 ? 10.782 7.148 6.113 1.00 96.94 331 ILE A C 1
ATOM 2691 O O . ILE A 1 331 ? 11.985 6.906 6.075 1.00 96.94 331 ILE A O 1
ATOM 2695 N N . ILE A 1 332 ? 10.044 7.231 5.002 1.00 95.62 332 ILE A N 1
ATOM 2696 C CA . ILE A 1 332 ? 10.611 7.037 3.661 1.00 95.62 332 ILE A CA 1
ATOM 2697 C C . ILE A 1 332 ? 11.621 8.136 3.335 1.00 95.62 332 ILE A C 1
ATOM 2699 O O . ILE A 1 332 ? 12.704 7.817 2.855 1.00 95.62 332 ILE A O 1
ATOM 2703 N N . LEU A 1 333 ? 11.325 9.405 3.636 1.00 95.75 333 LEU A N 1
ATOM 2704 C CA . LEU A 1 333 ? 12.284 10.493 3.436 1.00 95.75 333 LEU A CA 1
ATOM 2705 C C . LEU A 1 333 ? 13.550 10.273 4.262 1.00 95.75 333 LEU A C 1
ATOM 2707 O O . LEU A 1 333 ? 14.644 10.401 3.722 1.00 95.75 333 LEU A O 1
ATOM 2711 N N . LEU A 1 334 ? 13.419 9.892 5.537 1.00 95.69 334 LEU A N 1
ATOM 2712 C CA . LEU A 1 334 ? 14.567 9.572 6.385 1.00 95.69 334 LEU A CA 1
ATOM 2713 C C . LEU A 1 334 ? 15.422 8.456 5.770 1.00 95.69 334 LEU A C 1
ATOM 2715 O O . LEU A 1 334 ? 16.640 8.591 5.712 1.00 95.69 334 LEU A O 1
ATOM 2719 N N . LEU A 1 335 ? 14.798 7.382 5.278 1.00 93.12 335 LEU A N 1
ATOM 2720 C CA . LEU A 1 335 ? 15.506 6.292 4.604 1.00 93.12 335 LEU A CA 1
ATOM 2721 C C 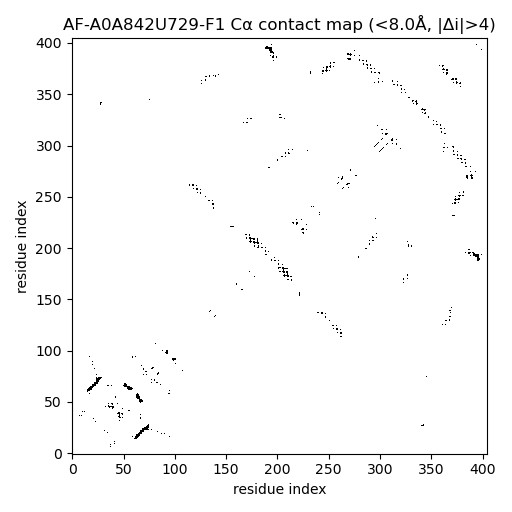. LEU A 1 335 ? 16.199 6.764 3.321 1.00 93.12 335 LEU A C 1
ATOM 2723 O O . LEU A 1 335 ? 17.361 6.431 3.116 1.00 93.12 335 LEU A O 1
ATOM 2727 N N . CYS A 1 336 ? 15.533 7.586 2.507 1.00 92.19 336 CYS A N 1
ATOM 2728 C CA . CYS A 1 336 ? 16.129 8.160 1.301 1.00 92.19 336 CYS A CA 1
ATOM 2729 C C . CYS A 1 336 ? 17.367 9.007 1.633 1.00 92.19 336 CYS A C 1
ATOM 2731 O O . CYS A 1 336 ? 18.415 8.843 1.012 1.00 92.19 336 CYS A O 1
ATOM 2733 N N . PHE A 1 337 ? 17.281 9.862 2.661 1.00 94.56 337 PHE A N 1
ATOM 2734 C CA . PHE A 1 337 ? 18.416 10.662 3.131 1.00 94.56 337 PHE A CA 1
ATOM 2735 C C . PHE A 1 337 ? 19.576 9.794 3.629 1.00 94.56 337 PHE A C 1
ATOM 2737 O O . PHE A 1 337 ? 20.725 10.092 3.320 1.00 94.56 337 PHE A O 1
ATOM 2744 N N . LEU A 1 338 ? 19.291 8.722 4.374 1.00 92.25 338 LEU A N 1
ATOM 2745 C CA . LEU A 1 338 ? 20.320 7.804 4.874 1.00 92.25 338 LEU A CA 1
ATOM 2746 C C . LEU A 1 338 ? 21.001 7.013 3.752 1.00 92.25 338 LEU A C 1
ATOM 2748 O O . LEU A 1 338 ? 22.180 6.694 3.868 1.00 92.25 338 LEU A O 1
ATOM 2752 N N . MET A 1 339 ? 20.270 6.694 2.684 1.00 87.94 339 MET A N 1
ATOM 2753 C CA . MET A 1 339 ? 20.788 5.944 1.539 1.00 87.94 339 MET A CA 1
ATOM 2754 C C . MET A 1 339 ? 21.436 6.825 0.468 1.00 87.94 339 MET A C 1
ATOM 2756 O O . MET A 1 339 ? 22.089 6.295 -0.424 1.00 87.94 339 MET A O 1
ATOM 2760 N N . GLY A 1 340 ? 21.238 8.145 0.516 1.00 87.19 340 GLY A N 1
ATOM 2761 C CA . GLY A 1 340 ? 21.686 9.057 -0.539 1.00 87.19 340 GLY A CA 1
ATOM 2762 C C . GLY A 1 340 ? 20.932 8.895 -1.866 1.00 87.19 340 GLY A C 1
ATOM 2763 O O . GLY A 1 340 ? 21.385 9.410 -2.881 1.00 87.19 340 GLY A O 1
ATOM 2764 N N . SER A 1 341 ? 19.788 8.201 -1.872 1.00 86.25 341 SER A N 1
ATOM 2765 C CA . SER A 1 341 ? 18.955 7.971 -3.059 1.00 86.25 341 SER A CA 1
ATOM 2766 C C . SER A 1 341 ? 17.481 8.188 -2.732 1.00 86.25 341 SER A C 1
ATOM 2768 O O . SER A 1 341 ? 16.989 7.749 -1.694 1.00 86.25 341 SER A O 1
ATOM 2770 N N . PHE A 1 342 ? 16.758 8.841 -3.643 1.00 86.38 342 PHE A N 1
ATOM 2771 C CA . PHE A 1 342 ? 15.325 9.120 -3.515 1.00 86.38 342 PHE A CA 1
ATOM 2772 C C . PHE A 1 342 ? 14.425 8.060 -4.162 1.00 86.38 342 PHE A C 1
ATOM 2774 O O . PHE A 1 342 ? 13.212 8.255 -4.221 1.00 86.38 342 PHE A O 1
ATOM 2781 N N . PHE A 1 343 ? 14.984 6.923 -4.593 1.00 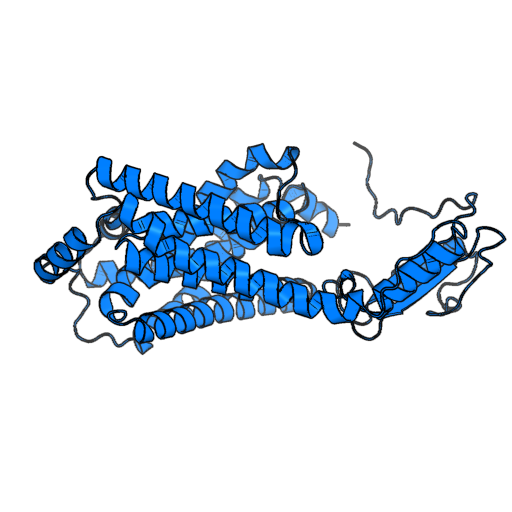85.69 343 PHE A N 1
ATOM 2782 C CA . PHE A 1 343 ? 14.236 5.849 -5.253 1.00 85.69 343 PHE A CA 1
ATOM 2783 C C . PHE A 1 343 ? 12.976 5.431 -4.479 1.00 85.69 343 PHE A C 1
ATOM 2785 O O . PHE A 1 343 ? 11.907 5.308 -5.065 1.00 85.69 343 PHE A O 1
ATOM 2792 N N . PHE A 1 344 ? 13.038 5.306 -3.148 1.00 87.88 344 PHE A N 1
ATOM 2793 C CA . PHE A 1 344 ? 11.891 4.859 -2.347 1.00 87.88 344 PHE A CA 1
ATOM 2794 C C . PHE A 1 344 ? 10.707 5.838 -2.288 1.00 87.88 344 PHE A C 1
ATOM 2796 O O . PHE A 1 344 ? 9.622 5.430 -1.862 1.00 87.88 344 PHE A O 1
ATOM 2803 N N . ILE A 1 345 ? 10.850 7.090 -2.746 1.00 90.00 345 ILE A N 1
ATOM 2804 C CA . ILE A 1 345 ? 9.719 8.031 -2.850 1.00 90.00 345 ILE A CA 1
ATOM 2805 C C . ILE A 1 345 ? 8.621 7.477 -3.764 1.00 90.00 345 ILE A C 1
ATOM 2807 O O . ILE A 1 345 ? 7.441 7.672 -3.466 1.00 90.00 345 ILE A O 1
ATOM 2811 N N . ILE A 1 346 ? 8.981 6.704 -4.795 1.00 88.12 346 ILE A N 1
ATOM 2812 C CA . ILE A 1 346 ? 8.039 6.028 -5.699 1.00 88.12 346 ILE A CA 1
ATOM 2813 C C . ILE A 1 346 ? 6.976 5.211 -4.950 1.00 88.12 346 ILE A C 1
ATOM 2815 O O . ILE A 1 346 ? 5.813 5.146 -5.356 1.00 88.12 346 ILE A O 1
ATOM 2819 N N . MET A 1 347 ? 7.340 4.626 -3.802 1.00 89.06 347 MET A N 1
ATOM 2820 C CA . MET A 1 347 ? 6.417 3.830 -2.999 1.00 89.06 347 MET A CA 1
ATOM 2821 C C . MET A 1 347 ? 5.256 4.675 -2.470 1.00 89.06 347 MET A C 1
ATOM 2823 O O . MET A 1 347 ? 4.165 4.138 -2.295 1.00 89.06 347 MET A O 1
ATOM 2827 N N . LEU A 1 348 ? 5.446 5.982 -2.245 1.00 91.88 348 LEU A N 1
ATOM 2828 C CA . LEU A 1 348 ? 4.394 6.879 -1.759 1.00 91.88 348 LEU A CA 1
ATOM 2829 C C . LEU A 1 348 ? 3.270 7.060 -2.787 1.00 91.88 348 LEU A C 1
ATOM 2831 O O . LEU A 1 348 ? 2.108 7.149 -2.381 1.00 91.88 348 LEU A O 1
ATOM 2835 N N . TYR A 1 349 ? 3.581 7.042 -4.089 1.00 88.69 349 TYR A N 1
ATOM 2836 C CA . TYR A 1 349 ? 2.579 7.160 -5.157 1.00 88.69 349 TYR A CA 1
ATOM 2837 C C . TYR A 1 349 ? 1.578 6.006 -5.151 1.00 88.69 349 TYR A C 1
ATOM 2839 O O . TYR A 1 349 ? 0.396 6.213 -5.417 1.00 88.69 349 TYR A O 1
ATOM 2847 N N . ILE A 1 350 ? 2.024 4.804 -4.779 1.00 89.31 350 ILE A N 1
ATOM 2848 C CA . ILE A 1 350 ? 1.163 3.621 -4.664 1.00 89.31 350 ILE A CA 1
ATOM 2849 C C . ILE A 1 350 ? 0.561 3.526 -3.258 1.00 89.31 350 ILE A C 1
ATOM 2851 O O . ILE A 1 350 ? -0.629 3.252 -3.096 1.00 89.31 350 ILE A O 1
ATOM 2855 N N . ALA A 1 351 ? 1.370 3.775 -2.227 1.00 92.62 351 ALA A N 1
ATOM 2856 C CA . ALA A 1 351 ? 0.978 3.604 -0.837 1.00 92.62 351 ALA A CA 1
ATOM 2857 C C . ALA A 1 351 ? -0.147 4.559 -0.425 1.00 92.62 351 ALA A C 1
ATOM 2859 O O . ALA A 1 351 ? -1.102 4.116 0.205 1.00 92.62 351 ALA A O 1
ATOM 2860 N N . ILE A 1 352 ? -0.084 5.850 -0.769 1.00 94.44 352 ILE A N 1
ATOM 2861 C CA . ILE A 1 352 ? -1.073 6.832 -0.293 1.00 94.44 352 ILE A CA 1
ATOM 2862 C C . ILE A 1 352 ? -2.491 6.531 -0.821 1.00 94.44 352 ILE A C 1
ATOM 2864 O O . ILE A 1 352 ? -3.414 6.456 0.002 1.00 94.44 352 ILE A O 1
ATOM 2868 N N . PRO A 1 353 ? -2.715 6.305 -2.133 1.00 93.81 353 PRO A N 1
ATOM 2869 C CA . PRO A 1 353 ? -4.031 5.910 -2.637 1.00 93.81 353 PRO A CA 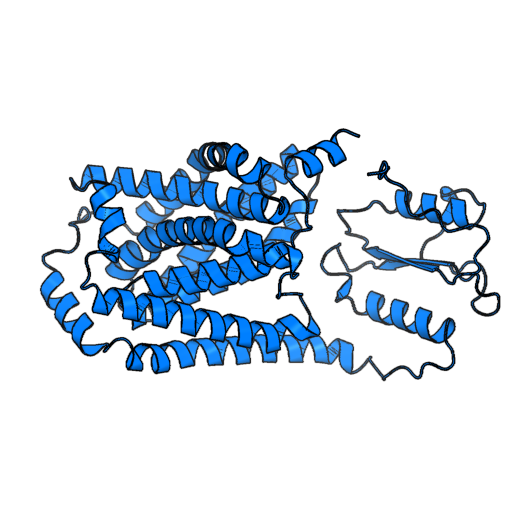1
ATOM 2870 C C . PRO A 1 353 ? -4.509 4.579 -2.051 1.00 93.81 353 PRO A C 1
ATOM 2872 O O . PRO A 1 353 ? -5.671 4.448 -1.663 1.00 93.81 353 PRO A O 1
ATOM 2875 N N . LEU A 1 354 ? -3.603 3.607 -1.921 1.00 94.81 354 LEU A N 1
ATOM 2876 C CA . LEU A 1 354 ? -3.917 2.301 -1.355 1.00 94.81 354 LEU A CA 1
ATOM 2877 C C . LEU A 1 354 ? -4.344 2.401 0.112 1.00 94.81 354 LEU A C 1
ATOM 2879 O O . LEU A 1 354 ? -5.379 1.856 0.492 1.00 94.81 354 LEU A O 1
ATOM 2883 N N . PHE A 1 355 ? -3.601 3.141 0.937 1.00 95.88 355 PHE A N 1
ATOM 2884 C CA . PHE A 1 355 ? -3.959 3.351 2.335 1.00 95.88 355 PHE A CA 1
ATOM 2885 C C . PHE A 1 355 ? -5.251 4.145 2.468 1.00 95.88 355 PHE A C 1
ATOM 2887 O O . PHE A 1 355 ? -6.076 3.804 3.314 1.00 95.88 355 PHE A O 1
ATOM 2894 N N . SER A 1 356 ? -5.492 5.111 1.582 1.00 97.31 356 SER A N 1
ATOM 2895 C CA . SER A 1 356 ? -6.776 5.813 1.511 1.00 97.31 356 SER A CA 1
ATOM 2896 C C . SER A 1 356 ? -7.935 4.840 1.314 1.00 97.31 356 SER A C 1
ATOM 2898 O O . SER A 1 356 ? -8.894 4.864 2.088 1.00 97.31 356 SER A O 1
ATOM 2900 N N . LEU A 1 357 ? -7.813 3.915 0.357 1.00 97.38 357 LEU A N 1
ATOM 2901 C CA . LEU A 1 357 ? -8.800 2.860 0.153 1.00 97.38 357 LEU A CA 1
ATOM 2902 C C . LEU A 1 357 ? -8.969 1.995 1.410 1.00 97.38 357 LEU A C 1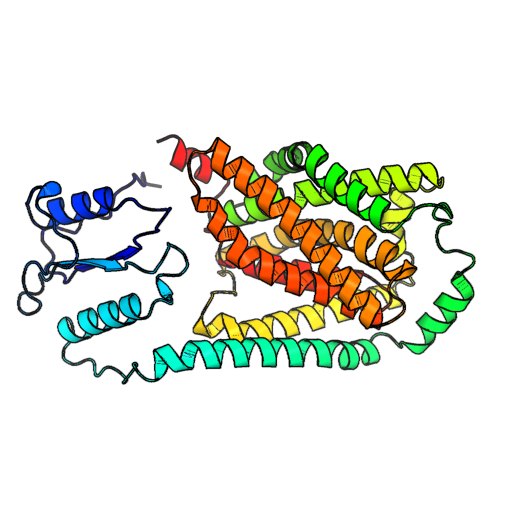
ATOM 2904 O O . LEU A 1 357 ? -10.098 1.805 1.857 1.00 97.38 357 LEU A O 1
ATOM 2908 N N . THR A 1 358 ? -7.875 1.534 2.029 1.00 98.12 358 THR A N 1
ATOM 2909 C CA . THR A 1 358 ? -7.963 0.687 3.235 1.00 98.12 358 THR A CA 1
ATOM 2910 C C . THR A 1 358 ? -8.659 1.385 4.405 1.00 98.12 358 THR A C 1
ATOM 2912 O O . THR A 1 358 ? -9.458 0.768 5.112 1.00 98.12 358 THR A O 1
ATOM 2915 N N . VAL A 1 359 ? -8.413 2.685 4.595 1.00 98.38 359 VAL A N 1
ATOM 2916 C CA . VAL A 1 359 ? -9.040 3.478 5.656 1.00 98.38 359 VAL A CA 1
ATOM 2917 C C . VAL A 1 359 ? -10.544 3.593 5.421 1.00 98.38 359 VAL A C 1
ATOM 2919 O O . VAL A 1 359 ? -11.317 3.322 6.340 1.00 98.38 359 VAL A O 1
ATOM 2922 N N . PHE A 1 360 ? -10.977 3.930 4.201 1.00 98.12 360 PHE A N 1
ATOM 2923 C CA . PHE A 1 360 ? -12.405 4.023 3.884 1.00 98.12 360 PHE A CA 1
ATOM 2924 C C . PHE A 1 360 ? -13.111 2.666 3.964 1.00 98.12 360 PHE A C 1
ATOM 2926 O O . PHE A 1 360 ? -14.206 2.590 4.524 1.00 98.12 360 PHE A O 1
ATOM 2933 N N . VAL A 1 361 ? -12.479 1.590 3.481 1.00 98.12 361 VAL A N 1
ATOM 2934 C CA . VAL A 1 361 ? -12.971 0.210 3.632 1.00 98.12 361 VAL A CA 1
ATOM 2935 C C . VAL A 1 361 ? -13.204 -0.104 5.105 1.00 98.12 361 VAL A C 1
ATOM 2937 O O . VAL A 1 361 ? -14.304 -0.512 5.477 1.00 98.12 361 VAL A O 1
ATOM 2940 N N . SER A 1 362 ? -12.205 0.134 5.955 1.00 98.00 362 SER A N 1
ATOM 2941 C CA . SER A 1 362 ? -12.296 -0.088 7.398 1.00 98.00 362 SER A CA 1
ATOM 2942 C C . SER A 1 362 ? -13.418 0.725 8.035 1.00 98.00 362 SER A C 1
ATOM 2944 O O . SER A 1 362 ? -14.245 0.177 8.762 1.00 98.00 362 SER A O 1
ATOM 2946 N N . SER A 1 363 ? -13.478 2.025 7.751 1.00 97.12 363 SER A N 1
ATOM 2947 C CA . SER A 1 363 ? -14.437 2.931 8.379 1.00 97.12 363 SER A CA 1
ATOM 2948 C C . SER A 1 363 ? -15.882 2.673 7.966 1.00 97.12 363 SER A C 1
ATOM 2950 O O . SER A 1 363 ? -16.762 2.684 8.828 1.00 97.12 363 SER A O 1
ATOM 2952 N N . ILE A 1 364 ? -16.141 2.401 6.685 1.00 96.00 364 ILE A N 1
ATOM 2953 C CA . ILE A 1 364 ? -17.493 2.096 6.195 1.00 96.00 364 ILE A CA 1
ATOM 2954 C C . ILE A 1 364 ? -17.922 0.710 6.671 1.00 96.00 364 ILE A C 1
ATOM 2956 O O . ILE A 1 364 ? -19.021 0.549 7.194 1.00 96.00 364 ILE A O 1
ATOM 2960 N N . THR A 1 365 ? -17.041 -0.286 6.579 1.00 95.75 365 THR A N 1
ATOM 2961 C CA . THR A 1 365 ? -17.361 -1.638 7.051 1.00 95.75 365 THR A CA 1
ATOM 2962 C C . THR A 1 365 ? -17.640 -1.646 8.554 1.00 95.75 365 THR A C 1
ATOM 2964 O O . THR A 1 365 ? -18.600 -2.278 8.993 1.00 95.75 365 THR A O 1
ATOM 2967 N N . TYR A 1 366 ? -16.861 -0.910 9.351 1.00 95.31 366 TYR A N 1
ATOM 2968 C CA . TYR A 1 366 ? -17.114 -0.756 10.782 1.00 95.31 366 TYR A CA 1
ATOM 2969 C C . TYR A 1 366 ? -18.439 -0.039 11.074 1.00 95.31 366 TYR A C 1
ATOM 2971 O O . TYR A 1 366 ? -19.164 -0.458 11.972 1.00 95.31 366 TYR A O 1
ATOM 2979 N N . GLU A 1 367 ? -18.808 0.995 10.311 1.00 92.69 367 GLU A N 1
ATOM 2980 C CA . GLU A 1 367 ? -20.112 1.655 10.473 1.00 92.69 367 GLU A CA 1
ATOM 2981 C C . GLU A 1 367 ? -21.280 0.700 10.208 1.00 92.69 367 GLU A C 1
ATOM 2983 O O . GLU A 1 367 ? -22.225 0.666 10.997 1.00 92.69 367 GLU A O 1
ATOM 2988 N N . LYS A 1 368 ? -21.181 -0.135 9.167 1.00 91.62 368 LYS A N 1
ATOM 2989 C CA . LYS A 1 368 ? -22.230 -1.103 8.813 1.00 91.62 368 LYS A CA 1
ATOM 2990 C C . LYS A 1 368 ? -22.300 -2.304 9.750 1.00 91.62 368 LYS A C 1
ATOM 2992 O O . LYS A 1 368 ? -23.381 -2.849 9.961 1.00 91.62 368 LYS A O 1
ATOM 2997 N N . THR A 1 369 ? -21.168 -2.745 10.296 1.00 91.25 369 THR A N 1
ATOM 2998 C CA . THR A 1 369 ? -21.087 -4.031 11.011 1.00 91.25 369 THR A CA 1
ATOM 2999 C C . THR A 1 369 ? -20.862 -3.903 12.511 1.00 91.25 369 THR A C 1
ATOM 3001 O O . THR A 1 369 ? -21.057 -4.883 13.225 1.00 91.25 369 THR A O 1
ATOM 3004 N N . GLY A 1 370 ? -20.427 -2.737 12.998 1.00 88.94 370 GLY A N 1
ATOM 3005 C CA . GLY A 1 370 ? -20.048 -2.525 14.395 1.00 88.94 370 GLY A CA 1
ATOM 3006 C C . GLY A 1 370 ? -18.857 -3.368 14.861 1.00 88.94 370 GLY A C 1
ATOM 3007 O O . GLY A 1 370 ? -18.636 -3.470 16.062 1.00 88.94 370 GLY A O 1
ATOM 3008 N N . ASN A 1 371 ? -18.119 -4.007 13.949 1.00 92.75 371 ASN A N 1
ATOM 3009 C CA . ASN A 1 371 ? -16.993 -4.872 14.278 1.00 92.75 371 ASN A CA 1
ATOM 3010 C C . ASN A 1 371 ? -15.855 -4.658 13.273 1.00 92.75 371 ASN A C 1
ATOM 3012 O O . ASN A 1 371 ? -16.086 -4.513 12.074 1.00 92.75 371 ASN A O 1
ATOM 3016 N N . ILE A 1 372 ? -14.614 -4.641 13.751 1.00 96.31 372 ILE A N 1
ATOM 3017 C CA . ILE A 1 372 ? -13.446 -4.366 12.906 1.00 96.31 372 ILE A CA 1
ATOM 3018 C C . ILE A 1 372 ? -12.960 -5.560 12.074 1.00 96.31 372 ILE A C 1
ATOM 3020 O O . ILE A 1 372 ? -12.262 -5.364 11.080 1.00 96.31 372 ILE A O 1
ATOM 3024 N N . ILE A 1 373 ? -13.322 -6.792 12.447 1.00 97.19 373 ILE A N 1
ATOM 3025 C CA . ILE A 1 373 ? -12.804 -8.027 11.835 1.00 97.19 373 ILE A CA 1
ATOM 3026 C C . ILE A 1 373 ? -13.025 -8.091 10.315 1.00 97.19 373 ILE A C 1
ATOM 3028 O O . ILE A 1 373 ? -12.059 -8.400 9.612 1.00 97.19 373 ILE A O 1
ATOM 3032 N N . PRO A 1 374 ? -14.214 -7.772 9.762 1.00 97.62 374 PRO A N 1
ATOM 3033 C CA . PRO A 1 374 ? -14.397 -7.806 8.315 1.00 97.62 374 PRO A CA 1
ATOM 3034 C C . PRO A 1 374 ? -13.466 -6.819 7.593 1.00 97.62 374 PRO A C 1
ATOM 3036 O O . PRO A 1 374 ? -12.809 -7.204 6.631 1.00 97.62 374 PRO A O 1
ATOM 3039 N N . GLY A 1 375 ? -13.330 -5.587 8.101 1.00 98.00 375 GLY A N 1
ATOM 3040 C CA . GLY A 1 375 ? -12.432 -4.573 7.531 1.00 98.00 375 GLY A CA 1
ATOM 3041 C C . GLY A 1 375 ? -10.961 -4.999 7.541 1.00 98.00 375 GLY A C 1
ATOM 3042 O O . GLY A 1 375 ? -10.252 -4.801 6.556 1.00 98.00 375 GLY A O 1
ATOM 3043 N N . ILE A 1 376 ? -10.512 -5.659 8.614 1.00 98.56 376 ILE A N 1
ATOM 3044 C CA . ILE A 1 376 ? -9.146 -6.195 8.725 1.00 98.56 376 ILE A CA 1
ATOM 3045 C C . ILE A 1 376 ? -8.881 -7.253 7.655 1.00 98.56 376 ILE A C 1
ATOM 3047 O O . ILE A 1 376 ? -7.830 -7.219 7.023 1.00 98.56 376 ILE A O 1
ATOM 3051 N N . ILE A 1 377 ? -9.821 -8.175 7.431 1.00 98.62 377 ILE A N 1
ATOM 3052 C CA . ILE A 1 377 ? -9.672 -9.241 6.430 1.00 98.62 377 ILE A CA 1
ATOM 3053 C C . ILE A 1 377 ? -9.601 -8.652 5.021 1.00 98.62 377 ILE A C 1
ATOM 3055 O O . ILE A 1 377 ? -8.727 -9.052 4.248 1.00 98.62 377 ILE A O 1
ATOM 3059 N N . ILE A 1 378 ? -10.470 -7.685 4.705 1.00 98.56 378 ILE A N 1
ATOM 3060 C CA . ILE A 1 378 ? -10.480 -6.997 3.406 1.00 98.56 378 ILE A CA 1
ATOM 3061 C C . ILE A 1 378 ? -9.136 -6.317 3.159 1.00 98.56 378 ILE A C 1
ATOM 3063 O O . ILE A 1 378 ? -8.484 -6.582 2.149 1.00 98.56 378 ILE A O 1
ATOM 3067 N N . ASN A 1 379 ? -8.680 -5.511 4.115 1.00 98.50 379 ASN A N 1
ATOM 3068 C CA . ASN A 1 379 ? -7.445 -4.750 3.978 1.00 98.50 379 ASN A CA 1
ATOM 3069 C C . ASN A 1 379 ? -6.199 -5.634 3.962 1.00 98.50 379 ASN A C 1
ATOM 3071 O O . ASN A 1 379 ? -5.311 -5.409 3.144 1.00 98.50 379 ASN A O 1
ATOM 3075 N N . ALA A 1 380 ? -6.138 -6.661 4.815 1.00 98.31 380 ALA A N 1
ATOM 3076 C CA . ALA A 1 380 ? -5.042 -7.621 4.792 1.00 98.31 380 ALA A CA 1
ATOM 3077 C C . ALA A 1 380 ? -4.962 -8.282 3.413 1.00 98.31 380 ALA A C 1
ATOM 3079 O O . ALA A 1 380 ? -3.921 -8.193 2.769 1.00 98.31 380 ALA A O 1
ATOM 3080 N N . THR A 1 381 ? -6.075 -8.843 2.922 1.00 98.00 381 THR A N 1
ATOM 3081 C CA . THR A 1 381 ? -6.140 -9.494 1.600 1.00 98.00 381 THR A CA 1
ATOM 3082 C C . THR A 1 381 ? -5.672 -8.557 0.489 1.00 98.00 381 THR A C 1
ATOM 3084 O O . THR A 1 381 ? -4.815 -8.940 -0.306 1.00 98.00 381 THR A O 1
ATOM 3087 N N . LEU A 1 382 ? -6.190 -7.323 0.470 1.00 97.00 382 LEU A N 1
ATOM 3088 C CA . LEU A 1 382 ? -5.825 -6.298 -0.505 1.00 97.00 382 LEU A CA 1
ATOM 3089 C C . LEU A 1 382 ? -4.319 -6.025 -0.519 1.00 97.00 382 LEU A C 1
ATOM 3091 O O . LEU A 1 382 ? -3.693 -6.106 -1.576 1.00 97.00 382 LEU A O 1
ATOM 3095 N N . ILE A 1 383 ? -3.737 -5.731 0.648 1.00 95.88 383 ILE A N 1
ATOM 3096 C CA . ILE A 1 383 ? -2.309 -5.425 0.745 1.00 95.88 383 ILE A CA 1
ATOM 3097 C C . ILE A 1 383 ? -1.476 -6.609 0.276 1.00 95.88 383 ILE A C 1
ATOM 3099 O O . ILE A 1 383 ? -0.591 -6.412 -0.548 1.00 95.88 383 ILE A O 1
ATOM 3103 N N . ILE A 1 384 ? -1.756 -7.830 0.741 1.00 95.44 384 ILE A N 1
ATOM 3104 C CA . ILE A 1 384 ? -0.912 -8.995 0.433 1.00 95.44 384 ILE A CA 1
ATOM 3105 C C . ILE A 1 384 ? -0.927 -9.308 -1.054 1.00 95.44 384 ILE A C 1
ATOM 3107 O O . ILE A 1 384 ? 0.133 -9.585 -1.609 1.00 95.44 384 ILE A O 1
ATOM 3111 N N . PHE A 1 385 ? -2.096 -9.268 -1.699 1.00 94.62 385 PHE A N 1
ATOM 3112 C CA . PHE A 1 385 ? -2.194 -9.510 -3.137 1.00 94.62 385 PHE A CA 1
ATOM 3113 C C . PHE A 1 385 ? -1.362 -8.490 -3.906 1.00 94.62 385 PHE A C 1
ATOM 3115 O O . PHE A 1 385 ? -0.563 -8.878 -4.758 1.00 94.62 385 PHE A O 1
ATOM 3122 N N . LEU A 1 386 ? -1.462 -7.209 -3.549 1.00 93.25 386 LEU A N 1
ATOM 3123 C CA . LEU A 1 386 ? -0.693 -6.164 -4.208 1.00 93.25 386 LEU A CA 1
ATOM 3124 C C . LEU A 1 386 ? 0.816 -6.318 -3.962 1.00 93.25 386 LEU A C 1
ATOM 3126 O O . LEU A 1 386 ? 1.580 -6.462 -4.915 1.00 93.25 386 LEU A O 1
ATOM 3130 N N . VAL A 1 387 ? 1.261 -6.353 -2.701 1.00 92.25 387 VAL A N 1
ATOM 3131 C CA . VAL A 1 387 ? 2.701 -6.387 -2.383 1.00 92.25 387 VAL A CA 1
ATOM 3132 C C . VAL A 1 387 ? 3.360 -7.688 -2.835 1.00 92.25 387 VAL A C 1
ATOM 3134 O O . VAL A 1 387 ? 4.503 -7.667 -3.280 1.00 92.25 387 VAL A O 1
ATOM 3137 N N . SER A 1 388 ? 2.648 -8.819 -2.796 1.00 93.19 388 SER A N 1
ATOM 3138 C CA . SER A 1 388 ? 3.181 -10.092 -3.299 1.00 93.19 388 SER A CA 1
ATOM 3139 C C . SER A 1 388 ? 3.264 -10.103 -4.822 1.00 93.19 388 SER A C 1
ATOM 3141 O O . SER A 1 388 ? 4.167 -10.725 -5.383 1.00 93.19 388 SER A O 1
ATOM 3143 N N . THR A 1 389 ? 2.355 -9.414 -5.516 1.00 93.00 389 THR A N 1
ATOM 3144 C CA . THR A 1 389 ? 2.431 -9.302 -6.977 1.00 93.00 389 THR A CA 1
ATOM 3145 C C . THR A 1 389 ? 3.634 -8.466 -7.392 1.00 93.00 389 THR A C 1
ATOM 3147 O O . THR A 1 389 ? 4.431 -8.932 -8.206 1.00 93.00 389 THR A O 1
ATOM 3150 N N . LEU A 1 390 ? 3.811 -7.300 -6.766 1.00 89.44 390 LEU A N 1
ATOM 3151 C CA . LEU A 1 390 ? 4.871 -6.348 -7.103 1.00 89.44 390 LEU A CA 1
ATOM 3152 C C . LEU A 1 390 ? 6.261 -6.769 -6.603 1.00 89.44 390 LEU A C 1
ATOM 3154 O O . LEU A 1 390 ? 7.263 -6.400 -7.205 1.00 89.44 390 LEU A O 1
ATOM 3158 N N . SER A 1 391 ? 6.354 -7.554 -5.525 1.00 90.81 391 SER A N 1
ATOM 3159 C CA . SER A 1 391 ? 7.652 -7.980 -4.991 1.00 90.81 391 SER A CA 1
ATOM 3160 C C . SER A 1 391 ? 8.301 -9.045 -5.881 1.00 90.81 391 SER A C 1
ATOM 3162 O O . SER A 1 391 ? 7.650 -10.047 -6.183 1.00 90.81 391 SER A O 1
ATOM 3164 N N . PRO A 1 392 ? 9.591 -8.938 -6.237 1.00 88.75 392 PRO A N 1
ATOM 3165 C CA . PRO A 1 392 ? 10.331 -10.051 -6.819 1.00 88.75 392 PRO A CA 1
ATOM 3166 C C . PRO A 1 392 ? 10.398 -11.222 -5.829 1.00 88.75 392 PRO A C 1
ATOM 3168 O O . PRO A 1 392 ? 10.253 -11.038 -4.615 1.00 88.75 392 PRO A O 1
ATOM 3171 N N . PHE A 1 393 ? 10.585 -12.432 -6.361 1.00 90.69 393 PHE A N 1
ATOM 3172 C CA . PHE A 1 393 ? 10.798 -13.634 -5.556 1.00 90.69 393 PHE A CA 1
ATOM 3173 C C . PHE A 1 393 ? 12.274 -13.716 -5.164 1.00 90.69 393 PHE A C 1
ATOM 3175 O O . PHE A 1 393 ? 13.100 -14.175 -5.948 1.00 90.69 393 PHE A O 1
ATOM 3182 N N . MET A 1 394 ? 12.587 -13.180 -3.990 1.00 89.81 394 MET A N 1
ATOM 3183 C CA . MET A 1 394 ? 13.940 -13.030 -3.462 1.00 89.81 394 MET A CA 1
ATOM 3184 C C . MET A 1 394 ? 13.854 -12.888 -1.944 1.00 89.81 394 MET A C 1
ATOM 3186 O O . MET A 1 394 ? 12.968 -12.193 -1.438 1.00 89.81 394 MET A O 1
ATOM 3190 N N . THR A 1 395 ? 14.754 -13.554 -1.227 1.00 87.75 395 THR A N 1
ATOM 3191 C CA . THR A 1 395 ? 14.869 -13.482 0.238 1.00 87.75 395 THR A CA 1
ATOM 3192 C C . THR A 1 395 ? 15.624 -12.235 0.694 1.00 87.75 395 THR A C 1
ATOM 3194 O O . THR A 1 395 ? 16.343 -11.599 -0.083 1.00 87.75 395 THR A O 1
ATOM 3197 N N . GLY A 1 396 ? 15.472 -11.858 1.969 1.00 80.88 396 GLY A N 1
ATOM 3198 C CA . GLY A 1 396 ? 16.155 -10.684 2.521 1.00 80.88 396 GLY A CA 1
ATOM 3199 C C . GLY A 1 396 ? 17.680 -10.811 2.474 1.00 80.88 396 GLY A C 1
ATOM 3200 O O . GLY A 1 396 ? 18.369 -9.839 2.183 1.00 80.88 396 GLY A O 1
ATOM 3201 N N . LEU A 1 397 ? 18.201 -12.021 2.697 1.00 83.38 397 LEU A N 1
ATOM 3202 C CA . LEU A 1 397 ? 19.635 -12.310 2.612 1.00 83.38 397 LEU A CA 1
ATOM 3203 C C . LEU A 1 397 ? 20.169 -12.180 1.181 1.00 83.38 397 LEU A C 1
ATOM 3205 O O . LEU A 1 397 ? 21.204 -11.551 0.974 1.00 83.38 397 LEU A O 1
ATOM 3209 N N . GLU A 1 398 ? 19.441 -12.717 0.198 1.00 81.31 398 GLU A N 1
ATOM 3210 C CA . GLU A 1 398 ? 19.787 -12.551 -1.219 1.00 81.31 398 GLU A CA 1
ATOM 3211 C C . GLU A 1 398 ? 19.773 -11.071 -1.610 1.00 81.31 398 GLU A C 1
ATOM 3213 O O . GLU A 1 398 ? 20.719 -10.596 -2.231 1.00 81.31 398 GLU A O 1
ATOM 3218 N N . TYR A 1 399 ? 18.761 -10.317 -1.171 1.00 78.38 399 TYR A N 1
ATOM 3219 C CA . TYR A 1 399 ? 18.675 -8.882 -1.440 1.00 78.38 399 TYR A CA 1
ATOM 3220 C C . TYR A 1 399 ? 19.895 -8.122 -0.915 1.00 78.38 399 TYR A C 1
ATOM 3222 O O . TYR A 1 399 ? 20.479 -7.342 -1.655 1.00 78.38 399 TYR A O 1
ATOM 3230 N N . ILE A 1 400 ? 20.324 -8.377 0.326 1.00 78.69 400 ILE A N 1
ATOM 3231 C CA . ILE A 1 400 ? 21.505 -7.718 0.910 1.00 78.69 400 ILE A CA 1
ATOM 3232 C C . ILE A 1 400 ? 22.771 -8.053 0.111 1.00 78.69 400 ILE A C 1
ATOM 3234 O O . ILE A 1 400 ? 23.579 -7.162 -0.142 1.00 78.69 400 ILE A O 1
ATOM 3238 N N . SER A 1 401 ? 22.922 -9.306 -0.332 1.00 74.25 401 SER A N 1
ATOM 3239 C CA . SER A 1 401 ? 24.101 -9.737 -1.095 1.00 74.25 401 SER A CA 1
ATOM 3240 C C . SER A 1 401 ? 24.256 -9.034 -2.452 1.00 74.25 401 SER A C 1
ATOM 3242 O O . SER A 1 401 ? 25.373 -8.872 -2.935 1.00 74.25 401 SER A O 1
ATOM 3244 N N . VAL A 1 402 ? 23.151 -8.559 -3.043 1.00 69.62 402 VAL A N 1
ATOM 3245 C CA . VAL A 1 402 ? 23.158 -7.794 -4.303 1.00 69.62 402 VAL A CA 1
ATOM 3246 C C . VAL A 1 402 ? 23.753 -6.391 -4.128 1.00 69.62 402 VAL A C 1
ATOM 3248 O O . VAL A 1 402 ? 24.336 -5.871 -5.073 1.00 69.62 402 VAL A O 1
ATOM 3251 N N . PHE A 1 403 ? 23.639 -5.780 -2.942 1.00 63.03 403 PHE A N 1
ATOM 3252 C CA . PHE A 1 403 ? 24.184 -4.438 -2.668 1.00 63.03 403 PHE A CA 1
ATOM 3253 C C . PHE A 1 403 ? 25.594 -4.452 -2.076 1.00 63.03 403 PHE A C 1
ATOM 3255 O O . PHE A 1 403 ? 26.225 -3.402 -1.993 1.00 63.03 403 PHE A O 1
ATOM 3262 N N . SER A 1 404 ? 26.090 -5.608 -1.631 1.00 55.12 404 SER A N 1
ATOM 3263 C CA . SER A 1 404 ? 27.460 -5.741 -1.120 1.00 55.12 404 SER A CA 1
ATOM 3264 C C . SER A 1 404 ? 28.517 -5.925 -2.217 1.00 55.12 404 SER A C 1
ATOM 3266 O O . SER A 1 404 ? 29.696 -6.023 -1.883 1.00 55.12 404 SER A O 1
ATOM 3268 N N . ASN A 1 405 ? 28.097 -5.964 -3.489 1.00 43.41 405 ASN A N 1
ATOM 3269 C CA . ASN A 1 405 ? 28.928 -6.088 -4.690 1.00 43.41 405 ASN A CA 1
ATOM 3270 C C . ASN A 1 405 ? 28.684 -4.910 -5.643 1.00 43.41 405 ASN A C 1
ATOM 3272 O O . ASN A 1 405 ? 29.669 -4.453 -6.252 1.00 43.41 405 ASN A O 1
#